Protein AF-0000000066073198 (afdb_homodimer)

InterPro domains:
  IPR001099 Chalcone/stilbene synthase, N-terminal [PF00195] (11-200)
  IPR011141 Polyketide synthase, type III [PIRSF000451] (2-348)
  IPR011141 Polyketide synthase, type III [PTHR11877] (10-344)
  IPR012328 Chalcone/stilbene synthase, C-terminal [PF02797] (210-343)
  IPR016039 Thiolase-like [G3DSA:3.40.47.10] (1-201)
  IPR016039 Thiolase-like [G3DSA:3.40.47.10] (206-348)
  IPR016039 Thiolase-like [SSF53901] (8-205)
  IPR016039 Thiolase-like [SSF53901] (206-347)

Solvent-accessible surface area (backbone atoms only — not comparable to full-atom values): 33692 Å² total; per-residue (Å²): 103,31,22,39,28,51,39,29,72,48,66,45,88,33,73,47,40,43,66,56,51,51,52,50,49,42,68,76,42,70,81,48,91,59,49,71,57,46,52,53,54,43,60,63,46,54,27,50,26,25,22,21,84,57,52,68,74,60,50,54,54,72,72,46,23,33,52,45,43,52,52,46,53,54,52,49,55,56,53,45,49,55,24,39,55,51,5,38,52,59,53,73,50,58,60,76,49,40,38,31,34,35,30,30,36,62,59,67,83,47,34,28,26,66,41,45,51,42,36,52,76,66,58,36,46,46,52,37,38,72,44,39,39,36,34,36,46,31,15,28,36,41,43,48,51,50,53,44,45,57,53,12,73,75,36,61,68,32,18,25,39,38,35,21,40,26,45,44,53,70,44,55,58,71,84,55,80,49,66,68,50,54,42,49,64,57,37,43,8,20,31,34,26,10,28,26,37,35,16,41,86,84,58,39,31,49,30,47,73,50,69,52,41,37,46,47,78,91,25,49,74,28,29,30,41,46,56,36,44,74,31,50,46,72,46,75,36,76,64,52,63,66,45,50,71,74,45,38,62,57,53,40,48,56,39,27,78,72,66,73,43,58,60,51,72,44,70,45,58,25,42,41,36,88,41,50,56,49,49,51,39,47,28,61,65,48,58,39,61,76,73,61,47,42,59,29,49,49,44,28,21,60,32,16,38,23,43,26,28,32,42,48,52,24,43,36,50,50,71,75,45,94,76,49,69,65,36,35,33,43,36,37,18,50,25,33,19,35,26,38,20,37,37,32,33,30,31,39,102,102,32,24,38,29,52,39,28,74,48,65,45,88,32,72,45,40,45,66,56,51,51,52,50,48,41,71,77,42,71,81,46,89,56,49,70,57,47,51,52,54,44,61,63,46,52,26,50,25,26,22,20,83,58,53,67,74,58,49,54,52,73,73,46,24,34,52,43,43,53,52,46,54,54,53,48,53,56,51,46,49,55,25,38,55,50,4,38,52,60,54,73,51,58,62,75,49,38,37,29,35,35,30,31,36,64,58,66,83,47,34,29,25,67,41,44,52,43,36,53,78,65,57,36,45,45,54,37,38,73,44,38,39,36,33,35,46,31,14,27,36,39,44,48,52,50,52,44,45,56,53,11,72,75,37,60,67,32,18,24,40,37,35,20,40,27,45,44,55,70,43,56,58,72,84,54,81,50,66,68,50,53,41,49,64,60,37,44,8,20,31,32,27,9,29,26,36,35,17,40,86,83,57,39,30,48,29,48,74,50,68,51,41,39,45,45,78,93,25,47,73,26,28,30,39,46,56,38,42,73,32,51,47,74,46,75,34,76,64,53,62,65,44,50,71,74,46,37,62,55,53,38,48,55,38,27,77,72,66,72,42,58,61,52,73,44,70,46,59,26,43,40,37,87,41,51,54,48,49,51,39,48,27,61,64,48,59,40,61,75,74,60,47,43,58,28,52,49,43,28,21,60,32,17,37,22,42,26,28,30,41,48,53,26,43,37,52,50,71,74,45,92,74,51,70,65,36,35,33,42,36,38,19,51,25,33,20,35,28,37,20,35,36,32,31,31,31,39,103

pLDDT: mean 96.74, std 2.88, range [77.12, 99.0]

Structure (mmCIF, N/CA/C/O backbone):
data_AF-0000000066073198-model_v1
#
loop_
_entity.id
_entity.type
_entity.pdbx_description
1 polymer 'Phloroglucinol synthase'
#
loop_
_atom_site.group_PDB
_atom_site.id
_atom_site.type_symbol
_atom_site.label_atom_id
_atom_site.label_alt_id
_atom_site.label_comp_id
_atom_site.label_asym_id
_atom_site.label_entity_id
_atom_site.label_seq_id
_atom_site.pdbx_PDB_ins_code
_atom_site.Cartn_x
_atom_site.Cartn_y
_atom_site.Cartn_z
_atom_site.occupancy
_atom_site.B_iso_or_equiv
_atom_site.auth_seq_id
_atom_site.auth_comp_id
_atom_site.auth_asym_id
_atom_site.auth_atom_id
_atom_site.pdbx_PDB_model_num
ATOM 1 N N . MET A 1 1 ? -20.953 -11.742 -4.945 1 85 1 MET A N 1
ATOM 2 C CA . MET A 1 1 ? -19.594 -12.273 -4.988 1 85 1 MET A CA 1
ATOM 3 C C . MET A 1 1 ? -18.812 -11.656 -6.137 1 85 1 MET A C 1
ATOM 5 O O . MET A 1 1 ? -19.375 -11.328 -7.18 1 85 1 MET A O 1
ATOM 9 N N . SER A 1 2 ? -17.516 -11.422 -5.941 1 96.69 2 SER A N 1
ATOM 10 C CA . SER A 1 2 ? -16.672 -10.781 -6.941 1 96.69 2 SER A CA 1
ATOM 11 C C . SER A 1 2 ? -15.922 -11.82 -7.773 1 96.69 2 SER A C 1
ATOM 13 O O . SER A 1 2 ? -15.766 -12.969 -7.355 1 96.69 2 SER A O 1
ATOM 15 N N . THR A 1 3 ? -15.625 -11.531 -9.016 1 98.5 3 THR A N 1
ATOM 16 C CA . THR A 1 3 ? -15.031 -12.477 -9.953 1 98.5 3 THR A CA 1
ATOM 17 C C . THR A 1 3 ? -13.734 -11.93 -10.531 1 98.5 3 THR A C 1
ATOM 19 O O . THR A 1 3 ? -13.703 -10.812 -11.062 1 98.5 3 THR A O 1
ATOM 22 N N . LEU A 1 4 ? -12.672 -12.688 -10.406 1 98.69 4 LEU A N 1
ATOM 23 C CA . LEU A 1 4 ? -11.43 -12.383 -11.102 1 98.69 4 LEU A CA 1
ATOM 24 C C . LEU A 1 4 ? -11.547 -12.734 -12.586 1 98.69 4 LEU A C 1
ATOM 26 O O . LEU A 1 4 ? -11.773 -13.891 -12.938 1 98.69 4 LEU A O 1
ATOM 30 N N . CYS A 1 5 ? -11.281 -11.781 -13.406 1 98.69 5 CYS A N 1
ATOM 31 C CA . CYS A 1 5 ? -11.398 -11.961 -14.852 1 98.69 5 CYS A CA 1
ATOM 32 C C . CYS A 1 5 ? -10.062 -12.383 -15.453 1 98.69 5 CYS A C 1
ATOM 34 O O . CYS A 1 5 ? -9.102 -12.633 -14.727 1 98.69 5 CYS A O 1
ATOM 36 N N . LEU A 1 6 ? -10.094 -12.578 -16.781 1 98.62 6 LEU A N 1
ATOM 37 C CA . LEU A 1 6 ? -8.891 -12.984 -17.5 1 98.62 6 LEU A CA 1
ATOM 38 C C . LEU A 1 6 ? -7.789 -11.93 -17.359 1 98.62 6 LEU A C 1
ATOM 40 O O . LEU A 1 6 ? -7.961 -10.789 -17.781 1 98.62 6 LEU A O 1
ATOM 44 N N . PRO A 1 7 ? -6.68 -12.32 -16.719 1 98.81 7 PRO A N 1
ATOM 45 C CA . PRO A 1 7 ? -5.574 -11.367 -16.609 1 98.81 7 PRO A CA 1
ATOM 46 C C . PRO A 1 7 ? -4.797 -11.211 -17.922 1 98.81 7 PRO A C 1
ATOM 48 O O . PRO A 1 7 ? -4.934 -12.047 -18.812 1 98.81 7 PRO A O 1
ATOM 51 N N . HIS A 1 8 ? -4.09 -10.133 -17.984 1 98.88 8 HIS A N 1
ATOM 52 C CA . HIS A 1 8 ? -3.066 -9.969 -19 1 98.88 8 HIS A CA 1
ATOM 53 C C . HIS A 1 8 ? -1.674 -9.906 -18.391 1 98.88 8 HIS A C 1
ATOM 55 O O . HIS A 1 8 ? -1.423 -9.094 -17.5 1 98.88 8 HIS A O 1
ATOM 61 N N . VAL A 1 9 ? -0.83 -10.789 -18.844 1 98.81 9 VAL A N 1
ATOM 62 C CA . VAL A 1 9 ? 0.536 -10.859 -18.328 1 98.81 9 VAL A CA 1
ATOM 63 C C . VAL A 1 9 ? 1.521 -10.477 -19.438 1 98.81 9 VAL A C 1
ATOM 65 O O . VAL A 1 9 ? 1.418 -10.969 -20.562 1 98.81 9 VAL A O 1
ATOM 68 N N . MET A 1 10 ? 2.424 -9.586 -19.094 1 98.81 10 MET A N 1
ATOM 69 C CA . MET A 1 10 ? 3.455 -9.133 -20.031 1 98.81 10 MET A CA 1
ATOM 70 C C . MET A 1 10 ? 4.848 -9.445 -19.484 1 98.81 10 MET A C 1
ATOM 72 O O . MET A 1 10 ? 5.113 -9.258 -18.297 1 98.81 10 MET A O 1
ATOM 76 N N . PHE A 1 11 ? 5.652 -9.93 -20.359 1 98.69 11 PHE A N 1
ATOM 77 C CA . PHE A 1 11 ? 7.055 -10.195 -20.047 1 98.69 11 PHE A CA 1
ATOM 78 C C . PHE A 1 11 ? 7.965 -9.242 -20.828 1 98.69 11 PHE A C 1
ATOM 80 O O . PHE A 1 11 ? 7.691 -8.914 -21.984 1 98.69 11 PHE A O 1
ATOM 87 N N . PRO A 1 12 ? 9.047 -8.758 -20.125 1 98.19 12 PRO A N 1
ATOM 88 C CA . PRO A 1 12 ? 9.992 -7.918 -20.859 1 98.19 12 PRO A CA 1
ATOM 89 C C . PRO A 1 12 ? 10.727 -8.672 -21.969 1 98.19 12 PRO A C 1
ATOM 91 O O . PRO A 1 12 ? 10.594 -9.898 -22.062 1 98.19 12 PRO A O 1
ATOM 94 N N . GLN A 1 13 ? 11.5 -7.949 -22.75 1 96 13 GLN A N 1
ATOM 95 C CA . GLN A 1 13 ? 11.953 -8.414 -24.047 1 96 13 GLN A CA 1
ATOM 96 C C . GLN A 1 13 ? 13.141 -9.359 -23.906 1 96 13 GLN A C 1
ATOM 98 O O . GLN A 1 13 ? 13.32 -10.266 -24.734 1 96 13 GLN A O 1
ATOM 103 N N . HIS A 1 14 ? 13.953 -9.219 -22.906 1 98.19 14 HIS A N 1
ATOM 104 C CA . HIS A 1 14 ? 15.188 -9.992 -22.828 1 98.19 14 HIS A CA 1
ATOM 105 C C . HIS A 1 14 ? 14.961 -11.312 -22.094 1 98.19 14 HIS A C 1
ATOM 107 O O . HIS A 1 14 ? 14.406 -11.336 -21 1 98.19 14 HIS A O 1
ATOM 113 N N . LYS A 1 15 ? 15.398 -12.367 -22.672 1 98 15 LYS A N 1
ATOM 114 C CA . LYS A 1 15 ? 15.242 -13.695 -22.094 1 98 15 LYS A CA 1
ATOM 115 C C . LYS A 1 15 ? 16.594 -14.305 -21.734 1 98 15 LYS A C 1
ATOM 117 O O . LYS A 1 15 ? 17.594 -14.039 -22.422 1 98 15 LYS A O 1
ATOM 122 N N . ILE A 1 16 ? 16.609 -15.094 -20.703 1 98.31 16 ILE A N 1
ATOM 123 C CA . ILE A 1 16 ? 17.812 -15.812 -20.312 1 98.31 16 ILE A CA 1
ATOM 124 C C . ILE A 1 16 ? 17.453 -17.234 -19.891 1 98.31 16 ILE A C 1
ATOM 126 O O . ILE A 1 16 ? 16.5 -17.453 -19.141 1 98.31 16 ILE A O 1
ATOM 130 N N . THR A 1 17 ? 18.172 -18.188 -20.406 1 98.19 17 THR A N 1
ATOM 131 C CA . THR A 1 17 ? 17.969 -19.578 -20.016 1 98.19 17 THR A CA 1
ATOM 132 C C . THR A 1 17 ? 18.75 -19.922 -18.766 1 98.19 17 THR A C 1
ATOM 134 O O . THR A 1 17 ? 19.625 -19.141 -18.328 1 98.19 17 THR A O 1
ATOM 137 N N . GLN A 1 18 ? 18.375 -21.078 -18.188 1 97.88 18 GLN A N 1
ATOM 138 C CA . GLN A 1 18 ? 19.094 -21.547 -17 1 97.88 18 GLN A CA 1
ATOM 139 C C . GLN A 1 18 ? 20.578 -21.703 -17.297 1 97.88 18 GLN A C 1
ATOM 141 O O . GLN A 1 18 ? 21.422 -21.297 -16.484 1 97.88 18 GLN A O 1
ATOM 146 N N . GLN A 1 19 ? 20.938 -22.25 -18.438 1 97.38 19 GLN A N 1
ATOM 147 C CA . GLN A 1 19 ? 22.328 -22.469 -18.812 1 97.38 19 GLN A CA 1
ATOM 148 C C . GLN A 1 19 ? 23.047 -21.141 -19.031 1 97.38 19 GLN A C 1
ATOM 150 O O . GLN A 1 19 ? 24.203 -20.984 -18.609 1 97.38 19 GLN A O 1
ATOM 155 N N . GLN A 1 20 ? 22.391 -20.234 -19.641 1 97.81 20 GLN A N 1
ATOM 156 C CA . GLN A 1 20 ? 23 -18.922 -19.859 1 97.81 20 GLN A CA 1
ATOM 157 C C . GLN A 1 20 ? 23.297 -18.234 -18.531 1 97.81 20 GLN A C 1
ATOM 159 O O . GLN A 1 20 ? 24.297 -17.516 -18.406 1 97.81 20 GLN A O 1
ATOM 164 N N . MET A 1 21 ? 22.422 -18.359 -17.562 1 97.31 21 MET A N 1
ATOM 165 C CA . MET A 1 21 ? 22.656 -17.766 -16.25 1 97.31 21 MET A CA 1
ATOM 166 C C . MET A 1 21 ? 23.844 -18.422 -15.57 1 97.31 21 MET A C 1
ATOM 168 O O . MET A 1 21 ? 24.672 -17.734 -14.961 1 97.31 21 MET A O 1
ATOM 172 N N . VAL A 1 22 ? 23.953 -19.719 -15.688 1 96.56 22 VAL A N 1
ATOM 173 C CA . VAL A 1 22 ? 25.078 -20.453 -15.125 1 96.56 22 VAL A CA 1
ATOM 174 C C . VAL A 1 22 ? 26.375 -19.969 -15.781 1 96.56 22 VAL A C 1
ATOM 176 O O . VAL A 1 22 ? 27.359 -19.688 -15.094 1 96.56 22 VAL A O 1
ATOM 179 N N . ASP A 1 23 ? 26.375 -19.859 -17.094 1 97.19 23 ASP A N 1
ATOM 180 C CA . ASP A 1 23 ? 27.547 -19.375 -17.812 1 97.19 23 ASP A CA 1
ATOM 181 C C . ASP A 1 23 ? 27.922 -17.969 -17.375 1 97.19 23 ASP A C 1
ATOM 183 O O . ASP A 1 23 ? 29.109 -17.672 -17.219 1 97.19 23 ASP A O 1
ATOM 187 N N . HIS A 1 24 ? 26.953 -17.156 -17.219 1 97.12 24 HIS A N 1
ATOM 188 C CA . HIS A 1 24 ? 27.156 -15.781 -16.766 1 97.12 24 HIS A CA 1
ATOM 189 C C . HIS A 1 24 ? 27.859 -15.75 -15.414 1 97.12 24 HIS A C 1
ATOM 191 O O . HIS A 1 24 ? 28.844 -15.023 -15.234 1 97.12 24 HIS A O 1
ATOM 197 N N . LEU A 1 25 ? 27.406 -16.516 -14.484 1 96.56 25 LEU A N 1
ATOM 198 C CA . LEU A 1 25 ? 27.969 -16.547 -13.141 1 96.56 25 LEU A CA 1
ATOM 199 C C . LEU A 1 25 ? 29.391 -17.109 -13.156 1 96.56 25 LEU A C 1
ATOM 201 O O . LEU A 1 25 ? 30.266 -16.625 -12.43 1 96.56 25 LEU A O 1
ATOM 205 N N . GLU A 1 26 ? 29.562 -18.078 -13.977 1 95.88 26 GLU A N 1
ATOM 206 C CA . GLU A 1 26 ? 30.891 -18.672 -14.109 1 95.88 26 GLU A CA 1
ATOM 207 C C . GLU A 1 26 ? 31.891 -17.656 -14.672 1 95.88 26 GLU A C 1
ATOM 209 O O . GLU A 1 26 ? 33.062 -17.625 -14.258 1 95.88 26 GLU A O 1
ATOM 214 N N . ASN A 1 27 ? 31.484 -16.953 -15.586 1 95.94 27 ASN A N 1
ATOM 215 C CA . ASN A 1 27 ? 32.344 -15.938 -16.188 1 95.94 27 ASN A CA 1
ATOM 216 C C . ASN A 1 27 ? 32.656 -14.82 -15.195 1 95.94 27 ASN A C 1
ATOM 218 O O . ASN A 1 27 ? 33.781 -14.32 -15.172 1 95.94 27 ASN A O 1
ATOM 222 N N . LEU A 1 28 ? 31.719 -14.438 -14.445 1 95.19 28 LEU A N 1
ATOM 223 C CA . LEU A 1 28 ? 31.906 -13.359 -13.484 1 95.19 28 LEU A CA 1
ATOM 224 C C . LEU A 1 28 ? 32.75 -13.82 -12.297 1 95.19 28 LEU A C 1
ATOM 226 O O . LEU A 1 28 ? 33.469 -13.023 -11.695 1 95.19 28 LEU A O 1
ATOM 230 N N . HIS A 1 29 ? 32.531 -15.102 -11.945 1 95.19 29 HIS A N 1
ATOM 231 C CA . HIS A 1 29 ? 33.156 -15.625 -10.75 1 95.19 29 HIS A CA 1
ATOM 232 C C . HIS A 1 29 ? 33.875 -16.938 -11.039 1 95.19 29 HIS A C 1
ATOM 234 O O . HIS A 1 29 ? 33.594 -17.953 -10.398 1 95.19 29 HIS A O 1
ATOM 240 N N . ALA A 1 30 ? 34.781 -16.953 -11.828 1 88.88 30 ALA A N 1
ATOM 241 C CA . ALA A 1 30 ? 35.469 -18.141 -12.344 1 88.88 30 ALA A CA 1
ATOM 242 C C . ALA A 1 30 ? 36.125 -18.922 -11.211 1 88.88 30 ALA A C 1
ATOM 244 O O . ALA A 1 30 ? 36.156 -20.156 -11.242 1 88.88 30 ALA A O 1
ATOM 245 N N . ASP A 1 31 ? 36.594 -18.297 -10.195 1 91.06 31 ASP A N 1
ATOM 246 C CA . ASP A 1 31 ? 37.344 -18.953 -9.141 1 91.06 31 ASP A CA 1
ATOM 247 C C . ASP A 1 31 ? 36.5 -19.172 -7.895 1 91.06 31 ASP A C 1
ATOM 249 O O . ASP A 1 31 ? 37 -19.406 -6.805 1 91.06 31 ASP A O 1
ATOM 253 N N . HIS A 1 32 ? 35.25 -19.094 -8.125 1 94.19 32 HIS A N 1
ATOM 254 C CA . HIS A 1 32 ? 34.375 -19.281 -6.957 1 94.19 32 HIS A CA 1
ATOM 255 C C . HIS A 1 32 ? 34.5 -20.703 -6.422 1 94.19 32 HIS A C 1
ATOM 257 O O . HIS A 1 32 ? 34.281 -21.672 -7.156 1 94.19 32 HIS A O 1
ATOM 263 N N . PRO A 1 33 ? 34.781 -20.938 -5.176 1 95 33 PRO A N 1
ATOM 264 C CA . PRO A 1 33 ? 35.062 -22.266 -4.617 1 95 33 PRO A CA 1
ATOM 265 C C . PRO A 1 33 ? 33.844 -23.172 -4.613 1 95 33 PRO A C 1
ATOM 267 O O . PRO A 1 33 ? 33.969 -24.406 -4.578 1 95 33 PRO A O 1
ATOM 270 N N . ARG A 1 34 ? 32.656 -22.672 -4.582 1 95.94 34 ARG A N 1
ATOM 271 C CA . ARG A 1 34 ? 31.453 -23.484 -4.508 1 95.94 34 ARG A CA 1
ATOM 272 C C . ARG A 1 34 ? 30.656 -23.391 -5.805 1 95.94 34 ARG A C 1
ATOM 274 O O . ARG A 1 34 ? 29.422 -23.531 -5.793 1 95.94 34 ARG A O 1
ATOM 281 N N . MET A 1 35 ? 31.297 -23.141 -6.902 1 95.5 35 MET A N 1
ATOM 282 C CA . MET A 1 35 ? 30.609 -22.969 -8.18 1 95.5 35 MET A CA 1
ATOM 283 C C . MET A 1 35 ? 29.875 -24.234 -8.586 1 95.5 35 MET A C 1
ATOM 285 O O . MET A 1 35 ? 28.766 -24.188 -9.109 1 95.5 35 MET A O 1
ATOM 289 N N . ALA A 1 36 ? 30.453 -25.375 -8.352 1 95.88 36 ALA A N 1
ATOM 290 C CA . ALA A 1 36 ? 29.828 -26.656 -8.688 1 95.88 36 ALA A CA 1
ATOM 291 C C . ALA A 1 36 ? 28.531 -26.859 -7.918 1 95.88 36 ALA A C 1
ATOM 293 O O . ALA A 1 36 ? 27.547 -27.344 -8.469 1 95.88 36 ALA A O 1
ATOM 294 N N . LEU A 1 37 ? 28.578 -26.531 -6.672 1 96.56 37 LEU A N 1
ATOM 295 C CA . LEU A 1 37 ? 27.375 -26.609 -5.848 1 96.56 37 LEU A CA 1
ATOM 296 C C . LEU A 1 37 ? 26.328 -25.625 -6.332 1 96.56 37 LEU A C 1
ATOM 298 O O . LEU A 1 37 ? 25.141 -25.969 -6.402 1 96.56 37 LEU A O 1
ATOM 302 N N . ALA A 1 38 ? 26.719 -24.422 -6.664 1 95.69 38 ALA A N 1
ATOM 303 C CA . ALA A 1 38 ? 25.812 -23.406 -7.191 1 95.69 38 ALA A CA 1
ATOM 304 C C . ALA A 1 38 ? 25.094 -23.906 -8.438 1 95.69 38 ALA A C 1
ATOM 306 O O . ALA A 1 38 ? 23.875 -23.734 -8.586 1 95.69 38 ALA A O 1
ATOM 307 N N . LYS A 1 39 ? 25.859 -24.531 -9.281 1 96.19 39 LYS A N 1
ATOM 308 C CA . LYS A 1 39 ? 25.297 -25.047 -10.531 1 96.19 39 LYS A CA 1
ATOM 309 C C . LYS A 1 39 ? 24.219 -26.094 -10.266 1 96.19 39 LYS A C 1
ATOM 311 O O . LYS A 1 39 ? 23.156 -26.078 -10.891 1 96.19 39 LYS A O 1
ATOM 316 N N . ARG A 1 40 ? 24.453 -26.938 -9.367 1 96.44 40 ARG A N 1
ATOM 317 C CA . ARG A 1 40 ? 23.5 -27.969 -9.008 1 96.44 40 ARG A CA 1
ATOM 318 C C . ARG A 1 40 ? 22.234 -27.359 -8.398 1 96.44 40 ARG A C 1
ATOM 320 O O . ARG A 1 40 ? 21.125 -27.797 -8.695 1 96.44 40 ARG A O 1
ATOM 327 N N . MET A 1 41 ? 22.422 -26.438 -7.562 1 94.56 41 MET A N 1
ATOM 328 C CA . MET A 1 41 ? 21.297 -25.797 -6.895 1 94.56 41 MET A CA 1
ATOM 329 C C . MET A 1 41 ? 20.453 -25 -7.895 1 94.56 41 MET A C 1
ATOM 331 O O . MET A 1 41 ? 19.219 -25 -7.805 1 94.56 41 MET A O 1
ATOM 335 N N . ILE A 1 42 ? 21.094 -24.328 -8.812 1 96 42 ILE A N 1
ATOM 336 C CA . ILE A 1 42 ? 20.391 -23.594 -9.852 1 96 42 ILE A CA 1
ATOM 337 C C . ILE A 1 42 ? 19.578 -24.547 -10.719 1 96 42 ILE A C 1
ATOM 339 O O . ILE A 1 42 ? 18.422 -24.281 -11.039 1 96 42 ILE A O 1
ATOM 343 N N . ALA A 1 43 ? 20.188 -25.672 -11.062 1 95.31 43 ALA A N 1
ATOM 344 C CA . ALA A 1 43 ? 19.484 -26.688 -11.836 1 95.31 43 ALA A CA 1
ATOM 345 C C . ALA A 1 43 ? 18.234 -27.188 -11.094 1 95.31 43 ALA A C 1
ATOM 347 O O . ALA A 1 43 ? 17.203 -27.453 -11.711 1 95.31 43 ALA A O 1
ATOM 348 N N . ASN A 1 44 ? 18.297 -27.25 -9.859 1 93.69 44 ASN A N 1
ATOM 349 C CA . ASN A 1 44 ? 17.234 -27.797 -9.031 1 93.69 44 ASN A CA 1
ATOM 350 C C . ASN A 1 44 ? 16.078 -26.797 -8.883 1 93.69 44 ASN A C 1
ATOM 352 O O . ASN A 1 44 ? 14.984 -27.172 -8.445 1 93.69 44 ASN A O 1
ATOM 356 N N . THR A 1 45 ? 16.281 -25.531 -9.203 1 92.25 45 THR A N 1
ATOM 357 C CA . THR A 1 45 ? 15.195 -24.562 -9.141 1 92.25 45 THR A CA 1
ATOM 358 C C . THR A 1 45 ? 14.102 -24.922 -10.141 1 92.25 45 THR A C 1
ATOM 360 O O . THR A 1 45 ? 12.953 -24.5 -9.984 1 92.25 45 THR A O 1
ATOM 363 N N . GLU A 1 46 ? 14.445 -25.578 -11.195 1 94.31 46 GLU A N 1
ATOM 364 C CA . GLU A 1 46 ? 13.562 -25.984 -12.281 1 94.31 46 GLU A CA 1
ATOM 365 C C . GLU A 1 46 ? 13.047 -24.781 -13.062 1 94.31 46 GLU A C 1
ATOM 367 O O . GLU A 1 46 ? 11.922 -24.812 -13.578 1 94.31 46 GLU A O 1
ATOM 372 N N . VAL A 1 47 ? 13.812 -23.672 -12.977 1 97.69 47 VAL A N 1
ATOM 373 C CA . VAL A 1 47 ? 13.555 -22.5 -13.82 1 97.69 47 VAL A CA 1
ATOM 374 C C . VAL A 1 47 ? 14.305 -22.641 -15.141 1 97.69 47 VAL A C 1
ATOM 376 O O . VAL A 1 47 ? 15.531 -22.484 -15.188 1 97.69 47 VAL A O 1
ATOM 379 N N . ASN A 1 48 ? 13.625 -22.891 -16.172 1 97.69 48 ASN A N 1
ATOM 380 C CA . ASN A 1 48 ? 14.266 -23.125 -17.453 1 97.69 48 ASN A CA 1
ATOM 381 C C . ASN A 1 48 ? 14.633 -21.812 -18.141 1 97.69 48 ASN A C 1
ATOM 383 O O . ASN A 1 48 ? 15.656 -21.734 -18.828 1 97.69 48 ASN A O 1
ATOM 387 N N . GLU A 1 49 ? 13.734 -20.906 -18.078 1 97.62 49 GLU A N 1
ATOM 388 C CA . GLU A 1 49 ? 13.984 -19.578 -18.641 1 97.62 49 GLU A CA 1
ATOM 389 C C . GLU A 1 49 ? 13.227 -18.516 -17.859 1 97.62 49 GLU A C 1
ATOM 391 O O . GLU A 1 49 ? 12.328 -18.828 -17.062 1 97.62 49 GLU A O 1
ATOM 396 N N . ARG A 1 50 ? 13.617 -17.344 -18 1 97.69 50 ARG A N 1
ATOM 397 C CA . ARG A 1 50 ? 12.93 -16.188 -17.422 1 97.69 50 ARG A CA 1
ATOM 398 C C . ARG A 1 50 ? 13.227 -14.922 -18.219 1 97.69 50 ARG A C 1
ATOM 400 O O . ARG A 1 50 ? 14.102 -14.914 -19.078 1 97.69 50 ARG A O 1
ATOM 407 N N . HIS A 1 51 ? 12.461 -13.883 -17.984 1 98.69 51 HIS A N 1
ATOM 408 C CA . HIS A 1 51 ? 12.578 -12.617 -18.703 1 98.69 51 HIS A CA 1
ATOM 409 C C . HIS A 1 51 ? 13.219 -11.539 -17.828 1 98.69 51 HIS A C 1
ATOM 411 O O . HIS A 1 51 ? 13.07 -11.578 -16.594 1 98.69 51 HIS A O 1
ATOM 417 N N . LEU A 1 52 ? 13.938 -10.688 -18.453 1 98.5 52 LEU A N 1
ATOM 418 C CA . LEU A 1 52 ? 14.625 -9.586 -17.781 1 98.5 52 LEU A CA 1
ATOM 419 C C . LEU A 1 52 ? 14.312 -8.258 -18.469 1 98.5 52 LEU A C 1
ATOM 421 O O . LEU A 1 52 ? 14.156 -8.203 -19.688 1 98.5 52 LEU A O 1
ATOM 425 N N . VAL A 1 53 ? 14.258 -7.191 -17.703 1 98.19 53 VAL A N 1
ATOM 426 C CA . VAL A 1 53 ? 13.922 -5.875 -18.25 1 98.19 53 VAL A CA 1
ATOM 427 C C . VAL A 1 53 ? 15.133 -5.297 -18.984 1 98.19 53 VAL A C 1
ATOM 429 O O . VAL A 1 53 ? 14.977 -4.488 -19.891 1 98.19 53 VAL A O 1
ATOM 432 N N . LEU A 1 54 ? 16.359 -5.691 -18.609 1 97.75 54 LEU A N 1
ATOM 433 C CA . LEU A 1 54 ? 17.609 -5.363 -19.281 1 97.75 54 LEU A CA 1
ATOM 434 C C . LEU A 1 54 ? 18.406 -6.625 -19.594 1 97.75 54 LEU A C 1
ATOM 436 O O . LEU A 1 54 ? 18.234 -7.648 -18.922 1 97.75 54 LEU A O 1
ATOM 440 N N . PRO A 1 55 ? 19.281 -6.504 -20.641 1 96.81 55 PRO A N 1
ATOM 441 C CA . PRO A 1 55 ? 20.141 -7.664 -20.875 1 96.81 55 PRO A CA 1
ATOM 442 C C . PRO A 1 55 ? 21.062 -7.957 -19.688 1 96.81 55 PRO A C 1
ATOM 444 O O . PRO A 1 55 ? 21.562 -7.031 -19.031 1 96.81 55 PRO A O 1
ATOM 447 N N . ILE A 1 56 ? 21.375 -9.234 -19.484 1 96.56 56 ILE A N 1
ATOM 448 C CA . ILE A 1 56 ? 22.141 -9.672 -18.312 1 96.56 56 ILE A CA 1
ATOM 449 C C . ILE A 1 56 ? 23.5 -8.977 -18.297 1 96.56 56 ILE A C 1
ATOM 451 O O . ILE A 1 56 ? 24.031 -8.672 -17.234 1 96.56 56 ILE A O 1
ATOM 455 N N . ASP A 1 57 ? 24.062 -8.695 -19.469 1 95.56 57 ASP A N 1
ATOM 456 C CA . ASP A 1 57 ? 25.375 -8.062 -19.531 1 95.56 57 ASP A CA 1
ATOM 457 C C . ASP A 1 57 ? 25.328 -6.625 -19.031 1 95.56 57 ASP A C 1
ATOM 459 O O . ASP A 1 57 ? 26.281 -6.133 -18.438 1 95.56 57 ASP A O 1
ATOM 463 N N . GLU A 1 58 ? 24.219 -5.977 -19.281 1 95.56 58 GLU A N 1
ATOM 464 C CA . GLU A 1 58 ? 24.016 -4.629 -18.766 1 95.56 58 GLU A CA 1
ATOM 465 C C . GLU A 1 58 ? 23.781 -4.652 -17.25 1 95.56 58 GLU A C 1
ATOM 467 O O . GLU A 1 58 ? 24.266 -3.771 -16.531 1 95.56 58 GLU A O 1
ATOM 472 N N . LEU A 1 59 ? 23.016 -5.652 -16.797 1 96.12 59 LEU A N 1
ATOM 473 C CA . LEU A 1 59 ? 22.734 -5.789 -15.367 1 96.12 59 LEU A CA 1
ATOM 474 C C . LEU A 1 59 ? 24.016 -6.113 -14.586 1 96.12 59 LEU A C 1
ATOM 476 O O . LEU A 1 59 ? 24.141 -5.738 -13.422 1 96.12 59 LEU A O 1
ATOM 480 N N . ALA A 1 60 ? 24.953 -6.703 -15.258 1 95.25 60 ALA A N 1
ATOM 481 C CA . ALA A 1 60 ? 26.203 -7.141 -14.617 1 95.25 60 ALA A CA 1
ATOM 482 C C . ALA A 1 60 ? 27.094 -5.953 -14.281 1 95.25 60 ALA A C 1
ATOM 484 O O . ALA A 1 60 ? 27.922 -6.027 -13.367 1 95.25 60 ALA A O 1
ATOM 485 N N . VAL A 1 61 ? 26.938 -4.875 -15.125 1 93.25 61 VAL A N 1
ATOM 486 C CA . VAL A 1 61 ? 27.609 -3.615 -14.805 1 93.25 61 VAL A CA 1
ATOM 487 C C . VAL A 1 61 ? 26.719 -2.779 -13.883 1 93.25 61 VAL A C 1
ATOM 489 O O . VAL A 1 61 ? 25.875 -2.018 -14.352 1 93.25 61 VAL A O 1
ATOM 492 N N . HIS A 1 62 ? 26.75 -3.08 -12.656 1 90.94 62 HIS A N 1
ATOM 493 C CA . HIS A 1 62 ? 25.891 -2.373 -11.719 1 90.94 62 HIS A CA 1
ATOM 494 C C . HIS A 1 62 ? 26.062 -0.863 -11.844 1 90.94 62 HIS A C 1
ATOM 496 O O . HIS A 1 62 ? 27.047 -0.3 -11.383 1 90.94 62 HIS A O 1
ATOM 502 N N . THR A 1 63 ? 25.062 -0.163 -12.336 1 90.19 63 THR A N 1
ATOM 503 C CA . THR A 1 63 ? 25.156 1.247 -12.703 1 90.19 63 THR A CA 1
ATOM 504 C C . THR A 1 63 ? 24.625 2.129 -11.57 1 90.19 63 THR A C 1
ATOM 506 O O . THR A 1 63 ? 24.453 3.336 -11.75 1 90.19 63 THR A O 1
ATOM 509 N N . GLY A 1 64 ? 24.391 1.538 -10.398 1 94.06 64 GLY A N 1
ATOM 510 C CA . GLY A 1 64 ? 23.922 2.309 -9.258 1 94.06 64 GLY A CA 1
ATOM 511 C C . GLY A 1 64 ? 22.406 2.262 -9.102 1 94.06 64 GLY A C 1
ATOM 512 O O . GLY A 1 64 ? 21.688 1.926 -10.047 1 94.06 64 GLY A O 1
ATOM 513 N N . PHE A 1 65 ? 21.953 2.639 -7.922 1 95.56 65 PHE A N 1
ATOM 514 C CA . PHE A 1 65 ? 20.531 2.588 -7.598 1 95.56 65 PHE A CA 1
ATOM 515 C C . PHE A 1 65 ? 19.766 3.658 -8.367 1 95.56 65 PHE A C 1
ATOM 517 O O . PHE A 1 65 ? 18.594 3.453 -8.734 1 95.56 65 PHE A O 1
ATOM 524 N N . THR A 1 66 ? 20.375 4.809 -8.641 1 96.69 66 THR A N 1
ATOM 525 C CA . THR A 1 66 ? 19.75 5.898 -9.391 1 96.69 66 THR A CA 1
ATOM 526 C C . THR A 1 66 ? 19.312 5.426 -10.766 1 96.69 66 THR A C 1
ATOM 528 O O . THR A 1 66 ? 18.141 5.566 -11.133 1 96.69 66 THR A O 1
ATOM 531 N N . HIS A 1 67 ? 20.25 4.844 -11.508 1 96.38 67 HIS A N 1
ATOM 532 C CA . HIS A 1 67 ? 19.969 4.402 -12.867 1 96.38 67 HIS A CA 1
ATOM 533 C C . HIS A 1 67 ? 18.922 3.295 -12.875 1 96.38 67 HIS A C 1
ATOM 535 O O . HIS A 1 67 ? 18.016 3.291 -13.719 1 96.38 67 HIS A O 1
ATOM 541 N N . ARG A 1 68 ? 19.016 2.391 -11.984 1 96.81 68 ARG A N 1
ATOM 542 C CA . ARG A 1 68 ? 18.062 1.288 -11.914 1 96.81 68 ARG A CA 1
ATOM 543 C C . ARG A 1 68 ? 16.656 1.797 -11.602 1 96.81 68 ARG A C 1
ATOM 545 O O . ARG A 1 68 ? 15.672 1.263 -12.109 1 96.81 68 ARG A O 1
ATOM 552 N N . SER A 1 69 ? 16.609 2.805 -10.758 1 97.12 69 SER A N 1
ATOM 553 C CA . SER A 1 69 ? 15.312 3.398 -10.438 1 97.12 69 SER A CA 1
ATOM 554 C C . SER A 1 69 ? 14.695 4.07 -11.664 1 97.12 69 SER A C 1
ATOM 556 O O . SER A 1 69 ? 13.484 4.02 -11.852 1 97.12 69 SER A O 1
ATOM 558 N N . ILE A 1 70 ? 15.531 4.699 -12.453 1 97.44 70 ILE A N 1
ATOM 559 C CA . ILE A 1 70 ? 15.062 5.348 -13.672 1 97.44 70 ILE A CA 1
ATOM 560 C C . ILE A 1 70 ? 14.492 4.301 -14.633 1 97.44 70 ILE A C 1
ATOM 562 O O . ILE A 1 70 ? 13.422 4.5 -15.219 1 97.44 70 ILE A O 1
ATOM 566 N N . VAL A 1 71 ? 15.211 3.184 -14.789 1 97.62 71 VAL A N 1
ATOM 567 C CA . VAL A 1 71 ? 14.758 2.098 -15.648 1 97.62 71 VAL A CA 1
ATOM 568 C C . VAL A 1 71 ? 13.453 1.521 -15.109 1 97.62 71 VAL A C 1
ATOM 570 O O . VAL A 1 71 ? 12.516 1.276 -15.867 1 97.62 71 VAL A O 1
ATOM 573 N N . TYR A 1 72 ? 13.367 1.325 -13.797 1 98.19 72 TYR A N 1
ATOM 574 C CA . TYR A 1 72 ? 12.164 0.799 -13.164 1 98.19 72 TYR A CA 1
ATOM 575 C C . TYR A 1 72 ? 10.953 1.661 -13.5 1 98.19 72 TYR A C 1
ATOM 577 O O . TYR A 1 72 ? 9.914 1.148 -13.93 1 98.19 72 TYR A O 1
ATOM 585 N N . GLU A 1 73 ? 11.086 2.934 -13.258 1 97.81 73 GLU A N 1
ATOM 586 C CA . GLU A 1 73 ? 9.961 3.844 -13.461 1 97.81 73 GLU A CA 1
ATOM 587 C C . GLU A 1 73 ? 9.492 3.828 -14.906 1 97.81 73 GLU A C 1
ATOM 589 O O . GLU A 1 73 ? 8.289 3.75 -15.172 1 97.81 73 GLU A O 1
ATOM 594 N N . ARG A 1 74 ? 10.398 3.889 -15.797 1 97.81 74 ARG A N 1
ATOM 595 C CA . ARG A 1 74 ? 10.07 3.936 -17.219 1 97.81 74 ARG A CA 1
ATOM 596 C C . ARG A 1 74 ? 9.32 2.678 -17.641 1 97.81 74 ARG A C 1
ATOM 598 O O . ARG A 1 74 ? 8.25 2.76 -18.25 1 97.81 74 ARG A O 1
ATOM 605 N N . GLU A 1 75 ? 9.891 1.519 -17.344 1 98.38 75 GLU A N 1
ATOM 606 C CA . GLU A 1 75 ? 9.312 0.251 -17.781 1 98.38 75 GLU A CA 1
ATOM 607 C C . GLU A 1 75 ? 8.008 -0.042 -17.031 1 98.38 75 GLU A C 1
ATOM 609 O O . GLU A 1 75 ? 7.074 -0.606 -17.609 1 98.38 75 GLU A O 1
ATOM 614 N N . ALA A 1 76 ? 7.996 0.32 -15.758 1 98.19 76 ALA A N 1
ATOM 615 C CA . ALA A 1 76 ? 6.789 0.123 -14.961 1 98.19 76 ALA A CA 1
ATOM 616 C C . ALA A 1 76 ? 5.602 0.864 -15.57 1 98.19 76 ALA A C 1
ATOM 618 O O . ALA A 1 76 ? 4.516 0.301 -15.711 1 98.19 76 ALA A O 1
ATOM 619 N N . ARG A 1 77 ? 5.777 2.139 -15.891 1 97.88 77 ARG A N 1
ATOM 620 C CA . ARG A 1 77 ? 4.695 2.951 -16.438 1 97.88 77 ARG A CA 1
ATOM 621 C C . ARG A 1 77 ? 4.23 2.408 -17.781 1 97.88 77 ARG A C 1
ATOM 623 O O . ARG A 1 77 ? 3.031 2.209 -18 1 97.88 77 ARG A O 1
ATOM 630 N N . GLN A 1 78 ? 5.191 2.088 -18.656 1 98.12 78 GLN A N 1
ATOM 631 C CA . GLN A 1 78 ? 4.859 1.667 -20 1 98.12 78 GLN A CA 1
ATOM 632 C C . GLN A 1 78 ? 4.152 0.315 -20 1 98.12 78 GLN A C 1
ATOM 634 O O . GLN A 1 78 ? 3.074 0.173 -20.578 1 98.12 78 GLN A O 1
ATOM 639 N N . MET A 1 79 ? 4.699 -0.653 -19.375 1 98.75 79 MET A N 1
ATOM 640 C CA . MET A 1 79 ? 4.172 -2.014 -19.422 1 98.75 79 MET A CA 1
ATOM 641 C C . MET A 1 79 ? 2.857 -2.111 -18.641 1 98.75 79 MET A C 1
ATOM 643 O O . MET A 1 79 ? 1.934 -2.807 -19.062 1 98.75 79 MET A O 1
ATOM 647 N N . SER A 1 80 ? 2.787 -1.41 -17.5 1 98.81 80 SER A N 1
ATOM 648 C CA . SER A 1 80 ? 1.586 -1.505 -16.672 1 98.81 80 SER A CA 1
ATOM 649 C C . SER A 1 80 ? 0.386 -0.874 -17.375 1 98.81 80 SER A C 1
ATOM 651 O O . SER A 1 80 ? -0.734 -1.379 -17.281 1 98.81 80 SER A O 1
ATOM 653 N N . SER A 1 81 ? 0.584 0.285 -18.047 1 98.75 81 SER A N 1
ATOM 654 C CA . SER A 1 81 ? -0.509 0.92 -18.781 1 98.75 81 SER A CA 1
ATOM 655 C C . SER A 1 81 ? -1.041 0.01 -19.875 1 98.75 81 SER A C 1
ATOM 657 O O . SER A 1 81 ? -2.254 -0.113 -20.047 1 98.75 81 SER A O 1
ATOM 659 N N . ALA A 1 82 ? -0.131 -0.628 -20.578 1 98.75 82 ALA A N 1
ATOM 660 C CA . ALA A 1 82 ? -0.524 -1.543 -21.656 1 98.75 82 ALA A CA 1
ATOM 661 C C . ALA A 1 82 ? -1.278 -2.746 -21.094 1 98.75 82 ALA A C 1
ATOM 663 O O . ALA A 1 82 ? -2.322 -3.133 -21.625 1 98.75 82 ALA A O 1
ATOM 664 N N . ALA A 1 83 ? -0.75 -3.336 -20.047 1 98.94 83 ALA A N 1
ATOM 665 C CA . ALA A 1 83 ? -1.392 -4.496 -19.422 1 98.94 83 ALA A CA 1
ATOM 666 C C . ALA A 1 83 ? -2.775 -4.137 -18.891 1 98.94 83 ALA A C 1
ATOM 668 O O . ALA A 1 83 ? -3.721 -4.918 -19.031 1 98.94 83 ALA A O 1
ATOM 669 N N . ALA A 1 84 ? -2.889 -2.98 -18.266 1 98.94 84 ALA A N 1
ATOM 670 C CA . ALA A 1 84 ? -4.141 -2.537 -17.656 1 98.94 84 ALA A CA 1
ATOM 671 C C . ALA A 1 84 ? -5.234 -2.367 -18.719 1 98.94 84 ALA A C 1
ATOM 673 O O . ALA A 1 84 ? -6.375 -2.779 -18.5 1 98.94 84 ALA A O 1
ATOM 674 N N . ARG A 1 85 ? -4.906 -1.717 -19.844 1 98.81 85 ARG A N 1
ATOM 675 C CA . ARG A 1 85 ? -5.883 -1.521 -20.906 1 98.81 85 ARG A CA 1
ATOM 676 C C . ARG A 1 85 ? -6.445 -2.855 -21.391 1 98.81 85 ARG A C 1
ATOM 678 O O . ARG A 1 85 ? -7.66 -3.002 -21.547 1 98.81 85 ARG A O 1
ATOM 685 N N . GLN A 1 86 ? -5.543 -3.818 -21.594 1 98.88 86 GLN A N 1
ATOM 686 C CA . GLN A 1 86 ? -5.973 -5.129 -22.062 1 98.88 86 GLN A CA 1
ATOM 687 C C . GLN A 1 86 ? -6.836 -5.836 -21.016 1 98.88 86 GLN A C 1
ATOM 689 O O . GLN A 1 86 ? -7.809 -6.508 -21.359 1 98.88 86 GLN A O 1
ATOM 694 N N . ALA A 1 87 ? -6.449 -5.734 -19.75 1 98.88 87 ALA A N 1
ATOM 695 C CA . ALA A 1 87 ? -7.207 -6.379 -18.688 1 98.88 87 ALA A CA 1
ATOM 696 C C . ALA A 1 87 ? -8.625 -5.832 -18.609 1 98.88 87 ALA A C 1
ATOM 698 O O . ALA A 1 87 ? -9.578 -6.578 -18.359 1 98.88 87 ALA A O 1
ATOM 699 N N . ILE A 1 88 ? -8.773 -4.488 -18.734 1 98.88 88 ILE A N 1
ATOM 700 C CA . ILE A 1 88 ? -10.094 -3.867 -18.703 1 98.88 88 ILE A CA 1
ATOM 701 C C . ILE A 1 88 ? -10.938 -4.367 -19.875 1 98.88 88 ILE A C 1
ATOM 703 O O . ILE A 1 88 ? -12.117 -4.691 -19.703 1 98.88 88 ILE A O 1
ATOM 707 N N . GLU A 1 89 ? -10.297 -4.488 -21.047 1 98.69 89 GLU A N 1
ATOM 708 C CA . GLU A 1 89 ? -10.977 -5.047 -22.203 1 98.69 89 GLU A CA 1
ATOM 709 C C . GLU A 1 89 ? -11.383 -6.496 -21.969 1 98.69 89 GLU A C 1
ATOM 711 O O . GLU A 1 89 ? -12.508 -6.895 -22.297 1 98.69 89 GLU A O 1
ATOM 716 N N . ASN A 1 90 ? -10.492 -7.297 -21.422 1 98.5 90 ASN A N 1
ATOM 717 C CA . ASN A 1 90 ? -10.781 -8.695 -21.125 1 98.5 90 ASN A CA 1
ATOM 718 C C . ASN A 1 90 ? -11.992 -8.844 -20.219 1 98.5 90 ASN A C 1
ATOM 720 O O . ASN A 1 90 ? -12.727 -9.828 -20.297 1 98.5 90 ASN A O 1
ATOM 724 N N . ALA A 1 91 ? -12.18 -7.875 -19.344 1 98.38 91 ALA A N 1
ATOM 725 C CA . ALA A 1 91 ? -13.258 -7.93 -18.359 1 98.38 91 ALA A CA 1
ATOM 726 C C . ALA A 1 91 ? -14.57 -7.445 -18.969 1 98.38 91 ALA A C 1
ATOM 728 O O . ALA A 1 91 ? -15.617 -7.492 -18.312 1 98.38 91 ALA A O 1
ATOM 729 N N . GLY A 1 92 ? -14.547 -6.902 -20.172 1 98.38 92 GLY A N 1
ATOM 730 C CA . GLY A 1 92 ? -15.734 -6.375 -20.844 1 98.38 92 GLY A CA 1
ATOM 731 C C . GLY A 1 92 ? -16.219 -5.07 -20.234 1 98.38 92 GLY A C 1
ATOM 732 O O . GLY A 1 92 ? -17.422 -4.812 -20.203 1 98.38 92 GLY A O 1
ATOM 733 N N . LEU A 1 93 ? -15.328 -4.312 -19.688 1 98.62 93 LEU A N 1
ATOM 734 C CA . LEU A 1 93 ? -15.695 -3.059 -19.031 1 98.62 93 LEU A CA 1
ATOM 735 C C . LEU A 1 93 ? -15.141 -1.865 -19.797 1 98.62 93 LEU A C 1
ATOM 737 O O . LEU A 1 93 ? -14.258 -2.021 -20.641 1 98.62 93 LEU A O 1
ATOM 741 N N . GLN A 1 94 ? -15.688 -0.731 -19.5 1 98.62 94 GLN A N 1
ATOM 742 C CA . GLN A 1 94 ? -15.117 0.545 -19.922 1 98.62 94 GLN A CA 1
ATOM 743 C C . GLN A 1 94 ? -14.172 1.104 -18.875 1 98.62 94 GLN A C 1
ATOM 745 O O . GLN A 1 94 ? -14.289 0.769 -17.688 1 98.62 94 GLN A O 1
ATOM 750 N N . ILE A 1 95 ? -13.32 1.943 -19.328 1 98.62 95 ILE A N 1
ATOM 751 C CA . ILE A 1 95 ? -12.367 2.604 -18.438 1 98.62 95 ILE A CA 1
ATOM 752 C C . ILE A 1 95 ? -13.125 3.303 -17.312 1 98.62 95 ILE A C 1
ATOM 754 O O . ILE A 1 95 ? -12.695 3.271 -16.156 1 98.62 95 ILE A O 1
ATOM 758 N N . SER A 1 96 ? -14.25 3.887 -17.547 1 98.56 96 SER A N 1
ATOM 759 C CA . SER A 1 96 ? -15.039 4.676 -16.609 1 98.56 96 SER A CA 1
ATOM 760 C C . SER A 1 96 ? -15.664 3.795 -15.531 1 98.56 96 SER A C 1
ATOM 762 O O . SER A 1 96 ? -16.156 4.293 -14.516 1 98.56 96 SER A O 1
ATOM 764 N N . ASP A 1 97 ? -15.625 2.465 -15.719 1 98.69 97 ASP A N 1
ATOM 765 C CA . ASP A 1 97 ? -16.25 1.543 -14.773 1 98.69 97 ASP A CA 1
ATOM 766 C C . ASP A 1 97 ? -15.336 1.259 -13.586 1 98.69 97 ASP A C 1
ATOM 768 O O . ASP A 1 97 ? -15.781 0.744 -12.562 1 98.69 97 ASP A O 1
ATOM 772 N N . ILE A 1 98 ? -14.055 1.543 -13.734 1 98.88 98 ILE A N 1
ATOM 773 C CA . ILE A 1 98 ? -13.078 1.21 -12.703 1 98.88 98 ILE A CA 1
ATOM 774 C C . ILE A 1 98 ? -13.195 2.193 -11.547 1 98.88 98 ILE A C 1
ATOM 776 O O . ILE A 1 98 ? -13.156 3.41 -11.75 1 98.88 98 ILE A O 1
ATOM 780 N N . ARG A 1 99 ? -13.25 1.631 -10.328 1 98.81 99 ARG A N 1
ATOM 781 C CA . ARG A 1 99 ? -13.477 2.484 -9.164 1 98.81 99 ARG A CA 1
ATOM 782 C C . ARG A 1 99 ? -12.273 2.461 -8.227 1 98.81 99 ARG A C 1
ATOM 784 O O . ARG A 1 99 ? -12.133 3.326 -7.359 1 98.81 99 ARG A O 1
ATOM 791 N N . MET A 1 100 ? -11.422 1.538 -8.391 1 98.94 100 MET A N 1
ATOM 792 C CA . MET A 1 100 ? -10.188 1.434 -7.621 1 98.94 100 MET A CA 1
ATOM 793 C C . MET A 1 100 ? -9.062 0.843 -8.469 1 98.94 100 MET A C 1
ATOM 795 O O . MET A 1 100 ? -9.297 -0.043 -9.289 1 98.94 100 MET A O 1
ATOM 799 N N . VAL A 1 101 ? -7.875 1.326 -8.312 1 98.94 101 VAL A N 1
ATOM 800 C CA . VAL A 1 101 ? -6.668 0.741 -8.883 1 98.94 101 VAL A CA 1
ATOM 801 C C . VAL A 1 101 ? -5.707 0.341 -7.762 1 98.94 101 VAL A C 1
ATOM 803 O O . VAL A 1 101 ? -5.352 1.167 -6.918 1 98.94 101 VAL A O 1
ATOM 806 N N . ILE A 1 102 ? -5.352 -0.93 -7.684 1 98.94 102 ILE A N 1
ATOM 807 C CA . ILE A 1 102 ? -4.367 -1.473 -6.758 1 98.94 102 ILE A CA 1
ATOM 808 C C . ILE A 1 102 ? -3.08 -1.805 -7.508 1 98.94 102 ILE A C 1
ATOM 810 O O . ILE A 1 102 ? -3.115 -2.453 -8.555 1 98.94 102 ILE A O 1
ATOM 814 N N . VAL A 1 103 ? -1.957 -1.363 -7.02 1 98.88 103 VAL A N 1
ATOM 815 C CA . VAL A 1 103 ? -0.665 -1.729 -7.594 1 98.88 103 VAL A CA 1
ATOM 816 C C . VAL A 1 103 ? 0.198 -2.404 -6.527 1 98.88 103 VAL A C 1
ATOM 818 O O . VAL A 1 103 ? 0.264 -1.941 -5.387 1 98.88 103 VAL A O 1
ATOM 821 N N . THR A 1 104 ? 0.791 -3.541 -6.859 1 98.62 104 THR A N 1
ATOM 822 C CA . THR A 1 104 ? 1.742 -4.211 -5.98 1 98.62 104 THR A CA 1
ATOM 823 C C . THR A 1 104 ? 3.115 -4.301 -6.637 1 98.62 104 THR A C 1
ATOM 825 O O . THR A 1 104 ? 3.223 -4.605 -7.828 1 98.62 104 THR A O 1
ATOM 828 N N . SER A 1 105 ? 4.137 -3.963 -5.895 1 98.06 105 SER A N 1
ATOM 829 C CA . SER A 1 105 ? 5.531 -4.16 -6.273 1 98.06 105 SER A CA 1
ATOM 830 C C . SER A 1 105 ? 6.453 -4.031 -5.066 1 98.06 105 SER A C 1
ATOM 832 O O . SER A 1 105 ? 6.16 -3.283 -4.133 1 98.06 105 SER A O 1
ATOM 834 N N . CYS A 1 106 ? 7.523 -4.773 -5.07 1 96.88 106 CYS A N 1
ATOM 835 C CA . CYS A 1 106 ? 8.523 -4.613 -4.02 1 96.88 106 CYS A CA 1
ATOM 836 C C . CYS A 1 106 ? 9.914 -4.438 -4.613 1 96.88 106 CYS A C 1
ATOM 838 O O . CYS A 1 106 ? 10.914 -4.492 -3.891 1 96.88 106 CYS A O 1
ATOM 840 N N . THR A 1 107 ? 10.039 -4.238 -5.949 1 97.38 107 THR A N 1
ATOM 841 C CA . THR A 1 107 ? 11.344 -4.184 -6.613 1 97.38 107 THR A CA 1
ATOM 842 C C . THR A 1 107 ? 11.688 -2.752 -7.008 1 97.38 107 THR A C 1
ATOM 844 O O . THR A 1 107 ? 12.703 -2.512 -7.664 1 97.38 107 THR A O 1
ATOM 847 N N . GLY A 1 108 ? 10.852 -1.819 -6.645 1 96.06 108 GLY A N 1
ATOM 848 C CA . GLY A 1 108 ? 11.047 -0.396 -6.867 1 96.06 108 GLY A CA 1
ATOM 849 C C . GLY A 1 108 ? 9.938 0.458 -6.285 1 96.06 108 GLY A C 1
ATOM 850 O O . GLY A 1 108 ? 8.852 -0.045 -5.977 1 96.06 108 GLY A O 1
ATOM 851 N N . PHE A 1 109 ? 10.25 1.704 -6.117 1 95.38 109 PHE A N 1
ATOM 852 C CA . PHE A 1 109 ? 9.297 2.648 -5.547 1 95.38 109 PHE A CA 1
ATOM 853 C C . PHE A 1 109 ? 9.297 3.959 -6.324 1 95.38 109 PHE A C 1
ATOM 855 O O . PHE A 1 109 ? 10.32 4.344 -6.898 1 95.38 109 PHE A O 1
ATOM 862 N N . MET A 1 110 ? 8.125 4.512 -6.305 1 94.44 110 MET A N 1
ATOM 863 C CA . MET A 1 110 ? 7.918 5.75 -7.047 1 94.44 110 MET A CA 1
ATOM 864 C C . MET A 1 110 ? 7.043 6.719 -6.258 1 94.44 110 MET A C 1
ATOM 866 O O . MET A 1 110 ? 6.203 6.297 -5.461 1 94.44 110 MET A O 1
ATOM 870 N N . MET A 1 111 ? 7.238 7.961 -6.52 1 95.69 111 MET A N 1
ATOM 871 C CA . MET A 1 111 ? 6.32 9 -6.066 1 95.69 111 MET A CA 1
ATOM 872 C C . MET A 1 111 ? 6.188 10.102 -7.113 1 95.69 111 MET A C 1
ATOM 874 O O . MET A 1 111 ? 7.176 10.75 -7.469 1 95.69 111 MET A O 1
ATOM 878 N N . PRO A 1 112 ? 5.027 10.453 -7.676 1 96.94 112 PRO A N 1
ATOM 879 C CA . PRO A 1 112 ? 3.791 9.773 -7.277 1 96.94 112 PRO A CA 1
ATOM 880 C C . PRO A 1 112 ? 3.822 8.281 -7.578 1 96.94 112 PRO A C 1
ATOM 882 O O . PRO A 1 112 ? 4.656 7.816 -8.359 1 96.94 112 PRO A O 1
ATOM 885 N N . SER A 1 113 ? 2.926 7.555 -6.875 1 97.19 113 SER A N 1
ATOM 886 C CA . SER A 1 113 ? 2.799 6.109 -7.039 1 97.19 113 SER A CA 1
ATOM 887 C C . SER A 1 113 ? 2.422 5.742 -8.469 1 97.19 113 SER A C 1
ATOM 889 O O . SER A 1 113 ? 1.893 6.574 -9.211 1 97.19 113 SER A O 1
ATOM 891 N N . LEU A 1 114 ? 2.729 4.488 -8.859 1 98.25 114 LEU A N 1
ATOM 892 C CA . LEU A 1 114 ? 2.291 3.994 -10.156 1 98.25 114 LEU A CA 1
ATOM 893 C C . LEU A 1 114 ? 0.773 4.066 -10.281 1 98.25 114 LEU A C 1
ATOM 895 O O . LEU A 1 114 ? 0.245 4.273 -11.383 1 98.25 114 LEU A O 1
ATOM 899 N N . THR A 1 115 ? -0.018 3.926 -9.195 1 98.5 115 THR A N 1
ATOM 900 C CA . THR A 1 115 ? -1.468 4.078 -9.25 1 98.5 115 THR A CA 1
ATOM 901 C C . THR A 1 115 ? -1.847 5.441 -9.82 1 98.5 115 THR A C 1
ATOM 903 O O . THR A 1 115 ? -2.742 5.539 -10.664 1 98.5 115 THR A O 1
ATOM 906 N N . ALA A 1 116 ? -1.159 6.496 -9.359 1 98.19 116 ALA A N 1
ATOM 907 C CA . ALA A 1 116 ? -1.43 7.84 -9.859 1 98.19 116 ALA A CA 1
ATOM 908 C C . ALA A 1 116 ? -1.131 7.941 -11.352 1 98.19 116 ALA A C 1
ATOM 910 O O . ALA A 1 116 ? -1.907 8.531 -12.109 1 98.19 116 ALA A O 1
ATOM 911 N N . HIS A 1 117 ? -0.009 7.352 -11.781 1 98.06 117 HIS A N 1
ATOM 912 C CA . HIS A 1 117 ? 0.356 7.375 -13.188 1 98.06 117 HIS A CA 1
ATOM 913 C C . HIS A 1 117 ? -0.673 6.637 -14.039 1 98.06 117 HIS A C 1
ATOM 915 O O . HIS A 1 117 ? -0.999 7.074 -15.148 1 98.06 117 HIS A O 1
ATOM 921 N N . LEU A 1 118 ? -1.153 5.512 -13.508 1 98.62 118 LEU A N 1
ATOM 922 C CA . LEU A 1 118 ? -2.139 4.727 -14.242 1 98.62 118 LEU A CA 1
ATOM 923 C C . LEU A 1 118 ? -3.447 5.496 -14.383 1 98.62 118 LEU A C 1
ATOM 925 O O . LEU A 1 118 ? -4.102 5.426 -15.43 1 98.62 118 LEU A O 1
ATOM 929 N N . ILE A 1 119 ? -3.902 6.203 -13.289 1 98.62 119 ILE A N 1
ATOM 930 C CA . ILE A 1 119 ? -5.121 7.004 -13.383 1 98.62 119 ILE A CA 1
ATOM 931 C C . ILE A 1 119 ? -4.992 8.008 -14.523 1 98.62 119 ILE A C 1
ATOM 933 O O . ILE A 1 119 ? -5.922 8.18 -15.312 1 98.62 119 ILE A O 1
ATOM 937 N N . ASN A 1 120 ? -3.846 8.609 -14.633 1 97.75 120 ASN A N 1
ATOM 938 C CA . ASN A 1 120 ? -3.615 9.594 -15.688 1 97.75 120 ASN A CA 1
ATOM 939 C C . ASN A 1 120 ? -3.508 8.93 -17.062 1 97.75 120 ASN A C 1
ATOM 941 O O . ASN A 1 120 ? -4.176 9.344 -18 1 97.75 120 ASN A O 1
ATOM 945 N N . ASP A 1 121 ? -2.686 7.906 -17.188 1 97.69 121 ASP A N 1
ATOM 946 C CA . ASP A 1 121 ? -2.371 7.277 -18.469 1 97.69 121 ASP A CA 1
ATOM 947 C C . ASP A 1 121 ? -3.617 6.648 -19.094 1 97.69 121 ASP A C 1
ATOM 949 O O . ASP A 1 121 ? -3.77 6.645 -20.312 1 97.69 121 ASP A O 1
ATOM 953 N N . LEU A 1 122 ? -4.488 6.109 -18.234 1 98.5 122 LEU A N 1
ATOM 954 C CA . LEU A 1 122 ? -5.672 5.402 -18.719 1 98.5 122 LEU A CA 1
ATOM 955 C C . LEU A 1 122 ? -6.883 6.328 -18.75 1 98.5 122 LEU A C 1
ATOM 957 O O . LEU A 1 122 ? -7.914 5.984 -19.328 1 98.5 122 LEU A O 1
ATOM 961 N N . ALA A 1 123 ? -6.73 7.52 -18.125 1 98.19 123 ALA A N 1
ATOM 962 C CA . ALA A 1 123 ? -7.848 8.445 -17.953 1 98.19 123 ALA A CA 1
ATOM 963 C C . ALA A 1 123 ? -8.961 7.828 -17.125 1 98.19 123 ALA A C 1
ATOM 965 O O . ALA A 1 123 ? -10.133 7.891 -17.5 1 98.19 123 ALA A O 1
ATOM 966 N N . LEU A 1 124 ? -8.578 7.164 -16.078 1 98.69 124 LEU A N 1
ATOM 967 C CA . LEU A 1 124 ? -9.57 6.676 -15.125 1 98.69 124 LEU A CA 1
ATOM 968 C C . LEU A 1 124 ? -10.328 7.836 -14.484 1 98.69 124 LEU A C 1
ATOM 970 O O . LEU A 1 124 ? -9.844 8.969 -14.484 1 98.69 124 LEU A O 1
ATOM 974 N N . PRO A 1 125 ? -11.508 7.547 -13.945 1 98.5 125 PRO A N 1
ATOM 975 C CA . PRO A 1 125 ? -12.242 8.617 -13.266 1 98.5 125 PRO A CA 1
ATOM 976 C C . PRO A 1 125 ? -11.422 9.305 -12.18 1 98.5 125 PRO A C 1
ATOM 978 O O . PRO A 1 125 ? -10.664 8.641 -11.469 1 98.5 125 PRO A O 1
ATOM 981 N N . THR A 1 126 ? -11.594 10.562 -11.961 1 97.94 126 THR A N 1
ATOM 982 C CA . THR A 1 126 ? -10.836 11.336 -10.984 1 97.94 126 THR A CA 1
ATOM 983 C C . THR A 1 126 ? -11.18 10.898 -9.562 1 97.94 126 THR A C 1
ATOM 985 O O . THR A 1 126 ? -10.453 11.211 -8.625 1 97.94 126 THR A O 1
ATOM 988 N N . SER A 1 127 ? -12.234 10.172 -9.398 1 98.38 127 SER A N 1
ATOM 989 C CA . SER A 1 127 ? -12.648 9.68 -8.086 1 98.38 127 SER A CA 1
ATOM 990 C C . SER A 1 127 ? -12.062 8.297 -7.805 1 98.38 127 SER A C 1
ATOM 992 O O . SER A 1 127 ? -12.344 7.695 -6.77 1 98.38 127 SER A O 1
ATOM 994 N N . THR A 1 128 ? -11.234 7.785 -8.719 1 98.75 128 THR A N 1
ATOM 995 C CA . THR A 1 128 ? -10.695 6.438 -8.57 1 98.75 128 THR A CA 1
ATOM 996 C C . THR A 1 128 ? -9.875 6.328 -7.285 1 98.75 128 THR A C 1
ATOM 998 O O . THR A 1 128 ? -8.984 7.141 -7.039 1 98.75 128 THR A O 1
ATOM 1001 N N . VAL A 1 129 ? -10.188 5.344 -6.488 1 98.69 129 VAL A N 1
ATOM 1002 C CA . VAL A 1 129 ? -9.438 5.055 -5.266 1 98.69 129 VAL A CA 1
ATOM 1003 C C . VAL A 1 129 ? -8.086 4.445 -5.617 1 98.69 129 VAL A C 1
ATOM 1005 O O . VAL A 1 129 ? -7.988 3.604 -6.512 1 98.69 129 VAL A O 1
ATOM 1008 N N . GLN A 1 130 ? -7.035 4.949 -4.992 1 98.69 130 GLN A N 1
ATOM 1009 C CA . GLN A 1 130 ? -5.684 4.43 -5.176 1 98.69 130 GLN A CA 1
ATOM 1010 C C . GLN A 1 130 ? -5.266 3.553 -3.998 1 98.69 130 GLN A C 1
ATOM 1012 O O . GLN A 1 130 ? -5.484 3.912 -2.84 1 98.69 130 GLN A O 1
ATOM 1017 N N . LEU A 1 131 ? -4.656 2.398 -4.301 1 98.81 131 LEU A N 1
ATOM 1018 C CA . LEU A 1 131 ? -4.125 1.552 -3.24 1 98.81 131 LEU A CA 1
ATOM 1019 C C . LEU A 1 131 ? -2.781 0.956 -3.641 1 98.81 131 LEU A C 1
ATOM 1021 O O . LEU A 1 131 ? -2.707 -0.209 -4.039 1 98.81 131 LEU A O 1
ATOM 1025 N N . PRO A 1 132 ? -1.7 1.71 -3.496 1 98.38 132 PRO A N 1
ATOM 1026 C CA . PRO A 1 132 ? -0.365 1.152 -3.719 1 98.38 132 PRO A CA 1
ATOM 1027 C C . PRO A 1 132 ? 0.131 0.319 -2.539 1 98.38 132 PRO A C 1
ATOM 1029 O O . PRO A 1 132 ? 0.494 0.872 -1.498 1 98.38 132 PRO A O 1
ATOM 1032 N N . ILE A 1 133 ? 0.118 -1.034 -2.699 1 97.81 133 ILE A N 1
ATOM 1033 C CA . ILE A 1 133 ? 0.585 -1.986 -1.698 1 97.81 133 ILE A CA 1
ATOM 1034 C C . ILE A 1 133 ? 2.047 -2.342 -1.966 1 97.81 133 ILE A C 1
ATOM 1036 O O . ILE A 1 133 ? 2.371 -2.91 -3.012 1 97.81 133 ILE A O 1
ATOM 1040 N N . ALA A 1 134 ? 2.826 -1.909 -1.015 1 92.81 134 ALA A N 1
ATOM 1041 C CA . ALA A 1 134 ? 4.246 -2.205 -1.182 1 92.81 134 ALA A CA 1
ATOM 1042 C C . ALA A 1 134 ? 4.758 -3.092 -0.05 1 92.81 134 ALA A C 1
ATOM 1044 O O . ALA A 1 134 ? 4.059 -3.312 0.94 1 92.81 134 ALA A O 1
ATOM 1045 N N . GLN A 1 135 ? 5.785 -3.812 -0.184 1 93.44 135 GLN A N 1
ATOM 1046 C CA . GLN A 1 135 ? 6.59 -4.434 0.863 1 93.44 135 GLN A CA 1
ATOM 1047 C C . GLN A 1 135 ? 6.004 -5.781 1.279 1 93.44 135 GLN A C 1
ATOM 1049 O O . GLN A 1 135 ? 6.223 -6.238 2.402 1 93.44 135 GLN A O 1
ATOM 1054 N N . LEU A 1 136 ? 5.074 -6.359 0.451 1 97.62 136 LEU A N 1
ATOM 1055 C CA . LEU A 1 136 ? 4.535 -7.68 0.765 1 97.62 136 LEU A CA 1
ATOM 1056 C C . LEU A 1 136 ? 5.215 -8.758 -0.074 1 97.62 136 LEU A C 1
ATOM 1058 O O . LEU A 1 136 ? 4.941 -9.945 0.098 1 97.62 136 LEU A O 1
ATOM 1062 N N . GLY A 1 137 ? 6.062 -8.383 -0.987 1 96.81 137 GLY A N 1
ATOM 1063 C CA . GLY A 1 137 ? 6.773 -9.352 -1.804 1 96.81 137 GLY A CA 1
ATOM 1064 C C . GLY A 1 137 ? 5.852 -10.258 -2.598 1 96.81 137 GLY A C 1
ATOM 1065 O O . GLY A 1 137 ? 4.902 -9.781 -3.227 1 96.81 137 GLY A O 1
ATOM 1066 N N . CYS A 1 138 ? 6.133 -11.516 -2.615 1 97.25 138 CYS A N 1
ATOM 1067 C CA . CYS A 1 138 ? 5.48 -12.484 -3.486 1 97.25 138 CYS A CA 1
ATOM 1068 C C . CYS A 1 138 ? 4.016 -12.664 -3.104 1 97.25 138 CYS A C 1
ATOM 1070 O O . CYS A 1 138 ? 3.199 -13.07 -3.932 1 97.25 138 CYS A O 1
ATOM 1072 N N . VAL A 1 139 ? 3.658 -12.398 -1.873 1 98.44 139 VAL A N 1
ATOM 1073 C CA . VAL A 1 139 ? 2.295 -12.648 -1.415 1 98.44 139 VAL A CA 1
ATOM 1074 C C . VAL A 1 139 ? 1.386 -11.5 -1.854 1 98.44 139 VAL A C 1
ATOM 1076 O O . VAL A 1 139 ? 0.16 -11.633 -1.829 1 98.44 139 VAL A O 1
ATOM 1079 N N . ALA A 1 140 ? 1.949 -10.461 -2.391 1 98.75 140 ALA A N 1
ATOM 1080 C CA . ALA A 1 140 ? 1.242 -9.203 -2.615 1 98.75 140 ALA A CA 1
ATOM 1081 C C . ALA A 1 140 ? 0.129 -9.375 -3.645 1 98.75 140 ALA A C 1
ATOM 1083 O O . ALA A 1 140 ? -0.917 -8.734 -3.551 1 98.75 140 ALA A O 1
ATOM 1084 N N . GLY A 1 141 ? 0.334 -10.164 -4.648 1 98.88 141 GLY A N 1
ATOM 1085 C CA . GLY A 1 141 ? -0.72 -10.391 -5.625 1 98.88 141 GLY A CA 1
ATOM 1086 C C . GLY A 1 141 ? -2 -10.922 -5.008 1 98.88 141 GLY A C 1
ATOM 1087 O O . GLY A 1 141 ? -3.086 -10.398 -5.273 1 98.88 141 GLY A O 1
ATOM 1088 N N . ALA A 1 142 ? -1.852 -11.953 -4.195 1 98.94 142 ALA A N 1
ATOM 1089 C CA . ALA A 1 142 ? -3.012 -12.539 -3.527 1 98.94 142 ALA A CA 1
ATOM 1090 C C . ALA A 1 142 ? -3.615 -11.562 -2.521 1 98.94 142 ALA A C 1
ATOM 1092 O O . ALA A 1 142 ? -4.836 -11.5 -2.365 1 98.94 142 ALA A O 1
ATOM 1093 N N . ALA A 1 143 ? -2.744 -10.844 -1.82 1 98.88 143 ALA A N 1
ATOM 1094 C CA . ALA A 1 143 ? -3.229 -9.82 -0.893 1 98.88 143 ALA A CA 1
ATOM 1095 C C . ALA A 1 143 ? -4.066 -8.773 -1.619 1 98.88 143 ALA A C 1
ATOM 1097 O O . ALA A 1 143 ? -5.098 -8.328 -1.108 1 98.88 143 ALA A O 1
ATOM 1098 N N . ALA A 1 144 ? -3.592 -8.367 -2.775 1 98.94 144 ALA A N 1
ATOM 1099 C CA . ALA A 1 144 ? -4.316 -7.391 -3.582 1 98.94 144 ALA A CA 1
ATOM 1100 C C . ALA A 1 144 ? -5.68 -7.93 -4 1 98.94 144 ALA A C 1
ATOM 1102 O O . ALA A 1 144 ? -6.672 -7.195 -4 1 98.94 144 ALA A O 1
ATOM 1103 N N . ILE A 1 145 ? -5.75 -9.156 -4.395 1 98.94 145 ILE A N 1
ATOM 1104 C CA . ILE A 1 145 ? -7.008 -9.789 -4.773 1 98.94 145 ILE A CA 1
ATOM 1105 C C . ILE A 1 145 ? -7.977 -9.758 -3.596 1 98.94 145 ILE A C 1
ATOM 1107 O O . ILE A 1 145 ? -9.148 -9.414 -3.76 1 98.94 145 ILE A O 1
ATOM 1111 N N . ASN A 1 146 ? -7.461 -10.133 -2.398 1 98.88 146 ASN A N 1
ATOM 1112 C CA . ASN A 1 146 ? -8.312 -10.141 -1.214 1 98.88 146 ASN A CA 1
ATOM 1113 C C . ASN A 1 146 ? -8.828 -8.742 -0.878 1 98.88 146 ASN A C 1
ATOM 1115 O O . ASN A 1 146 ? -9.992 -8.586 -0.5 1 98.88 146 ASN A O 1
ATOM 1119 N N . ARG A 1 147 ? -7.984 -7.695 -0.989 1 98.88 147 ARG A N 1
ATOM 1120 C CA . ARG A 1 147 ? -8.406 -6.324 -0.736 1 98.88 147 ARG A CA 1
ATOM 1121 C C . ARG A 1 147 ? -9.414 -5.859 -1.786 1 98.88 147 ARG A C 1
ATOM 1123 O O . ARG A 1 147 ? -10.383 -5.168 -1.463 1 98.88 147 ARG A O 1
ATOM 1130 N N . ALA A 1 148 ? -9.133 -6.238 -3.062 1 98.94 148 ALA A N 1
ATOM 1131 C CA . ALA A 1 148 ? -10.086 -5.926 -4.121 1 98.94 148 ALA A CA 1
ATOM 1132 C C . ALA A 1 148 ? -11.453 -6.543 -3.824 1 98.94 148 ALA A C 1
ATOM 1134 O O . ALA A 1 148 ? -12.484 -5.902 -4.023 1 98.94 148 ALA A O 1
ATOM 1135 N N . ASN A 1 149 ? -11.445 -7.77 -3.357 1 98.81 149 ASN A N 1
ATOM 1136 C CA . ASN A 1 149 ? -12.68 -8.453 -2.992 1 98.81 149 ASN A CA 1
ATOM 1137 C C . ASN A 1 149 ? -13.422 -7.711 -1.883 1 98.81 149 ASN A C 1
ATOM 1139 O O . ASN A 1 149 ? -14.648 -7.57 -1.935 1 98.81 149 ASN A O 1
ATOM 1143 N N . ASP A 1 150 ? -12.688 -7.242 -0.826 1 98.62 150 ASP A N 1
ATOM 1144 C CA . ASP A 1 150 ? -13.289 -6.473 0.256 1 98.62 150 ASP A CA 1
ATOM 1145 C C . ASP A 1 150 ? -14.023 -5.246 -0.285 1 98.62 150 ASP A C 1
ATOM 1147 O O . ASP A 1 150 ? -15.156 -4.973 0.112 1 98.62 150 ASP A O 1
ATOM 1151 N N . PHE A 1 151 ? -13.383 -4.508 -1.215 1 98.75 151 PHE A N 1
ATOM 1152 C CA . PHE A 1 151 ? -13.93 -3.281 -1.784 1 98.75 151 PHE A CA 1
ATOM 1153 C C . PHE A 1 151 ? -15.133 -3.586 -2.674 1 98.75 151 PHE A C 1
ATOM 1155 O O . PHE A 1 151 ? -16.141 -2.889 -2.619 1 98.75 151 PHE A O 1
ATOM 1162 N N . ALA A 1 152 ? -15.031 -4.625 -3.443 1 98.56 152 ALA A N 1
ATOM 1163 C CA . ALA A 1 152 ? -16.078 -5.012 -4.383 1 98.56 152 ALA A CA 1
ATOM 1164 C C . ALA A 1 152 ? -17.359 -5.41 -3.65 1 98.56 152 ALA A C 1
ATOM 1166 O O . ALA A 1 152 ? -18.453 -5.207 -4.16 1 98.56 152 ALA A O 1
ATOM 1167 N N . ARG A 1 153 ? -17.234 -5.934 -2.461 1 97.69 153 ARG A N 1
ATOM 1168 C CA . ARG A 1 153 ? -18.375 -6.422 -1.694 1 97.69 153 ARG A CA 1
ATOM 1169 C C . ARG A 1 153 ? -19.219 -5.266 -1.175 1 97.69 153 ARG A C 1
ATOM 1171 O O . ARG A 1 153 ? -20.359 -5.465 -0.741 1 97.69 153 ARG A O 1
ATOM 1178 N N . LEU A 1 154 ? -18.688 -4.086 -1.167 1 97.62 154 LEU A N 1
ATOM 1179 C CA . LEU A 1 154 ? -19.391 -2.928 -0.626 1 97.62 154 LEU A CA 1
ATOM 1180 C C . LEU A 1 154 ? -20.438 -2.416 -1.612 1 97.62 154 LEU A C 1
ATOM 1182 O O . LEU A 1 154 ? -21.406 -1.766 -1.215 1 97.62 154 LEU A O 1
ATOM 1186 N N . ASP A 1 155 ? -20.203 -2.561 -2.912 1 97.62 155 ASP A N 1
ATOM 1187 C CA . ASP A 1 155 ? -21.078 -2.07 -3.969 1 97.62 155 ASP A CA 1
ATOM 1188 C C . ASP A 1 155 ? -20.828 -2.809 -5.281 1 97.62 155 ASP A C 1
ATOM 1190 O O . ASP A 1 155 ? -19.672 -3.057 -5.648 1 97.62 155 ASP A O 1
ATOM 1194 N N . ALA A 1 156 ? -21.875 -3.154 -6.035 1 97.31 156 ALA A N 1
ATOM 1195 C CA . ALA A 1 156 ? -21.781 -3.93 -7.27 1 97.31 156 ALA A CA 1
ATOM 1196 C C . ALA A 1 156 ? -21.078 -3.131 -8.367 1 97.31 156 ALA A C 1
ATOM 1198 O O . ALA A 1 156 ? -20.672 -3.691 -9.391 1 97.31 156 ALA A O 1
ATOM 1199 N N . ARG A 1 157 ? -20.922 -1.789 -8.18 1 97.62 157 ARG A N 1
ATOM 1200 C CA . ARG A 1 157 ? -20.25 -0.936 -9.164 1 97.62 157 ARG A CA 1
ATOM 1201 C C . ARG A 1 157 ? -18.766 -0.815 -8.852 1 97.62 157 ARG A C 1
ATOM 1203 O O . ARG A 1 157 ? -18.016 -0.224 -9.633 1 97.62 157 ARG A O 1
ATOM 1210 N N . ASN A 1 158 ? -18.234 -1.43 -7.762 1 98.69 158 ASN A N 1
ATOM 1211 C CA . ASN A 1 158 ? -16.875 -1.264 -7.285 1 98.69 158 ASN A CA 1
ATOM 1212 C C . ASN A 1 158 ? -15.906 -2.209 -8 1 98.69 158 ASN A C 1
ATOM 1214 O O . ASN A 1 158 ? -15.227 -3.012 -7.359 1 98.69 158 ASN A O 1
ATOM 1218 N N . HIS A 1 159 ? -15.828 -2.08 -9.375 1 98.94 159 HIS A N 1
ATOM 1219 C CA . HIS A 1 159 ? -14.836 -2.844 -10.133 1 98.94 159 HIS A CA 1
ATOM 1220 C C . HIS A 1 159 ? -13.422 -2.355 -9.836 1 98.94 159 HIS A C 1
ATOM 1222 O O . HIS A 1 159 ? -13.188 -1.149 -9.734 1 98.94 159 HIS A O 1
ATOM 1228 N N . VAL A 1 160 ? -12.516 -3.338 -9.688 1 98.94 160 VAL A N 1
ATOM 1229 C CA . VAL A 1 160 ? -11.164 -2.992 -9.258 1 98.94 160 VAL A CA 1
ATOM 1230 C C . VAL A 1 160 ? -10.156 -3.445 -10.305 1 98.94 160 VAL A C 1
ATOM 1232 O O . VAL A 1 160 ? -10.18 -4.598 -10.742 1 98.94 160 VAL A O 1
ATOM 1235 N N . LEU A 1 161 ? -9.281 -2.553 -10.742 1 99 161 LEU A N 1
ATOM 1236 C CA . LEU A 1 161 ? -8.109 -2.881 -11.555 1 99 161 LEU A CA 1
ATOM 1237 C C . LEU A 1 161 ? -6.91 -3.193 -10.672 1 99 161 LEU A C 1
ATOM 1239 O O . LEU A 1 161 ? -6.5 -2.365 -9.859 1 99 161 LEU A O 1
ATOM 1243 N N . ILE A 1 162 ? -6.379 -4.395 -10.766 1 99 162 ILE A N 1
ATOM 1244 C CA . ILE A 1 162 ? -5.188 -4.809 -10.031 1 99 162 ILE A CA 1
ATOM 1245 C C . ILE A 1 162 ? -4 -4.902 -10.984 1 99 162 ILE A C 1
ATOM 1247 O O . ILE A 1 162 ? -4.055 -5.617 -11.984 1 99 162 ILE A O 1
ATOM 1251 N N . VAL A 1 163 ? -2.955 -4.191 -10.703 1 98.94 163 VAL A N 1
ATOM 1252 C CA . VAL A 1 163 ? -1.707 -4.281 -11.453 1 98.94 163 VAL A CA 1
ATOM 1253 C C . VAL A 1 163 ? -0.584 -4.754 -10.531 1 98.94 163 VAL A C 1
ATOM 1255 O O . VAL A 1 163 ? -0.323 -4.145 -9.492 1 98.94 163 VAL A O 1
ATOM 1258 N N . SER A 1 164 ? 0.04 -5.871 -10.844 1 98.88 164 SER A N 1
ATOM 1259 C CA . SER A 1 164 ? 1.22 -6.395 -10.156 1 98.88 164 SER A CA 1
ATOM 1260 C C . SER A 1 164 ? 2.445 -6.352 -11.062 1 98.88 164 SER A C 1
ATOM 1262 O O . SER A 1 164 ? 2.395 -6.812 -12.211 1 98.88 164 SER A O 1
ATOM 1264 N N . LEU A 1 165 ? 3.512 -5.762 -10.586 1 98.5 165 LEU A N 1
ATOM 1265 C CA . LEU A 1 165 ? 4.727 -5.723 -11.391 1 98.5 165 LEU A CA 1
ATOM 1266 C C . LEU A 1 165 ? 5.957 -5.984 -10.531 1 98.5 165 LEU A C 1
ATOM 1268 O O . LEU A 1 165 ? 6.023 -5.539 -9.383 1 98.5 165 LEU A O 1
ATOM 1272 N N . GLU A 1 166 ? 6.895 -6.723 -11.086 1 98.5 166 GLU A N 1
ATOM 1273 C CA . GLU A 1 166 ? 8.164 -7.047 -10.438 1 98.5 166 GLU A CA 1
ATOM 1274 C C . GLU A 1 166 ? 9.305 -7.078 -11.445 1 98.5 166 GLU A C 1
ATOM 1276 O O . GLU A 1 166 ? 9.258 -7.828 -12.422 1 98.5 166 GLU A O 1
ATOM 1281 N N . PHE A 1 167 ? 10.234 -6.199 -11.242 1 98.5 167 PHE A N 1
ATOM 1282 C CA . PHE A 1 167 ? 11.492 -6.238 -11.984 1 98.5 167 PHE A CA 1
ATOM 1283 C C . PHE A 1 167 ? 12.641 -6.664 -11.078 1 98.5 167 PHE A C 1
ATOM 1285 O O . PHE A 1 167 ? 13.539 -5.863 -10.789 1 98.5 167 PHE A O 1
ATOM 1292 N N . SER A 1 168 ? 12.633 -7.938 -10.758 1 97.69 168 SER A N 1
ATOM 1293 C CA . SER A 1 168 ? 13.594 -8.5 -9.812 1 97.69 168 SER A CA 1
ATOM 1294 C C . SER A 1 168 ? 15.016 -8.398 -10.352 1 97.69 168 SER A C 1
ATOM 1296 O O . SER A 1 168 ? 15.969 -8.289 -9.578 1 97.69 168 SER A O 1
ATOM 1298 N N . SER A 1 169 ? 15.172 -8.383 -11.633 1 97.56 169 SER A N 1
ATOM 1299 C CA . SER A 1 169 ? 16.484 -8.297 -12.258 1 97.56 169 SER A CA 1
ATOM 1300 C C . SER A 1 169 ? 17.188 -6.988 -11.891 1 97.56 169 SER A C 1
ATOM 1302 O O . SER A 1 169 ? 18.422 -6.926 -11.852 1 97.56 169 SER A O 1
ATOM 1304 N N . LEU A 1 170 ? 16.406 -5.965 -11.617 1 97.44 170 LEU A N 1
ATOM 1305 C CA . LEU A 1 170 ? 16.969 -4.672 -11.258 1 97.44 170 LEU A CA 1
ATOM 1306 C C . LEU A 1 170 ? 17.531 -4.703 -9.844 1 97.44 170 LEU A C 1
ATOM 1308 O O . LEU A 1 170 ? 18.266 -3.797 -9.438 1 97.44 170 LEU A O 1
ATOM 1312 N N . CYS A 1 171 ? 17.25 -5.75 -9.094 1 96.56 171 CYS A N 1
ATOM 1313 C CA . CYS A 1 171 ? 17.781 -5.926 -7.746 1 96.56 171 CYS A CA 1
ATOM 1314 C C . CYS A 1 171 ? 19.031 -6.816 -7.766 1 96.56 171 CYS A C 1
ATOM 1316 O O . CYS A 1 171 ? 19.609 -7.09 -6.715 1 96.56 171 CYS A O 1
ATOM 1318 N N . TYR A 1 172 ? 19.5 -7.25 -8.914 1 96.69 172 TYR A N 1
ATOM 1319 C CA . TYR A 1 172 ? 20.672 -8.109 -9.086 1 96.69 172 TYR A CA 1
ATOM 1320 C C . TYR A 1 172 ? 21.938 -7.406 -8.617 1 96.69 172 TYR A C 1
ATOM 1322 O O . TYR A 1 172 ? 22.203 -6.258 -8.984 1 96.69 172 TYR A O 1
ATOM 1330 N N . GLN A 1 173 ? 22.719 -8.07 -7.73 1 96.19 173 GLN A N 1
ATOM 1331 C CA . GLN A 1 173 ? 24.016 -7.609 -7.227 1 96.19 173 GLN A CA 1
ATOM 1332 C C . GLN A 1 173 ? 25.156 -8.492 -7.746 1 96.19 173 GLN A C 1
ATOM 1334 O O . GLN A 1 173 ? 25.547 -9.461 -7.09 1 96.19 173 GLN A O 1
ATOM 1339 N N . PRO A 1 174 ? 25.797 -8.047 -8.773 1 95.44 174 PRO A N 1
ATOM 1340 C CA . PRO A 1 174 ? 26.781 -8.914 -9.422 1 95.44 174 PRO A CA 1
ATOM 1341 C C . PRO A 1 174 ? 27.984 -9.211 -8.523 1 95.44 174 PRO A C 1
ATOM 1343 O O . PRO A 1 174 ? 28.656 -10.234 -8.695 1 95.44 174 PRO A O 1
ATOM 1346 N N . ASP A 1 175 ? 28.234 -8.398 -7.551 1 93.81 175 ASP A N 1
ATOM 1347 C CA . ASP A 1 175 ? 29.422 -8.562 -6.715 1 93.81 175 ASP A CA 1
ATOM 1348 C C . ASP A 1 175 ? 29.125 -9.438 -5.504 1 93.81 175 ASP A C 1
ATOM 1350 O O . ASP A 1 175 ? 30.031 -9.789 -4.746 1 93.81 175 ASP A O 1
ATOM 1354 N N . ASP A 1 176 ? 27.906 -9.742 -5.32 1 94 176 ASP A N 1
ATOM 1355 C CA . ASP A 1 176 ? 27.547 -10.648 -4.234 1 94 176 ASP A CA 1
ATOM 1356 C C . ASP A 1 176 ? 27.875 -12.094 -4.598 1 94 176 ASP A C 1
ATOM 1358 O O . ASP A 1 176 ? 27.266 -12.672 -5.492 1 94 176 ASP A O 1
ATOM 1362 N N . THR A 1 177 ? 28.812 -12.703 -3.842 1 94 177 THR A N 1
ATOM 1363 C CA . THR A 1 177 ? 29.297 -14.016 -4.246 1 94 177 THR A CA 1
ATOM 1364 C C . THR A 1 177 ? 28.734 -15.102 -3.342 1 94 177 THR A C 1
ATOM 1366 O O . THR A 1 177 ? 29.156 -16.266 -3.418 1 94 177 THR A O 1
ATOM 1369 N N . LYS A 1 178 ? 27.844 -14.758 -2.5 1 92.69 178 LYS A N 1
ATOM 1370 C CA . LYS A 1 178 ? 27.203 -15.766 -1.66 1 92.69 178 LYS A CA 1
ATOM 1371 C C . LYS A 1 178 ? 26.344 -16.703 -2.492 1 92.69 178 LYS A C 1
ATOM 1373 O O . LYS A 1 178 ? 25.703 -16.281 -3.463 1 92.69 178 LYS A O 1
ATOM 1378 N N . LEU A 1 179 ? 26.234 -17.922 -2.029 1 91.94 179 LEU A N 1
ATOM 1379 C CA . LEU A 1 179 ? 25.484 -18.938 -2.748 1 91.94 179 LEU A CA 1
ATOM 1380 C C . LEU A 1 179 ? 24.031 -18.547 -2.896 1 91.94 179 LEU A C 1
ATOM 1382 O O . LEU A 1 179 ? 23.438 -18.734 -3.961 1 91.94 179 LEU A O 1
ATOM 1386 N N . HIS A 1 180 ? 23.391 -18.031 -1.851 1 90.12 180 HIS A N 1
ATOM 1387 C CA . HIS A 1 180 ? 21.984 -17.656 -1.906 1 90.12 180 HIS A CA 1
ATOM 1388 C C . HIS A 1 180 ? 21.75 -16.578 -2.957 1 90.12 180 HIS A C 1
ATOM 1390 O O . HIS A 1 180 ? 20.688 -16.547 -3.594 1 90.12 180 HIS A O 1
ATOM 1396 N N . ALA A 1 181 ? 22.719 -15.672 -3.127 1 92.56 181 ALA A N 1
ATOM 1397 C CA . ALA A 1 181 ? 22.594 -14.617 -4.137 1 92.56 181 ALA A CA 1
ATOM 1398 C C . ALA A 1 181 ? 22.578 -15.211 -5.543 1 92.56 181 ALA A C 1
ATOM 1400 O O . ALA A 1 181 ? 21.859 -14.734 -6.414 1 92.56 181 ALA A O 1
ATOM 1401 N N . PHE A 1 182 ? 23.375 -16.297 -5.762 1 94.12 182 PHE A N 1
ATOM 1402 C CA . PHE A 1 182 ? 23.406 -16.984 -7.051 1 94.12 182 PHE A CA 1
ATOM 1403 C C . PHE A 1 182 ? 22.047 -17.625 -7.336 1 94.12 182 PHE A C 1
ATOM 1405 O O . PHE A 1 182 ? 21.516 -17.5 -8.438 1 94.12 182 PHE A O 1
ATOM 1412 N N . ILE A 1 183 ? 21.531 -18.234 -6.34 1 92 183 ILE A N 1
ATOM 1413 C CA . ILE A 1 183 ? 20.266 -18.953 -6.496 1 92 183 ILE A CA 1
ATOM 1414 C C . ILE A 1 183 ? 19.141 -17.953 -6.758 1 92 183 ILE A C 1
ATOM 1416 O O . ILE A 1 183 ? 18.312 -18.156 -7.645 1 92 183 ILE A O 1
ATOM 1420 N N . SER A 1 184 ? 19.094 -16.844 -5.973 1 92.38 184 SER A N 1
ATOM 1421 C CA . SER A 1 184 ? 18.094 -15.812 -6.176 1 92.38 184 SER A CA 1
ATOM 1422 C C . SER A 1 184 ? 18.156 -15.242 -7.586 1 92.38 184 SER A C 1
ATOM 1424 O O . SER A 1 184 ? 17.125 -15.023 -8.227 1 92.38 184 SER A O 1
ATOM 1426 N N . ALA A 1 185 ? 19.375 -15.016 -8.016 1 92.81 185 ALA A N 1
ATOM 1427 C CA . ALA A 1 185 ? 19.562 -14.453 -9.344 1 92.81 185 ALA A CA 1
ATOM 1428 C C . ALA A 1 185 ? 19.062 -15.398 -10.422 1 92.81 185 ALA A C 1
ATOM 1430 O O . ALA A 1 185 ? 18.594 -14.961 -11.477 1 92.81 185 ALA A O 1
ATOM 1431 N N . ALA A 1 186 ? 19.094 -16.672 -10.133 1 94.75 186 ALA A N 1
ATOM 1432 C CA . ALA A 1 186 ? 18.688 -17.672 -11.117 1 94.75 186 ALA A CA 1
ATOM 1433 C C . ALA A 1 186 ? 17.203 -18 -10.977 1 94.75 186 ALA A C 1
ATOM 1435 O O . ALA A 1 186 ? 16.594 -18.594 -11.867 1 94.75 186 ALA A O 1
ATOM 1436 N N . LEU A 1 187 ? 16.578 -17.578 -9.938 1 95.75 187 LEU A N 1
ATOM 1437 C CA . LEU A 1 187 ? 15.219 -17.953 -9.586 1 95.75 187 LEU A CA 1
ATOM 1438 C C . LEU A 1 187 ? 14.227 -16.891 -10.047 1 95.75 187 LEU A C 1
ATOM 1440 O O . LEU A 1 187 ? 13.188 -17.203 -10.617 1 95.75 187 LEU A O 1
ATOM 1444 N N . PHE A 1 188 ? 14.539 -15.617 -9.805 1 97.25 188 PHE A N 1
ATOM 1445 C CA . PHE A 1 188 ? 13.578 -14.539 -9.953 1 97.25 188 PHE A CA 1
ATOM 1446 C C . PHE A 1 188 ? 13.594 -13.977 -11.367 1 97.25 188 PHE A C 1
ATOM 1448 O O . PHE A 1 188 ? 14.656 -13.859 -11.984 1 97.25 188 PHE A O 1
ATOM 1455 N N . GLY A 1 189 ? 12.438 -13.703 -11.891 1 98.12 189 GLY A N 1
ATOM 1456 C CA . GLY A 1 189 ? 12.258 -13.078 -13.195 1 98.12 189 GLY A CA 1
ATOM 1457 C C . GLY A 1 189 ? 11.445 -11.789 -13.133 1 98.12 189 GLY A C 1
ATOM 1458 O O . GLY A 1 189 ? 11.031 -11.367 -12.055 1 98.12 189 GLY A O 1
ATOM 1459 N N . ASP A 1 190 ? 11.312 -11.156 -14.32 1 98.81 190 ASP A N 1
ATOM 1460 C CA . ASP A 1 190 ? 10.586 -9.898 -14.438 1 98.81 190 ASP A CA 1
ATOM 1461 C C . ASP A 1 190 ? 9.266 -10.094 -15.172 1 98.81 190 ASP A C 1
ATOM 1463 O O . ASP A 1 190 ? 9.188 -10.852 -16.141 1 98.81 190 ASP A O 1
ATOM 1467 N N . ALA A 1 191 ? 8.219 -9.453 -14.664 1 98.94 191 ALA A N 1
ATOM 1468 C CA . ALA A 1 191 ? 6.93 -9.492 -15.359 1 98.94 191 ALA A CA 1
ATOM 1469 C C . ALA A 1 191 ? 5.988 -8.422 -14.82 1 98.94 191 ALA A C 1
ATOM 1471 O O . ALA A 1 191 ? 6.207 -7.887 -13.727 1 98.94 191 ALA A O 1
ATOM 1472 N N . VAL A 1 192 ? 4.996 -8.07 -15.602 1 98.88 192 VAL A N 1
ATOM 1473 C CA . VAL A 1 192 ? 3.885 -7.195 -15.234 1 98.88 192 VAL A CA 1
ATOM 1474 C C . VAL A 1 192 ? 2.559 -7.895 -15.523 1 98.88 192 VAL A C 1
ATOM 1476 O O . VAL A 1 192 ? 2.42 -8.578 -16.547 1 98.88 192 VAL A O 1
ATOM 1479 N N . SER A 1 193 ? 1.654 -7.816 -14.648 1 98.94 193 SER A N 1
ATOM 1480 C CA . SER A 1 193 ? 0.307 -8.312 -14.906 1 98.94 193 SER A CA 1
ATOM 1481 C C . SER A 1 193 ? -0.746 -7.273 -14.539 1 98.94 193 SER A C 1
ATOM 1483 O O . SER A 1 193 ? -0.501 -6.406 -13.703 1 98.94 193 SER A O 1
ATOM 1485 N N . ALA A 1 194 ? -1.849 -7.316 -15.188 1 98.94 194 ALA A N 1
ATOM 1486 C CA . ALA A 1 194 ? -3.066 -6.609 -14.797 1 98.94 194 ALA A CA 1
ATOM 1487 C C . ALA A 1 194 ? -4.273 -7.543 -14.812 1 98.94 194 ALA A C 1
ATOM 1489 O O . ALA A 1 194 ? -4.34 -8.461 -15.633 1 98.94 194 ALA A O 1
ATOM 1490 N N . CYS A 1 195 ? -5.148 -7.309 -13.984 1 98.94 195 CYS A N 1
ATOM 1491 C CA . CYS A 1 195 ? -6.363 -8.109 -13.836 1 98.94 195 CYS A CA 1
ATOM 1492 C C . CYS A 1 195 ? -7.492 -7.281 -13.234 1 98.94 195 CYS A C 1
ATOM 1494 O O . CYS A 1 195 ? -7.254 -6.445 -12.359 1 98.94 195 CYS A O 1
ATOM 1496 N N . VAL A 1 196 ? -8.711 -7.457 -13.75 1 98.94 196 VAL A N 1
ATOM 1497 C CA . VAL A 1 196 ? -9.867 -6.789 -13.172 1 98.94 196 VAL A CA 1
ATOM 1498 C C . VAL A 1 196 ? -10.641 -7.766 -12.289 1 98.94 196 VAL A C 1
ATOM 1500 O O . VAL A 1 196 ? -10.898 -8.906 -12.695 1 98.94 196 VAL A O 1
ATOM 1503 N N . LEU A 1 197 ? -10.875 -7.398 -11.078 1 98.94 197 LEU A N 1
ATOM 1504 C CA . LEU A 1 197 ? -11.891 -8.055 -10.258 1 98.94 197 LEU A CA 1
ATOM 1505 C C . LEU A 1 197 ? -13.234 -7.344 -10.391 1 98.94 197 LEU A C 1
ATOM 1507 O O . LEU A 1 197 ? -13.391 -6.207 -9.938 1 98.94 197 LEU A O 1
ATOM 1511 N N . ARG A 1 198 ? -14.18 -7.977 -10.969 1 98.62 198 ARG A N 1
ATOM 1512 C CA . ARG A 1 198 ? -15.5 -7.379 -11.156 1 98.62 198 ARG A CA 1
ATOM 1513 C C . ARG A 1 198 ? -16.375 -7.578 -9.922 1 98.62 198 ARG A C 1
ATOM 1515 O O . ARG A 1 198 ? -16.359 -8.648 -9.305 1 98.62 198 ARG A O 1
ATOM 1522 N N . ALA A 1 199 ? -17.062 -6.582 -9.609 1 98.25 199 ALA A N 1
ATOM 1523 C CA . ALA A 1 199 ? -17.906 -6.605 -8.414 1 98.25 199 ALA A CA 1
ATOM 1524 C C . ALA A 1 199 ? -19.297 -7.133 -8.727 1 98.25 199 ALA A C 1
ATOM 1526 O O . ALA A 1 199 ? -20.047 -7.496 -7.82 1 98.25 199 ALA A O 1
ATOM 1527 N N . ASP A 1 200 ? -19.688 -7.289 -10.016 1 95.56 200 ASP A N 1
ATOM 1528 C CA . ASP A 1 200 ? -21 -7.789 -10.398 1 95.56 200 ASP A CA 1
ATOM 1529 C C . ASP A 1 200 ? -20.922 -9.25 -10.82 1 95.56 200 ASP A C 1
ATOM 1531 O O . ASP A 1 200 ? -19.875 -9.891 -10.695 1 95.56 200 ASP A O 1
ATOM 1535 N N . ASP A 1 201 ? -21.953 -9.844 -11.203 1 90.81 201 ASP A N 1
ATOM 1536 C CA . ASP A 1 201 ? -22.031 -11.266 -11.531 1 90.81 201 ASP A CA 1
ATOM 1537 C C . ASP A 1 201 ? -22.031 -11.484 -13.039 1 90.81 201 ASP A C 1
ATOM 1539 O O . ASP A 1 201 ? -22.578 -12.477 -13.531 1 90.81 201 ASP A O 1
ATOM 1543 N N . GLN A 1 202 ? -21.406 -10.617 -13.719 1 91.75 202 GLN A N 1
ATOM 1544 C CA . GLN A 1 202 ? -21.562 -10.672 -15.172 1 91.75 202 GLN A CA 1
ATOM 1545 C C . GLN A 1 202 ? -20.266 -11.133 -15.844 1 91.75 202 GLN A C 1
ATOM 1547 O O . GLN A 1 202 ? -20.125 -11.055 -17.062 1 91.75 202 GLN A O 1
ATOM 1552 N N . ALA A 1 203 ? -19.328 -11.508 -15.102 1 92.06 203 ALA A N 1
ATOM 1553 C CA . ALA A 1 203 ? -18.047 -11.898 -15.695 1 92.06 203 ALA A CA 1
ATOM 1554 C C . ALA A 1 203 ? -17.766 -13.375 -15.461 1 92.06 203 ALA A C 1
ATOM 1556 O O . ALA A 1 203 ? -18.234 -13.961 -14.484 1 92.06 203 ALA A O 1
ATOM 1557 N N . GLY A 1 204 ? -17.047 -13.984 -16.453 1 95.12 204 GLY A N 1
ATOM 1558 C CA . GLY A 1 204 ? -16.484 -15.312 -16.25 1 95.12 204 GLY A CA 1
ATOM 1559 C C . GLY A 1 204 ? -15.109 -15.297 -15.609 1 95.12 204 GLY A C 1
ATOM 1560 O O . GLY A 1 204 ? -14.359 -14.328 -15.766 1 95.12 204 GLY A O 1
ATOM 1561 N N . GLY A 1 205 ? -14.852 -16.375 -14.945 1 98.12 205 GLY A N 1
ATOM 1562 C CA . GLY A 1 205 ? -13.555 -16.516 -14.297 1 98.12 205 GLY A CA 1
ATOM 1563 C C . GLY A 1 205 ? -13.648 -17.109 -12.906 1 98.12 205 GLY A C 1
ATOM 1564 O O . GLY A 1 205 ? -14.453 -18 -12.656 1 98.12 205 GLY A O 1
ATOM 1565 N N . PHE A 1 206 ? -12.758 -16.719 -12 1 98.62 206 PHE A N 1
ATOM 1566 C CA . PHE A 1 206 ? -12.695 -17.25 -10.641 1 98.62 206 PHE A CA 1
ATOM 1567 C C . PHE A 1 206 ? -13.539 -16.406 -9.695 1 98.62 206 PHE A C 1
ATOM 1569 O O . PHE A 1 206 ? -13.141 -15.297 -9.32 1 98.62 206 PHE A O 1
ATOM 1576 N N . LYS A 1 207 ? -14.68 -16.906 -9.336 1 98.5 207 LYS A N 1
ATOM 1577 C CA . LYS A 1 207 ? -15.594 -16.219 -8.422 1 98.5 207 LYS A CA 1
ATOM 1578 C C . LYS A 1 207 ? -15.219 -16.5 -6.969 1 98.5 207 LYS A C 1
ATOM 1580 O O . LYS A 1 207 ? -15.312 -17.641 -6.508 1 98.5 207 LYS A O 1
ATOM 1585 N N . ILE A 1 208 ? -14.883 -15.492 -6.23 1 98.56 208 ILE A N 1
ATOM 1586 C CA . ILE A 1 208 ? -14.352 -15.641 -4.879 1 98.56 208 ILE A CA 1
ATOM 1587 C C . ILE A 1 208 ? -15.5 -15.82 -3.889 1 98.56 208 ILE A C 1
ATOM 1589 O O . ILE A 1 208 ? -16.438 -15.031 -3.875 1 98.56 208 ILE A O 1
ATOM 1593 N N . LYS A 1 209 ? -15.375 -16.828 -3.084 1 98.31 209 LYS A N 1
ATOM 1594 C CA . LYS A 1 209 ? -16.375 -17.109 -2.064 1 98.31 209 LYS A CA 1
ATOM 1595 C C . LYS A 1 209 ? -15.922 -16.625 -0.691 1 98.31 209 LYS A C 1
ATOM 1597 O O . LYS A 1 209 ? -16.703 -16.047 0.064 1 98.31 209 LYS A O 1
ATOM 1602 N N . LYS A 1 210 ? -14.688 -16.891 -0.349 1 98.5 210 LYS A N 1
ATOM 1603 C CA . LYS A 1 210 ? -14.133 -16.547 0.958 1 98.5 210 LYS A CA 1
ATOM 1604 C C . LYS A 1 210 ? -12.625 -16.328 0.876 1 98.5 210 LYS A C 1
ATOM 1606 O O . LYS A 1 210 ? -11.953 -16.938 0.043 1 98.5 210 LYS A O 1
ATOM 1611 N N . THR A 1 211 ? -12.125 -15.414 1.623 1 98.62 211 THR A N 1
ATOM 1612 C CA . THR A 1 211 ? -10.695 -15.148 1.693 1 98.62 211 THR A CA 1
ATOM 1613 C C . THR A 1 211 ? -10.18 -15.328 3.119 1 98.62 211 THR A C 1
ATOM 1615 O O . THR A 1 211 ? -10.961 -15.336 4.07 1 98.62 211 THR A O 1
ATOM 1618 N N . GLU A 1 212 ? -8.875 -15.516 3.248 1 98.44 212 GLU A N 1
ATOM 1619 C CA . GLU A 1 212 ? -8.234 -15.648 4.555 1 98.44 212 GLU A CA 1
ATOM 1620 C C . GLU A 1 212 ? -6.777 -15.203 4.504 1 98.44 212 GLU A C 1
ATOM 1622 O O . GLU A 1 212 ? -6.113 -15.352 3.479 1 98.44 212 GLU A O 1
ATOM 1627 N N . SER A 1 213 ? -6.359 -14.578 5.566 1 98.62 213 SER A N 1
ATOM 1628 C CA . SER A 1 213 ? -4.961 -14.227 5.785 1 98.62 213 SER A CA 1
ATOM 1629 C C . SER A 1 213 ? -4.355 -15.039 6.926 1 98.62 213 SER A C 1
ATOM 1631 O O . SER A 1 213 ? -5.055 -15.398 7.875 1 98.62 213 SER A O 1
ATOM 1633 N N . TYR A 1 214 ? -3.057 -15.32 6.82 1 98.62 214 TYR A N 1
ATOM 1634 C CA . TYR A 1 214 ? -2.346 -16.016 7.887 1 98.62 214 TYR A CA 1
ATOM 1635 C C . TYR A 1 214 ? -0.916 -15.5 8.016 1 98.62 214 TYR A C 1
ATOM 1637 O O . TYR A 1 214 ? -0.222 -15.328 7.012 1 98.62 214 TYR A O 1
ATOM 1645 N N . PHE A 1 215 ? -0.537 -15.227 9.18 1 98.38 215 PHE A N 1
ATOM 1646 C CA . PHE A 1 215 ? 0.815 -14.797 9.516 1 98.38 215 PHE A CA 1
ATOM 1647 C C . PHE A 1 215 ? 1.496 -15.82 10.422 1 98.38 215 PHE A C 1
ATOM 1649 O O . PHE A 1 215 ? 0.952 -16.203 11.461 1 98.38 215 PHE A O 1
ATOM 1656 N N . LEU A 1 216 ? 2.689 -16.297 9.992 1 97.88 216 LEU A N 1
ATOM 1657 C CA . LEU A 1 216 ? 3.482 -17.203 10.82 1 97.88 216 LEU A CA 1
ATOM 1658 C C . LEU A 1 216 ? 4.355 -16.438 11.797 1 97.88 216 LEU A C 1
ATOM 1660 O O . LEU A 1 216 ? 5.312 -15.766 11.398 1 97.88 216 LEU A O 1
ATOM 1664 N N . PRO A 1 217 ? 4.102 -16.531 13.133 1 96.88 217 PRO A N 1
ATOM 1665 C CA . PRO A 1 217 ? 4.875 -15.773 14.117 1 96.88 217 PRO A CA 1
ATOM 1666 C C . PRO A 1 217 ? 6.367 -16.094 14.062 1 96.88 217 PRO A C 1
ATOM 1668 O O . PRO A 1 217 ? 6.75 -17.234 13.789 1 96.88 217 PRO A O 1
ATOM 1671 N N . LYS A 1 218 ? 7.191 -15.086 14.328 1 95.62 218 LYS A N 1
ATOM 1672 C CA . LYS A 1 218 ? 8.641 -15.188 14.477 1 95.62 218 LYS A CA 1
ATOM 1673 C C . LYS A 1 218 ? 9.297 -15.672 13.188 1 95.62 218 LYS A C 1
ATOM 1675 O O . LYS A 1 218 ? 10.25 -16.453 13.219 1 95.62 218 LYS A O 1
ATOM 1680 N N . SER A 1 219 ? 8.727 -15.281 12.055 1 96.5 219 SER A N 1
ATOM 1681 C CA . SER A 1 219 ? 9.227 -15.727 10.758 1 96.5 219 SER A CA 1
ATOM 1682 C C . SER A 1 219 ? 9.75 -14.555 9.938 1 96.5 219 SER A C 1
ATOM 1684 O O . SER A 1 219 ? 9.867 -14.648 8.711 1 96.5 219 SER A O 1
ATOM 1686 N N . GLU A 1 220 ? 10.086 -13.406 10.555 1 95.25 220 GLU A N 1
ATOM 1687 C CA . GLU A 1 220 ? 10.484 -12.188 9.859 1 95.25 220 GLU A CA 1
ATOM 1688 C C . GLU A 1 220 ? 11.781 -12.398 9.086 1 95.25 220 GLU A C 1
ATOM 1690 O O . GLU A 1 220 ? 12 -11.766 8.047 1 95.25 220 GLU A O 1
ATOM 1695 N N . HIS A 1 221 ? 12.578 -13.359 9.547 1 94.31 221 HIS A N 1
ATOM 1696 C CA . HIS A 1 221 ? 13.883 -13.555 8.922 1 94.31 221 HIS A CA 1
ATOM 1697 C C . HIS A 1 221 ? 13.781 -14.5 7.73 1 94.31 221 HIS A C 1
ATOM 1699 O O . HIS A 1 221 ? 14.766 -14.695 7.008 1 94.31 221 HIS A O 1
ATOM 1705 N N . TYR A 1 222 ? 12.594 -15.094 7.477 1 95 222 TYR A N 1
ATOM 1706 C CA . TYR A 1 222 ? 12.453 -16.094 6.426 1 95 222 TYR A CA 1
ATOM 1707 C C . TYR A 1 222 ? 12.703 -15.492 5.051 1 95 222 TYR A C 1
ATOM 1709 O O . TYR A 1 222 ? 13.438 -16.062 4.238 1 95 222 TYR A O 1
ATOM 1717 N N . ILE A 1 223 ? 12.023 -14.43 4.73 1 94.69 223 ILE A N 1
ATOM 1718 C CA . ILE A 1 223 ? 12.117 -13.672 3.484 1 94.69 223 ILE A CA 1
ATOM 1719 C C . ILE A 1 223 ? 12.297 -12.188 3.793 1 94.69 223 ILE A C 1
ATOM 1721 O O . ILE A 1 223 ? 11.453 -11.578 4.445 1 94.69 223 ILE A O 1
ATOM 1725 N N . LYS A 1 224 ? 13.391 -11.625 3.361 1 94.88 224 LYS A N 1
ATOM 1726 C CA . LYS A 1 224 ? 13.625 -10.227 3.682 1 94.88 224 LYS A CA 1
ATOM 1727 C C . LYS A 1 224 ? 14.484 -9.555 2.611 1 94.88 224 LYS A C 1
ATOM 1729 O O . LYS A 1 224 ? 14.992 -10.219 1.708 1 94.88 224 LYS A O 1
ATOM 1734 N N . TYR A 1 225 ? 14.438 -8.234 2.592 1 94.69 225 TYR A N 1
ATOM 1735 C CA . TYR A 1 225 ? 15.492 -7.52 1.885 1 94.69 225 TYR A CA 1
ATOM 1736 C C . TYR A 1 225 ? 16.047 -6.391 2.738 1 94.69 225 TYR A C 1
ATOM 1738 O O . TYR A 1 225 ? 15.383 -5.91 3.658 1 94.69 225 TYR A O 1
ATOM 1746 N N . ASP A 1 226 ? 17.312 -6.035 2.527 1 93.81 226 ASP A N 1
ATOM 1747 C CA . ASP A 1 226 ? 17.953 -4.828 3.053 1 93.81 226 ASP A CA 1
ATOM 1748 C C . ASP A 1 226 ? 18 -3.732 1.99 1 93.81 226 ASP A C 1
ATOM 1750 O O . ASP A 1 226 ? 18.188 -4.016 0.806 1 93.81 226 ASP A O 1
ATOM 1754 N N . VAL A 1 227 ? 17.719 -2.541 2.43 1 94.88 227 VAL A N 1
ATOM 1755 C CA . VAL A 1 227 ? 17.891 -1.39 1.551 1 94.88 227 VAL A CA 1
ATOM 1756 C C . VAL A 1 227 ? 19.281 -0.801 1.736 1 94.88 227 VAL A C 1
ATOM 1758 O O . VAL A 1 227 ? 19.625 -0.322 2.822 1 94.88 227 VAL A O 1
ATOM 1761 N N . LYS A 1 228 ? 20.094 -0.888 0.695 1 95.44 228 LYS A N 1
ATOM 1762 C CA . LYS A 1 228 ? 21.469 -0.397 0.737 1 95.44 228 LYS A CA 1
ATOM 1763 C C . LYS A 1 228 ? 21.719 0.642 -0.354 1 95.44 228 LYS A C 1
ATOM 1765 O O . LYS A 1 228 ? 20.812 0.967 -1.125 1 95.44 228 LYS A O 1
ATOM 1770 N N . ASP A 1 229 ? 22.953 1.19 -0.391 1 95.31 229 ASP A N 1
ATOM 1771 C CA . ASP A 1 229 ? 23.344 2.211 -1.361 1 95.31 229 ASP A CA 1
ATOM 1772 C C . ASP A 1 229 ? 23.188 1.698 -2.791 1 95.31 229 ASP A C 1
ATOM 1774 O O . ASP A 1 229 ? 22.922 2.477 -3.709 1 95.31 229 ASP A O 1
ATOM 1778 N N . THR A 1 230 ? 23.281 0.344 -2.914 1 94.69 230 THR A N 1
ATOM 1779 C CA . THR A 1 230 ? 23.25 -0.243 -4.25 1 94.69 230 THR A CA 1
ATOM 1780 C C . THR A 1 230 ? 21.859 -0.783 -4.566 1 94.69 230 THR A C 1
ATOM 1782 O O . THR A 1 230 ? 21.672 -1.443 -5.59 1 94.69 230 THR A O 1
ATOM 1785 N N . GLY A 1 231 ? 20.922 -0.587 -3.631 1 95.06 231 GLY A N 1
ATOM 1786 C CA . GLY A 1 231 ? 19.547 -1.003 -3.898 1 95.06 231 GLY A CA 1
ATOM 1787 C C . GLY A 1 231 ? 19.031 -2.043 -2.92 1 95.06 231 GLY A C 1
ATOM 1788 O O . GLY A 1 231 ? 19.359 -1.999 -1.731 1 95.06 231 GLY A O 1
ATOM 1789 N N . PHE A 1 232 ? 18.156 -2.855 -3.416 1 95 232 PHE A N 1
ATOM 1790 C CA . PHE A 1 232 ? 17.5 -3.855 -2.584 1 95 232 PHE A CA 1
ATOM 1791 C C . PHE A 1 232 ? 18.281 -5.164 -2.592 1 95 232 PHE A C 1
ATOM 1793 O O . PHE A 1 232 ? 18.594 -5.691 -3.658 1 95 232 PHE A O 1
ATOM 1800 N N . HIS A 1 233 ? 18.578 -5.688 -1.394 1 94.81 233 HIS A N 1
ATOM 1801 C CA . HIS A 1 233 ? 19.312 -6.938 -1.221 1 94.81 233 HIS A CA 1
ATOM 1802 C C . HIS A 1 233 ? 18.422 -8.016 -0.613 1 94.81 233 HIS A C 1
ATOM 1804 O O . HIS A 1 233 ? 18.281 -8.094 0.609 1 94.81 233 HIS A O 1
ATOM 1810 N N . PHE A 1 234 ? 18 -8.906 -1.469 1 91.94 234 PHE A N 1
ATOM 1811 C CA . PHE A 1 234 ? 17.062 -9.945 -1.071 1 91.94 234 PHE A CA 1
ATOM 1812 C C . PHE A 1 234 ? 17.797 -11.102 -0.405 1 91.94 234 PHE A C 1
ATOM 1814 O O . PHE A 1 234 ? 18.891 -11.484 -0.831 1 91.94 234 PHE A O 1
ATOM 1821 N N . THR A 1 235 ? 17.156 -11.648 0.623 1 90.44 235 THR A N 1
ATOM 1822 C CA . THR A 1 235 ? 17.656 -12.836 1.298 1 90.44 235 THR A CA 1
ATOM 1823 C C . THR A 1 235 ? 16.531 -13.82 1.584 1 90.44 235 THR A C 1
ATOM 1825 O O . THR A 1 235 ? 15.469 -13.43 2.066 1 90.44 235 THR A O 1
ATOM 1828 N N . LEU A 1 236 ? 16.812 -15.016 1.289 1 90.19 236 LEU A N 1
ATOM 1829 C CA . LEU A 1 236 ? 15.906 -16.125 1.568 1 90.19 236 LEU A CA 1
ATOM 1830 C C . LEU A 1 236 ? 16.531 -17.094 2.57 1 90.19 236 LEU A C 1
ATOM 1832 O O . LEU A 1 236 ? 17.625 -17.609 2.348 1 90.19 236 LEU A O 1
ATOM 1836 N N . ASP A 1 237 ? 15.789 -17.266 3.633 1 91.94 237 ASP A N 1
ATOM 1837 C CA . ASP A 1 237 ? 16.219 -18.25 4.629 1 91.94 237 ASP A CA 1
ATOM 1838 C C . ASP A 1 237 ? 15.727 -19.656 4.262 1 91.94 237 ASP A C 1
ATOM 1840 O O . ASP A 1 237 ? 14.641 -19.812 3.701 1 91.94 237 ASP A O 1
ATOM 1844 N N . LYS A 1 238 ? 16.469 -20.688 4.602 1 87.25 238 LYS A N 1
ATOM 1845 C CA . LYS A 1 238 ? 16.125 -22.062 4.289 1 87.25 238 LYS A CA 1
ATOM 1846 C C . LYS A 1 238 ? 14.836 -22.484 4.996 1 87.25 238 LYS A C 1
ATOM 1848 O O . LYS A 1 238 ? 14.141 -23.391 4.543 1 87.25 238 LYS A O 1
ATOM 1853 N N . ALA A 1 239 ? 14.547 -21.766 6.027 1 90.44 239 ALA A N 1
ATOM 1854 C CA . ALA A 1 239 ? 13.367 -22.094 6.824 1 90.44 239 ALA A CA 1
ATOM 1855 C C . ALA A 1 239 ? 12.086 -21.906 6.012 1 90.44 239 ALA A C 1
ATOM 1857 O O . ALA A 1 239 ? 11.062 -22.516 6.316 1 90.44 239 ALA A O 1
ATOM 1858 N N . VAL A 1 240 ? 12.188 -21.125 4.98 1 89.12 240 VAL A N 1
ATOM 1859 C CA . VAL A 1 240 ? 11.039 -20.891 4.117 1 89.12 240 VAL A CA 1
ATOM 1860 C C . VAL A 1 240 ? 10.547 -22.219 3.549 1 89.12 240 VAL A C 1
ATOM 1862 O O . VAL A 1 240 ? 9.344 -22.422 3.383 1 89.12 240 VAL A O 1
ATOM 1865 N N . MET A 1 241 ? 11.414 -23.141 3.34 1 84.88 241 MET A N 1
ATOM 1866 C CA . MET A 1 241 ? 11.133 -24.375 2.619 1 84.88 241 MET A CA 1
ATOM 1867 C C . MET A 1 241 ? 10.258 -25.312 3.459 1 84.88 241 MET A C 1
ATOM 1869 O O . MET A 1 241 ? 9.641 -26.234 2.93 1 84.88 241 MET A O 1
ATOM 1873 N N . ASN A 1 242 ? 10.141 -25.031 4.707 1 88.19 242 ASN A N 1
ATOM 1874 C CA . ASN A 1 242 ? 9.367 -25.906 5.578 1 88.19 242 ASN A CA 1
ATOM 1875 C C . ASN A 1 242 ? 8.203 -25.156 6.227 1 88.19 242 ASN A C 1
ATOM 1877 O O . ASN A 1 242 ? 7.723 -25.562 7.289 1 88.19 242 ASN A O 1
ATOM 1881 N N . SER A 1 243 ? 7.816 -24.094 5.586 1 93.62 243 SER A N 1
ATOM 1882 C CA . SER A 1 243 ? 6.82 -23.25 6.223 1 93.62 243 SER A CA 1
ATOM 1883 C C . SER A 1 243 ? 5.406 -23.641 5.809 1 93.62 243 SER A C 1
ATOM 1885 O O . SER A 1 243 ? 4.434 -23.281 6.473 1 93.62 243 SER A O 1
ATOM 1887 N N . ILE A 1 244 ? 5.258 -24.453 4.77 1 95.88 244 ILE A N 1
ATOM 1888 C CA . ILE A 1 244 ? 3.945 -24.797 4.234 1 95.88 244 ILE A CA 1
ATOM 1889 C C . ILE A 1 244 ? 3.205 -25.688 5.23 1 95.88 244 ILE A C 1
ATOM 1891 O O . ILE A 1 244 ? 1.976 -25.641 5.324 1 95.88 244 ILE A O 1
ATOM 1895 N N . LYS A 1 245 ? 3.934 -26.469 6.012 1 96.81 245 LYS A N 1
ATOM 1896 C CA . LYS A 1 245 ? 3.336 -27.344 7.016 1 96.81 245 LYS A CA 1
ATOM 1897 C C . LYS A 1 245 ? 2.473 -26.547 7.992 1 96.81 245 LYS A C 1
ATOM 1899 O O . LYS A 1 245 ? 1.484 -27.062 8.516 1 96.81 245 LYS A O 1
ATOM 1904 N N . ASP A 1 246 ? 2.861 -25.297 8.242 1 96.44 246 ASP A N 1
ATOM 1905 C CA . ASP A 1 246 ? 2.148 -24.453 9.188 1 96.44 246 ASP A CA 1
ATOM 1906 C C . ASP A 1 246 ? 0.949 -23.766 8.531 1 96.44 246 ASP A C 1
ATOM 1908 O O . ASP A 1 246 ? -0 -23.375 9.211 1 96.44 246 ASP A O 1
ATOM 1912 N N . VAL A 1 247 ? 0.906 -23.641 7.191 1 97.25 247 VAL A N 1
ATOM 1913 C CA . VAL A 1 247 ? -0.134 -22.938 6.449 1 97.25 247 VAL A CA 1
ATOM 1914 C C . VAL A 1 247 ? -1.198 -23.922 5.984 1 97.25 247 VAL A C 1
ATOM 1916 O O . VAL A 1 247 ? -2.379 -23.578 5.898 1 97.25 247 VAL A O 1
ATOM 1919 N N . ALA A 1 248 ? -0.812 -25.141 5.734 1 98 248 ALA A N 1
ATOM 1920 C CA . ALA A 1 248 ? -1.666 -26.156 5.121 1 98 248 ALA A CA 1
ATOM 1921 C C . ALA A 1 248 ? -2.936 -26.375 5.941 1 98 248 ALA A C 1
ATOM 1923 O O . ALA A 1 248 ? -4.035 -26.453 5.383 1 98 248 ALA A O 1
ATOM 1924 N N . PRO A 1 249 ? -2.824 -26.453 7.289 1 98.25 249 PRO A N 1
ATOM 1925 C CA . PRO A 1 249 ? -4.051 -26.625 8.07 1 98.25 249 PRO A CA 1
ATOM 1926 C C . PRO A 1 249 ? -5.031 -25.469 7.902 1 98.25 249 PRO A C 1
ATOM 1928 O O . PRO A 1 249 ? -6.246 -25.672 7.945 1 98.25 249 PRO A O 1
ATOM 1931 N N . VAL A 1 250 ? -4.531 -24.266 7.738 1 98.5 250 VAL A N 1
ATOM 1932 C CA . VAL A 1 250 ? -5.371 -23.078 7.543 1 98.5 250 VAL A CA 1
ATOM 1933 C C . VAL A 1 250 ? -6.07 -23.172 6.188 1 98.5 250 VAL A C 1
ATOM 1935 O O . VAL A 1 250 ? -7.258 -22.859 6.078 1 98.5 250 VAL A O 1
ATOM 1938 N N . MET A 1 251 ? -5.359 -23.625 5.156 1 98.62 251 MET A N 1
ATOM 1939 C CA . MET A 1 251 ? -5.926 -23.812 3.824 1 98.62 251 MET A CA 1
ATOM 1940 C C . MET A 1 251 ? -7.039 -24.859 3.85 1 98.62 251 MET A C 1
ATOM 1942 O O . MET A 1 251 ? -8.109 -24.641 3.271 1 98.62 251 MET A O 1
ATOM 1946 N N . GLU A 1 252 ? -6.754 -25.938 4.543 1 98.75 252 GLU A N 1
ATOM 1947 C CA . GLU A 1 252 ? -7.734 -27.016 4.66 1 98.75 252 GLU A CA 1
ATOM 1948 C C . GLU A 1 252 ? -9 -26.531 5.363 1 98.75 252 GLU A C 1
ATOM 1950 O O . GLU A 1 252 ? -10.117 -26.844 4.934 1 98.75 252 GLU A O 1
ATOM 1955 N N . ARG A 1 253 ? -8.812 -25.797 6.402 1 98.69 253 ARG A N 1
ATOM 1956 C CA . ARG A 1 253 ? -9.953 -25.281 7.152 1 98.69 253 ARG A CA 1
ATOM 1957 C C . ARG A 1 253 ? -10.781 -24.328 6.297 1 98.69 253 ARG A C 1
ATOM 1959 O O . ARG A 1 253 ? -12.008 -24.438 6.25 1 98.69 253 ARG A O 1
ATOM 1966 N N . LEU A 1 254 ? -10.109 -23.391 5.645 1 98.69 254 LEU A N 1
ATOM 1967 C CA . LEU A 1 254 ? -10.789 -22.438 4.781 1 98.69 254 LEU A CA 1
ATOM 1968 C C . LEU A 1 254 ? -11.609 -23.172 3.713 1 98.69 254 LEU A C 1
ATOM 1970 O O . LEU A 1 254 ? -12.773 -22.828 3.479 1 98.69 254 LEU A O 1
ATOM 1974 N N . ASN A 1 255 ? -10.977 -24.141 3.061 1 98.75 255 ASN A N 1
ATOM 1975 C CA . ASN A 1 255 ? -11.625 -24.906 2.004 1 98.75 255 ASN A CA 1
ATOM 1976 C C . ASN A 1 255 ? -12.828 -25.688 2.537 1 98.75 255 ASN A C 1
ATOM 1978 O O . ASN A 1 255 ? -13.898 -25.672 1.938 1 98.75 255 ASN A O 1
ATOM 1982 N N . TYR A 1 256 ? -12.664 -26.328 3.668 1 98.62 256 TYR A N 1
ATOM 1983 C CA . TYR A 1 256 ? -13.711 -27.172 4.246 1 98.62 256 TYR A CA 1
ATOM 1984 C C . TYR A 1 256 ? -14.891 -26.328 4.715 1 98.62 256 TYR A C 1
ATOM 1986 O O . TYR A 1 256 ? -16.047 -26.688 4.508 1 98.62 256 TYR A O 1
ATOM 1994 N N . GLU A 1 257 ? -14.625 -25.234 5.363 1 98.44 257 GLU A N 1
ATOM 1995 C CA . GLU A 1 257 ? -15.68 -24.359 5.832 1 98.44 257 GLU A CA 1
ATOM 1996 C C . GLU A 1 257 ? -16.516 -23.828 4.672 1 98.44 257 GLU A C 1
ATOM 1998 O O . GLU A 1 257 ? -17.703 -23.516 4.84 1 98.44 257 GLU A O 1
ATOM 2003 N N . SER A 1 258 ? -15.93 -23.781 3.482 1 98.31 258 SER A N 1
ATOM 2004 C CA . SER A 1 258 ? -16.594 -23.172 2.346 1 98.31 258 SER A CA 1
ATOM 2005 C C . SER A 1 258 ? -17.312 -24.203 1.488 1 98.31 258 SER A C 1
ATOM 2007 O O . SER A 1 258 ? -18.375 -23.922 0.917 1 98.31 258 SER A O 1
ATOM 2009 N N . PHE A 1 259 ? -16.734 -25.422 1.407 1 98.44 259 PHE A N 1
ATOM 2010 C CA . PHE A 1 259 ? -17.266 -26.359 0.414 1 98.44 259 PHE A CA 1
ATOM 2011 C C . PHE A 1 259 ? -17.469 -27.734 1.022 1 98.44 259 PHE A C 1
ATOM 2013 O O . PHE A 1 259 ? -17.938 -28.656 0.344 1 98.44 259 PHE A O 1
ATOM 2020 N N . GLU A 1 260 ? -17.109 -27.969 2.244 1 98.38 260 GLU A N 1
ATOM 2021 C CA . GLU A 1 260 ? -17.281 -29.219 2.965 1 98.38 260 GLU A CA 1
ATOM 2022 C C . GLU A 1 260 ? -16.578 -30.375 2.246 1 98.38 260 GLU A C 1
ATOM 2024 O O . GLU A 1 260 ? -17.156 -31.438 2.033 1 98.38 260 GLU A O 1
ATOM 2029 N N . GLN A 1 261 ? -15.438 -30.094 1.803 1 98.19 261 GLN A N 1
ATOM 2030 C CA . GLN A 1 261 ? -14.539 -31.078 1.22 1 98.19 261 GLN A CA 1
ATOM 2031 C C . GLN A 1 261 ? -13.078 -30.719 1.462 1 98.19 261 GLN A C 1
ATOM 2033 O O . GLN A 1 261 ? -12.773 -29.562 1.785 1 98.19 261 GLN A O 1
ATOM 2038 N N . ASN A 1 262 ? -12.242 -31.703 1.314 1 97.94 262 ASN A N 1
ATOM 2039 C CA . ASN A 1 262 ? -10.812 -31.469 1.442 1 97.94 262 ASN A CA 1
ATOM 2040 C C . ASN A 1 262 ? -10.242 -30.797 0.198 1 97.94 262 ASN A C 1
ATOM 2042 O O . ASN A 1 262 ? -10.781 -30.938 -0.897 1 97.94 262 ASN A O 1
ATOM 2046 N N . CYS A 1 263 ? -9.07 -30.094 0.369 1 98.19 263 CYS A N 1
ATOM 2047 C CA . CYS A 1 263 ? -8.391 -29.422 -0.732 1 98.19 263 CYS A CA 1
ATOM 2048 C C . CYS A 1 263 ? -8.062 -30.391 -1.849 1 98.19 263 CYS A C 1
ATOM 2050 O O . CYS A 1 263 ? -8.086 -30.031 -3.027 1 98.19 263 CYS A O 1
ATOM 2052 N N . ALA A 1 264 ? -7.77 -31.609 -1.482 1 98 264 ALA A N 1
ATOM 2053 C CA . ALA A 1 264 ? -7.371 -32.625 -2.451 1 98 264 ALA A CA 1
ATOM 2054 C C . ALA A 1 264 ? -8.477 -32.875 -3.475 1 98 264 ALA A C 1
ATOM 2056 O O . ALA A 1 264 ? -8.219 -33.375 -4.57 1 98 264 ALA A O 1
ATOM 2057 N N . HIS A 1 265 ? -9.711 -32.531 -3.154 1 98 265 HIS A N 1
ATOM 2058 C CA . HIS A 1 265 ? -10.859 -32.781 -4.023 1 98 265 HIS A CA 1
ATOM 2059 C C . HIS A 1 265 ? -11.195 -31.547 -4.863 1 98 265 HIS A C 1
ATOM 2061 O O . HIS A 1 265 ? -12.125 -31.578 -5.672 1 98 265 HIS A O 1
ATOM 2067 N N . ASN A 1 266 ? -10.484 -30.438 -4.645 1 98.44 266 ASN A N 1
ATOM 2068 C CA . ASN A 1 266 ? -10.711 -29.266 -5.48 1 98.44 266 ASN A CA 1
ATOM 2069 C C . ASN A 1 266 ? -10.375 -29.547 -6.941 1 98.44 266 ASN A C 1
ATOM 2071 O O . ASN A 1 266 ? -9.578 -30.438 -7.242 1 98.44 266 ASN A O 1
ATOM 2075 N N . ASP A 1 267 ? -10.938 -28.781 -7.836 1 97.75 267 ASP A N 1
ATOM 2076 C CA . ASP A 1 267 ? -10.805 -28.984 -9.273 1 97.75 267 ASP A CA 1
ATOM 2077 C C . ASP A 1 267 ? -9.586 -28.25 -9.828 1 97.75 267 ASP A C 1
ATOM 2079 O O . ASP A 1 267 ? -9.031 -28.641 -10.859 1 97.75 267 ASP A O 1
ATOM 2083 N N . PHE A 1 268 ? -9.18 -27.172 -9.219 1 98.12 268 PHE A N 1
ATOM 2084 C CA . PHE A 1 268 ? -8.023 -26.438 -9.711 1 98.12 268 PHE A CA 1
ATOM 2085 C C . PHE A 1 268 ? -7.367 -25.641 -8.586 1 98.12 268 PHE A C 1
ATOM 2087 O O . PHE A 1 268 ? -7.977 -25.422 -7.543 1 98.12 268 PHE A O 1
ATOM 2094 N N . PHE A 1 269 ? -6.078 -25.266 -8.797 1 98.62 269 PHE A N 1
ATOM 2095 C CA . PHE A 1 269 ? -5.281 -24.516 -7.84 1 98.62 269 PHE A CA 1
ATOM 2096 C C . PHE A 1 269 ? -4.535 -23.375 -8.531 1 98.62 269 PHE A C 1
ATOM 2098 O O . PHE A 1 269 ? -4.055 -23.531 -9.656 1 98.62 269 PHE A O 1
ATOM 2105 N N . ILE A 1 270 ? -4.562 -22.219 -7.93 1 98.69 270 ILE A N 1
ATOM 2106 C CA . ILE A 1 270 ? -3.752 -21.062 -8.336 1 98.69 270 ILE A CA 1
ATOM 2107 C C . ILE A 1 270 ? -2.727 -20.75 -7.25 1 98.69 270 ILE A C 1
ATOM 2109 O O . ILE A 1 270 ? -2.971 -19.922 -6.379 1 98.69 270 ILE A O 1
ATOM 2113 N N . PHE A 1 271 ? -1.589 -21.453 -7.305 1 98.44 271 PHE A N 1
ATOM 2114 C CA . PHE A 1 271 ? -0.58 -21.328 -6.258 1 98.44 271 PHE A CA 1
ATOM 2115 C C . PHE A 1 271 ? 0.597 -20.484 -6.738 1 98.44 271 PHE A C 1
ATOM 2117 O O . PHE A 1 271 ? 1.105 -20.703 -7.844 1 98.44 271 PHE A O 1
ATOM 2124 N N . HIS A 1 272 ? 0.926 -19.531 -5.891 1 94.88 272 HIS A N 1
ATOM 2125 C CA . HIS A 1 272 ? 2.248 -18.922 -6.035 1 94.88 272 HIS A CA 1
ATOM 2126 C C . HIS A 1 272 ? 3.34 -19.984 -6 1 94.88 272 HIS A C 1
ATOM 2128 O O . HIS A 1 272 ? 3.264 -20.938 -5.215 1 94.88 272 HIS A O 1
ATOM 2134 N N . THR A 1 273 ? 4.348 -19.891 -6.684 1 85.44 273 THR A N 1
ATOM 2135 C CA . THR A 1 273 ? 5.32 -20.953 -6.879 1 85.44 273 THR A CA 1
ATOM 2136 C C . THR A 1 273 ? 6.43 -20.875 -5.832 1 85.44 273 THR A C 1
ATOM 2138 O O . THR A 1 273 ? 6.789 -21.891 -5.223 1 85.44 273 THR A O 1
ATOM 2141 N N . GLY A 1 274 ? 6.883 -19.672 -5.461 1 84.62 274 GLY A N 1
ATOM 2142 C CA . GLY A 1 274 ? 8.031 -19.516 -4.578 1 84.62 274 GLY A CA 1
ATOM 2143 C C . GLY A 1 274 ? 9.289 -20.172 -5.109 1 84.62 274 GLY A C 1
ATOM 2144 O O . GLY A 1 274 ? 10.297 -19.516 -5.332 1 84.62 274 GLY A O 1
ATOM 2145 N N . GLY A 1 275 ? 9.297 -21.453 -5.395 1 90.56 275 GLY A N 1
ATOM 2146 C CA . GLY A 1 275 ? 10.273 -22.406 -5.887 1 90.56 275 GLY A CA 1
ATOM 2147 C C . GLY A 1 275 ? 9.758 -23.828 -5.93 1 90.56 275 GLY A C 1
ATOM 2148 O O . GLY A 1 275 ? 8.633 -24.094 -5.504 1 90.56 275 GLY A O 1
ATOM 2149 N N . ARG A 1 276 ? 10.555 -24.656 -6.488 1 91.56 276 ARG A N 1
ATOM 2150 C CA . ARG A 1 276 ? 10.156 -26.047 -6.656 1 91.56 276 ARG A CA 1
ATOM 2151 C C . ARG A 1 276 ? 9.75 -26.672 -5.32 1 91.56 276 ARG A C 1
ATOM 2153 O O . ARG A 1 276 ? 8.727 -27.359 -5.234 1 91.56 276 ARG A O 1
ATOM 2160 N N . LYS A 1 277 ? 10.422 -26.406 -4.309 1 93.12 277 LYS A N 1
ATOM 2161 C CA . LYS A 1 277 ? 10.203 -27.031 -3.014 1 93.12 277 LYS A CA 1
ATOM 2162 C C . LYS A 1 277 ? 8.883 -26.594 -2.391 1 93.12 277 LYS A C 1
ATOM 2164 O O . LYS A 1 277 ? 8.227 -27.359 -1.698 1 93.12 277 LYS A O 1
ATOM 2169 N N . ILE A 1 278 ? 8.547 -25.297 -2.527 1 93.81 278 ILE A N 1
ATOM 2170 C CA . ILE A 1 278 ? 7.277 -24.812 -2.008 1 93.81 278 ILE A CA 1
ATOM 2171 C C . ILE A 1 278 ? 6.121 -25.594 -2.615 1 93.81 278 ILE A C 1
ATOM 2173 O O . ILE A 1 278 ? 5.188 -25.984 -1.911 1 93.81 278 ILE A O 1
ATOM 2177 N N . LEU A 1 279 ? 6.164 -25.859 -3.896 1 95.94 279 LEU A N 1
ATOM 2178 C CA . LEU A 1 279 ? 5.125 -26.625 -4.59 1 95.94 279 LEU A CA 1
ATOM 2179 C C . LEU A 1 279 ? 5.117 -28.078 -4.141 1 95.94 279 LEU A C 1
ATOM 2181 O O . LEU A 1 279 ? 4.051 -28.672 -3.986 1 95.94 279 LEU A O 1
ATOM 2185 N N . ASP A 1 280 ? 6.32 -28.641 -3.93 1 96.25 280 ASP A N 1
ATOM 2186 C CA . ASP A 1 280 ? 6.406 -29.984 -3.398 1 96.25 280 ASP A CA 1
ATOM 2187 C C . ASP A 1 280 ? 5.727 -30.094 -2.037 1 96.25 280 ASP A C 1
ATOM 2189 O O . ASP A 1 280 ? 5.023 -31.062 -1.759 1 96.25 280 ASP A O 1
ATOM 2193 N N . GLU A 1 281 ? 5.973 -29.109 -1.21 1 96.25 281 GLU A N 1
ATOM 2194 C CA . GLU A 1 281 ? 5.395 -29.094 0.131 1 96.25 281 GLU A CA 1
ATOM 2195 C C . GLU A 1 281 ? 3.877 -28.953 0.076 1 96.25 281 GLU A C 1
ATOM 2197 O O . GLU A 1 281 ? 3.164 -29.547 0.887 1 96.25 281 GLU A O 1
ATOM 2202 N N . LEU A 1 282 ? 3.391 -28.156 -0.858 1 97.12 282 LEU A N 1
ATOM 2203 C CA . LEU A 1 282 ? 1.948 -28.031 -1.024 1 97.12 282 LEU A CA 1
ATOM 2204 C C . LEU A 1 282 ? 1.322 -29.359 -1.407 1 97.12 282 LEU A C 1
ATOM 2206 O O . LEU A 1 282 ? 0.292 -29.75 -0.854 1 97.12 282 LEU A O 1
ATOM 2210 N N . VAL A 1 283 ? 1.961 -30.016 -2.359 1 97.44 283 VAL A N 1
ATOM 2211 C CA . VAL A 1 283 ? 1.481 -31.328 -2.803 1 97.44 283 VAL A CA 1
ATOM 2212 C C . VAL A 1 283 ? 1.456 -32.312 -1.621 1 97.44 283 VAL A C 1
ATOM 2214 O O . VAL A 1 283 ? 0.463 -33 -1.404 1 97.44 283 VAL A O 1
ATOM 2217 N N . MET A 1 284 ? 2.48 -32.281 -0.872 1 97.5 284 MET A N 1
ATOM 2218 C CA . MET A 1 284 ? 2.635 -33.219 0.245 1 97.5 284 MET A CA 1
ATOM 2219 C C . MET A 1 284 ? 1.627 -32.906 1.349 1 97.5 284 MET A C 1
ATOM 2221 O O . MET A 1 284 ? 0.875 -33.781 1.769 1 97.5 284 MET A O 1
ATOM 2225 N N . HIS A 1 285 ? 1.532 -31.688 1.808 1 97.62 285 HIS A N 1
ATOM 2226 C CA . HIS A 1 285 ? 0.803 -31.344 3.023 1 97.62 285 HIS A CA 1
ATOM 2227 C C . HIS A 1 285 ? -0.693 -31.219 2.754 1 97.62 285 HIS A C 1
ATOM 2229 O O . HIS A 1 285 ? -1.506 -31.344 3.674 1 97.62 285 HIS A O 1
ATOM 2235 N N . LEU A 1 286 ? -1.071 -30.969 1.498 1 98 286 LEU A N 1
ATOM 2236 C CA . LEU A 1 286 ? -2.488 -30.906 1.157 1 98 286 LEU A CA 1
ATOM 2237 C C . LEU A 1 286 ? -2.947 -32.219 0.512 1 98 286 LEU A C 1
ATOM 2239 O O . LEU A 1 286 ? -4.09 -32.312 0.068 1 98 286 LEU A O 1
ATOM 2243 N N . ASP A 1 287 ? -2.062 -33.156 0.368 1 97.88 287 ASP A N 1
ATOM 2244 C CA . ASP A 1 287 ? -2.34 -34.469 -0.204 1 97.88 287 ASP A CA 1
ATOM 2245 C C . ASP A 1 287 ? -2.873 -34.344 -1.63 1 97.88 287 ASP A C 1
ATOM 2247 O O . ASP A 1 287 ? -3.922 -34.906 -1.956 1 97.88 287 ASP A O 1
ATOM 2251 N N . LEU A 1 288 ? -2.191 -33.594 -2.398 1 98.06 288 LEU A N 1
ATOM 2252 C CA . LEU A 1 288 ? -2.588 -33.375 -3.787 1 98.06 288 LEU A CA 1
ATOM 2253 C C . LEU A 1 288 ? -1.903 -34.375 -4.707 1 98.06 288 LEU A C 1
ATOM 2255 O O . LEU A 1 288 ? -0.795 -34.844 -4.418 1 98.06 288 LEU A O 1
ATOM 2259 N N . ALA A 1 289 ? -2.617 -34.688 -5.816 1 96.94 289 ALA A N 1
ATOM 2260 C CA . ALA A 1 289 ? -1.891 -35.312 -6.918 1 96.94 289 ALA A CA 1
ATOM 2261 C C . ALA A 1 289 ? -0.873 -34.344 -7.52 1 96.94 289 ALA A C 1
ATOM 2263 O O . ALA A 1 289 ? -1.138 -33.156 -7.633 1 96.94 289 ALA A O 1
ATOM 2264 N N . SER A 1 290 ? 0.24 -34.844 -7.934 1 94.38 290 SER A N 1
ATOM 2265 C CA . SER A 1 290 ? 1.354 -34 -8.391 1 94.38 290 SER A CA 1
ATOM 2266 C C . SER A 1 290 ? 0.947 -33.125 -9.57 1 94.38 290 SER A C 1
ATOM 2268 O O . SER A 1 290 ? 1.453 -32.031 -9.727 1 94.38 290 SER A O 1
ATOM 2270 N N . ASN A 1 291 ? 0.08 -33.625 -10.367 1 95.19 291 ASN A N 1
ATOM 2271 C CA . ASN A 1 291 ? -0.296 -32.906 -11.578 1 95.19 291 ASN A CA 1
ATOM 2272 C C . ASN A 1 291 ? -1.246 -31.766 -11.266 1 95.19 291 ASN A C 1
ATOM 2274 O O . ASN A 1 291 ? -1.523 -30.922 -12.133 1 95.19 291 ASN A O 1
ATOM 2278 N N . ARG A 1 292 ? -1.707 -31.641 -10 1 95.69 292 ARG A N 1
ATOM 2279 C CA . ARG A 1 292 ? -2.65 -30.594 -9.609 1 95.69 292 ARG A CA 1
ATOM 2280 C C . ARG A 1 292 ? -1.955 -29.25 -9.5 1 95.69 292 ARG A C 1
ATOM 2282 O O . ARG A 1 292 ? -2.613 -28.203 -9.477 1 95.69 292 ARG A O 1
ATOM 2289 N N . VAL A 1 293 ? -0.609 -29.281 -9.453 1 97.12 293 VAL A N 1
ATOM 2290 C CA . VAL A 1 293 ? 0.131 -28.031 -9.383 1 97.12 293 VAL A CA 1
ATOM 2291 C C . VAL A 1 293 ? 0.894 -27.812 -10.688 1 97.12 293 VAL A C 1
ATOM 2293 O O . VAL A 1 293 ? 1.872 -27.062 -10.719 1 97.12 293 VAL A O 1
ATOM 2296 N N . SER A 1 294 ? 0.462 -28.438 -11.773 1 96.88 294 SER A N 1
ATOM 2297 C CA . SER A 1 294 ? 1.19 -28.422 -13.039 1 96.88 294 SER A CA 1
ATOM 2298 C C . SER A 1 294 ? 1.246 -27 -13.617 1 96.88 294 SER A C 1
ATOM 2300 O O . SER A 1 294 ? 2.264 -26.594 -14.18 1 96.88 294 SER A O 1
ATOM 2302 N N . GLN A 1 295 ? 0.114 -26.25 -13.5 1 97.69 295 GLN A N 1
ATOM 2303 C CA . GLN A 1 295 ? 0.095 -24.891 -14.031 1 97.69 295 GLN A CA 1
ATOM 2304 C C . GLN A 1 295 ? 1.084 -23.984 -13.297 1 97.69 295 GLN A C 1
ATOM 2306 O O . GLN A 1 295 ? 1.748 -23.156 -13.906 1 97.69 295 GLN A O 1
ATOM 2311 N N . SER A 1 296 ? 1.183 -24.188 -11.969 1 98.25 296 SER A N 1
ATOM 2312 C CA . SER A 1 296 ? 2.156 -23.438 -11.18 1 98.25 296 SER A CA 1
ATOM 2313 C C . SER A 1 296 ? 3.582 -23.844 -11.531 1 98.25 296 SER A C 1
ATOM 2315 O O . SER A 1 296 ? 4.473 -22.984 -11.617 1 98.25 296 SER A O 1
ATOM 2317 N N . ARG A 1 297 ? 3.807 -25.109 -11.75 1 98 297 ARG A N 1
ATOM 2318 C CA . ARG A 1 297 ? 5.129 -25.594 -12.133 1 98 297 ARG A CA 1
ATOM 2319 C C . ARG A 1 297 ? 5.535 -25.062 -13.5 1 98 297 ARG A C 1
ATOM 2321 O O . ARG A 1 297 ? 6.699 -24.719 -13.727 1 98 297 ARG A O 1
ATOM 2328 N N . SER A 1 298 ? 4.602 -25.031 -14.414 1 97.94 298 SER A N 1
ATOM 2329 C CA . SER A 1 298 ? 4.875 -24.469 -15.734 1 97.94 298 SER A CA 1
ATOM 2330 C C . SER A 1 298 ? 5.199 -22.984 -15.656 1 97.94 298 SER A C 1
ATOM 2332 O O . SER A 1 298 ? 6.105 -22.5 -16.344 1 97.94 298 SER A O 1
ATOM 2334 N N . SER A 1 299 ? 4.418 -22.266 -14.859 1 98.31 299 SER A N 1
ATOM 2335 C CA . SER A 1 299 ? 4.707 -20.859 -14.641 1 98.31 299 SER A CA 1
ATOM 2336 C C . SER A 1 299 ? 6.133 -20.656 -14.148 1 98.31 299 SER A C 1
ATOM 2338 O O . SER A 1 299 ? 6.863 -19.797 -14.664 1 98.31 299 SER A O 1
ATOM 2340 N N . LEU A 1 300 ? 6.543 -21.438 -13.164 1 98.25 300 LEU A N 1
ATOM 2341 C CA . LEU A 1 300 ? 7.887 -21.344 -12.594 1 98.25 300 LEU A CA 1
ATOM 2342 C C . LEU A 1 300 ? 8.945 -21.672 -13.648 1 98.25 300 LEU A C 1
ATOM 2344 O O . LEU A 1 300 ? 9.938 -20.953 -13.773 1 98.25 300 LEU A O 1
ATOM 2348 N N . SER A 1 301 ? 8.719 -22.703 -14.383 1 98.19 301 SER A N 1
ATOM 2349 C CA . SER A 1 301 ? 9.688 -23.188 -15.359 1 98.19 301 SER A CA 1
ATOM 2350 C C . SER A 1 301 ? 9.898 -22.172 -16.484 1 98.19 301 SER A C 1
ATOM 2352 O O . SER A 1 301 ? 11.031 -21.969 -16.938 1 98.19 301 SER A O 1
ATOM 2354 N N . GLU A 1 302 ? 8.844 -21.5 -16.828 1 98.06 302 GLU A N 1
ATOM 2355 C CA . GLU A 1 302 ? 8.875 -20.703 -18.047 1 98.06 302 GLU A CA 1
ATOM 2356 C C . GLU A 1 302 ? 9.141 -19.234 -17.75 1 98.06 302 GLU A C 1
ATOM 2358 O O . GLU A 1 302 ? 9.531 -18.469 -18.625 1 98.06 302 GLU A O 1
ATOM 2363 N N . ALA A 1 303 ? 8.906 -18.812 -16.484 1 98.06 303 ALA A N 1
ATOM 2364 C CA . ALA A 1 303 ? 8.984 -17.375 -16.203 1 98.06 303 ALA A CA 1
ATOM 2365 C C . ALA A 1 303 ? 9.828 -17.109 -14.961 1 98.06 303 ALA A C 1
ATOM 2367 O O . ALA A 1 303 ? 10.164 -15.961 -14.664 1 98.06 303 ALA A O 1
ATOM 2368 N N . GLY A 1 304 ? 10.281 -18.234 -14.266 1 98.06 304 GLY A N 1
ATOM 2369 C CA . GLY A 1 304 ? 10.898 -18.031 -12.961 1 98.06 304 GLY A CA 1
ATOM 2370 C C . GLY A 1 304 ? 9.922 -17.516 -11.914 1 98.06 304 GLY A C 1
ATOM 2371 O O . GLY A 1 304 ? 8.711 -17.531 -12.141 1 98.06 304 GLY A O 1
ATOM 2372 N N . ASN A 1 305 ? 10.461 -17.203 -10.75 1 97.38 305 ASN A N 1
ATOM 2373 C CA . ASN A 1 305 ? 9.641 -16.578 -9.727 1 97.38 305 ASN A CA 1
ATOM 2374 C C . ASN A 1 305 ? 9.422 -15.094 -10.016 1 97.38 305 ASN A C 1
ATOM 2376 O O . ASN A 1 305 ? 10.281 -14.266 -9.719 1 97.38 305 ASN A O 1
ATOM 2380 N N . ILE A 1 306 ? 8.273 -14.781 -10.5 1 98.44 306 ILE A N 1
ATOM 2381 C CA . ILE A 1 306 ? 7.941 -13.398 -10.836 1 98.44 306 ILE A CA 1
ATOM 2382 C C . ILE A 1 306 ? 7.137 -12.773 -9.703 1 98.44 306 ILE A C 1
ATOM 2384 O O . ILE A 1 306 ? 6.363 -11.836 -9.922 1 98.44 306 ILE A O 1
ATOM 2388 N N . ALA A 1 307 ? 7.285 -13.289 -8.562 1 97.69 307 ALA A N 1
ATOM 2389 C CA . ALA A 1 307 ? 6.855 -12.742 -7.281 1 97.69 307 ALA A CA 1
ATOM 2390 C C . ALA A 1 307 ? 5.352 -12.492 -7.27 1 97.69 307 ALA A C 1
ATOM 2392 O O . ALA A 1 307 ? 4.559 -13.414 -7.492 1 97.69 307 ALA A O 1
ATOM 2393 N N . SER A 1 308 ? 4.898 -11.25 -7.082 1 98.62 308 SER A N 1
ATOM 2394 C CA . SER A 1 308 ? 3.484 -10.938 -6.895 1 98.62 308 SER A CA 1
ATOM 2395 C C . SER A 1 308 ? 2.684 -11.211 -8.164 1 98.62 308 SER A C 1
ATOM 2397 O O . SER A 1 308 ? 1.454 -11.281 -8.125 1 98.62 308 SER A O 1
ATOM 2399 N N . VAL A 1 309 ? 3.307 -11.367 -9.312 1 98.81 309 VAL A N 1
ATOM 2400 C CA . VAL A 1 309 ? 2.662 -11.555 -10.609 1 98.81 309 VAL A CA 1
ATOM 2401 C C . VAL A 1 309 ? 2.248 -13.016 -10.773 1 98.81 309 VAL A C 1
ATOM 2403 O O . VAL A 1 309 ? 1.354 -13.328 -11.57 1 98.81 309 VAL A O 1
ATOM 2406 N N . VAL A 1 310 ? 2.803 -13.898 -10.023 1 98.75 310 VAL A N 1
ATOM 2407 C CA . VAL A 1 310 ? 2.711 -15.344 -10.25 1 98.75 310 VAL A CA 1
ATOM 2408 C C . VAL A 1 310 ? 1.247 -15.773 -10.227 1 98.75 310 VAL A C 1
ATOM 2410 O O . VAL A 1 310 ? 0.801 -16.516 -11.102 1 98.75 310 VAL A O 1
ATOM 2413 N N . VAL A 1 311 ? 0.458 -15.359 -9.242 1 98.88 311 VAL A N 1
ATOM 2414 C CA . VAL A 1 311 ? -0.909 -15.852 -9.102 1 98.88 311 VAL A CA 1
ATOM 2415 C C . VAL A 1 311 ? -1.729 -15.461 -10.328 1 98.88 311 VAL A C 1
ATOM 2417 O O . VAL A 1 311 ? -2.668 -16.156 -10.703 1 98.88 311 VAL A O 1
ATOM 2420 N N . PHE A 1 312 ? -1.387 -14.352 -10.953 1 98.94 312 PHE A N 1
ATOM 2421 C CA . PHE A 1 312 ? -2.115 -13.914 -12.141 1 98.94 312 PHE A CA 1
ATOM 2422 C C . PHE A 1 312 ? -1.678 -14.703 -13.367 1 98.94 312 PHE A C 1
ATOM 2424 O O . PHE A 1 312 ? -2.484 -14.969 -14.258 1 98.94 312 PHE A O 1
ATOM 2431 N N . ASP A 1 313 ? -0.373 -15 -13.43 1 98.81 313 ASP A N 1
ATOM 2432 C CA . ASP A 1 313 ? 0.097 -15.859 -14.516 1 98.81 313 ASP A CA 1
ATOM 2433 C C . ASP A 1 313 ? -0.553 -17.234 -14.453 1 98.81 313 ASP A C 1
ATOM 2435 O O . ASP A 1 313 ? -0.98 -17.781 -15.477 1 98.81 313 ASP A O 1
ATOM 2439 N N . VAL A 1 314 ? -0.592 -17.828 -13.242 1 98.81 314 VAL A N 1
ATOM 2440 C CA . VAL A 1 314 ? -1.209 -19.125 -13.062 1 98.81 314 VAL A CA 1
ATOM 2441 C C . VAL A 1 314 ? -2.709 -19.031 -13.336 1 98.81 314 VAL A C 1
ATOM 2443 O O . VAL A 1 314 ? -3.297 -19.953 -13.922 1 98.81 314 VAL A O 1
ATOM 2446 N N . LEU A 1 315 ? -3.355 -17.953 -12.891 1 98.81 315 LEU A N 1
ATOM 2447 C CA . LEU A 1 315 ? -4.766 -17.75 -13.203 1 98.81 315 LEU A CA 1
ATOM 2448 C C . LEU A 1 315 ? -4.992 -17.719 -14.711 1 98.81 315 LEU A C 1
ATOM 2450 O O . LEU A 1 315 ? -5.941 -18.328 -15.211 1 98.81 315 LEU A O 1
ATOM 2454 N N . LYS A 1 316 ? -4.168 -16.984 -15.445 1 98.69 316 LYS A N 1
ATOM 2455 C CA . LYS A 1 316 ? -4.281 -16.922 -16.906 1 98.69 316 LYS A CA 1
ATOM 2456 C C . LYS A 1 316 ? -4.223 -18.312 -17.516 1 98.69 316 LYS A C 1
ATOM 2458 O O . LYS A 1 316 ? -5 -18.625 -18.422 1 98.69 316 LYS A O 1
ATOM 2463 N N . ARG A 1 317 ? -3.324 -19.125 -17.016 1 97.94 317 ARG A N 1
ATOM 2464 C CA . ARG A 1 317 ? -3.172 -20.484 -17.516 1 97.94 317 ARG A CA 1
ATOM 2465 C C . ARG A 1 317 ? -4.422 -21.312 -17.234 1 97.94 317 ARG A C 1
ATOM 2467 O O . ARG A 1 317 ? -4.777 -22.188 -18.016 1 97.94 317 ARG A O 1
ATOM 2474 N N . GLN A 1 318 ? -5.082 -21.031 -16.078 1 97.75 318 GLN A N 1
ATOM 2475 C CA . GLN A 1 318 ? -6.332 -21.719 -15.781 1 97.75 318 GLN A CA 1
ATOM 2476 C C . GLN A 1 318 ? -7.418 -21.359 -16.797 1 97.75 318 GLN A C 1
ATOM 2478 O O . GLN A 1 318 ? -8.242 -22.203 -17.156 1 97.75 318 GLN A O 1
ATOM 2483 N N . PHE A 1 319 ? -7.473 -20.078 -17.297 1 97.44 319 PHE A N 1
ATOM 2484 C CA . PHE A 1 319 ? -8.43 -19.672 -18.312 1 97.44 319 PHE A CA 1
ATOM 2485 C C . PHE A 1 319 ? -8.219 -20.438 -19.609 1 97.44 319 PHE A C 1
ATOM 2487 O O . PHE A 1 319 ? -9.172 -20.656 -20.375 1 97.44 319 PHE A O 1
ATOM 2494 N N . ASP A 1 320 ? -7.027 -20.797 -19.828 1 94.44 320 ASP A N 1
ATOM 2495 C CA . ASP A 1 320 ? -6.691 -21.531 -21.047 1 94.44 320 ASP A CA 1
ATOM 2496 C C . ASP A 1 320 ? -6.895 -23.031 -20.859 1 94.44 320 ASP A C 1
ATOM 2498 O O . ASP A 1 320 ? -6.668 -23.828 -21.781 1 94.44 320 ASP A O 1
ATOM 2502 N N . SER A 1 321 ? -7.309 -23.359 -19.688 1 93.38 321 SER A N 1
ATOM 2503 C CA . SER A 1 321 ? -7.516 -24.766 -19.391 1 93.38 321 SER A CA 1
ATOM 2504 C C . SER A 1 321 ? -8.977 -25.172 -19.594 1 93.38 321 SER A C 1
ATOM 2506 O O . SER A 1 321 ? -9.773 -24.375 -20.094 1 93.38 321 SER A O 1
ATOM 2508 N N . ASN A 1 322 ? -9.344 -26.469 -19.344 1 90.25 322 ASN A N 1
ATOM 2509 C CA . ASN A 1 322 ? -10.68 -27 -19.578 1 90.25 322 ASN A CA 1
ATOM 2510 C C . ASN A 1 322 ? -11.5 -27.047 -18.297 1 90.25 322 ASN A C 1
ATOM 2512 O O . ASN A 1 322 ? -12.07 -28.094 -17.953 1 90.25 322 ASN A O 1
ATOM 2516 N N . LEU A 1 323 ? -11.586 -25.844 -17.641 1 96.12 323 LEU A N 1
ATOM 2517 C CA . LEU A 1 323 ? -12.391 -25.797 -16.438 1 96.12 323 LEU A CA 1
ATOM 2518 C C . LEU A 1 323 ? -13.875 -25.641 -16.766 1 96.12 323 LEU A C 1
ATOM 2520 O O . LEU A 1 323 ? -14.227 -24.969 -17.734 1 96.12 323 LEU A O 1
ATOM 2524 N N . ASN A 1 324 ? -14.734 -26.219 -15.977 1 96.31 324 ASN A N 1
ATOM 2525 C CA . ASN A 1 324 ? -16.188 -26.125 -16.109 1 96.31 324 ASN A CA 1
ATOM 2526 C C . ASN A 1 324 ? -16.781 -25.172 -15.086 1 96.31 324 ASN A C 1
ATOM 2528 O O . ASN A 1 324 ? -16.188 -24.938 -14.031 1 96.31 324 ASN A O 1
ATOM 2532 N N . ARG A 1 325 ? -17.984 -24.672 -15.484 1 96.62 325 ARG A N 1
ATOM 2533 C CA . ARG A 1 325 ? -18.734 -23.906 -14.508 1 96.62 325 ARG A CA 1
ATOM 2534 C C . ARG A 1 325 ? -18.953 -24.719 -13.227 1 96.62 325 ARG A C 1
ATOM 2536 O O . ARG A 1 325 ? -19.359 -25.875 -13.281 1 96.62 325 ARG A O 1
ATOM 2543 N N . GLY A 1 326 ? -18.641 -24.078 -12.094 1 97.38 326 GLY A N 1
ATOM 2544 C CA . GLY A 1 326 ? -18.875 -24.734 -10.82 1 97.38 326 GLY A CA 1
ATOM 2545 C C . GLY A 1 326 ? -17.641 -25.422 -10.266 1 97.38 326 GLY A C 1
ATOM 2546 O O . GLY A 1 326 ? -17.609 -25.797 -9.094 1 97.38 326 GLY A O 1
ATOM 2547 N N . ASP A 1 327 ? -16.641 -25.578 -11.07 1 98.25 327 ASP A N 1
ATOM 2548 C CA . ASP A 1 327 ? -15.406 -26.141 -10.555 1 98.25 327 ASP A CA 1
ATOM 2549 C C . ASP A 1 327 ? -14.891 -25.359 -9.359 1 98.25 327 ASP A C 1
ATOM 2551 O O . ASP A 1 327 ? -14.875 -24.125 -9.383 1 98.25 327 ASP A O 1
ATOM 2555 N N . ILE A 1 328 ? -14.453 -26.078 -8.289 1 98.56 328 ILE A N 1
ATOM 2556 C CA . ILE A 1 328 ? -14.016 -25.484 -7.039 1 98.56 328 ILE A CA 1
ATOM 2557 C C . ILE A 1 328 ? -12.5 -25.312 -7.047 1 98.56 328 ILE A C 1
ATOM 2559 O O . ILE A 1 328 ? -11.766 -26.219 -7.441 1 98.56 328 ILE A O 1
ATOM 2563 N N . GLY A 1 329 ? -12.055 -24.125 -6.629 1 98.5 329 GLY A N 1
ATOM 2564 C CA . GLY A 1 329 ? -10.625 -23.875 -6.645 1 98.5 329 GLY A CA 1
ATOM 2565 C C . GLY A 1 329 ? -10.133 -23.125 -5.426 1 98.5 329 GLY A C 1
ATOM 2566 O O . GLY A 1 329 ? -10.938 -22.625 -4.637 1 98.5 329 GLY A O 1
ATOM 2567 N N . LEU A 1 330 ? -8.781 -23.125 -5.238 1 98.81 330 LEU A N 1
ATOM 2568 C CA . LEU A 1 330 ? -8.086 -22.453 -4.156 1 98.81 330 LEU A CA 1
ATOM 2569 C C . LEU A 1 330 ? -6.875 -21.672 -4.688 1 98.81 330 LEU A C 1
ATOM 2571 O O . LEU A 1 330 ? -6.062 -22.234 -5.43 1 98.81 330 LEU A O 1
ATOM 2575 N N . LEU A 1 331 ? -6.875 -20.375 -4.41 1 98.88 331 LEU A N 1
ATOM 2576 C CA . LEU A 1 331 ? -5.746 -19.5 -4.695 1 98.88 331 LEU A CA 1
ATOM 2577 C C . LEU A 1 331 ? -4.945 -19.219 -3.426 1 98.88 331 LEU A C 1
ATOM 2579 O O . LEU A 1 331 ? -5.523 -18.969 -2.365 1 98.88 331 LEU A O 1
ATOM 2583 N N . ALA A 1 332 ? -3.59 -19.344 -3.477 1 98.75 332 ALA A N 1
ATOM 2584 C CA . ALA A 1 332 ? -2.752 -19.047 -2.32 1 98.75 332 ALA A CA 1
ATOM 2585 C C . ALA A 1 332 ? -1.387 -18.516 -2.756 1 98.75 332 ALA A C 1
ATOM 2587 O O . ALA A 1 332 ? -0.827 -18.984 -3.752 1 98.75 332 ALA A O 1
ATOM 2588 N N . ALA A 1 333 ? -0.908 -17.578 -2.064 1 98.62 333 ALA A N 1
ATOM 2589 C CA . ALA A 1 333 ? 0.444 -17.047 -2.225 1 98.62 333 ALA A CA 1
ATOM 2590 C C . ALA A 1 333 ? 1.124 -16.859 -0.873 1 98.62 333 ALA A C 1
ATOM 2592 O O . ALA A 1 333 ? 0.454 -16.766 0.159 1 98.62 333 ALA A O 1
ATOM 2593 N N . PHE A 1 334 ? 2.434 -16.797 -0.903 1 97.5 334 PHE A N 1
ATOM 2594 C CA . PHE A 1 334 ? 3.271 -16.719 0.286 1 97.5 334 PHE A CA 1
ATOM 2595 C C . PHE A 1 334 ? 4.352 -15.656 0.114 1 97.5 334 PHE A C 1
ATOM 2597 O O . PHE A 1 334 ? 4.832 -15.43 -0.999 1 97.5 334 PHE A O 1
ATOM 2604 N N . GLY A 1 335 ? 4.668 -15.023 1.204 1 96.81 335 GLY A N 1
ATOM 2605 C CA . GLY A 1 335 ? 5.684 -13.984 1.123 1 96.81 335 GLY A CA 1
ATOM 2606 C C . GLY A 1 335 ? 6.25 -13.594 2.477 1 96.81 335 GLY A C 1
ATOM 2607 O O . GLY A 1 335 ? 6.078 -14.32 3.459 1 96.81 335 GLY A O 1
ATOM 2608 N N . PRO A 1 336 ? 6.988 -12.453 2.533 1 96.25 336 PRO A N 1
ATOM 2609 C CA . PRO A 1 336 ? 7.668 -12.016 3.756 1 96.25 336 PRO A CA 1
ATOM 2610 C C . PRO A 1 336 ? 6.707 -11.828 4.926 1 96.25 336 PRO A C 1
ATOM 2612 O O . PRO A 1 336 ? 5.586 -11.344 4.738 1 96.25 336 PRO A O 1
ATOM 2615 N N . GLY A 1 337 ? 7.34 -12.18 6.117 1 84.06 337 GLY A N 1
ATOM 2616 C 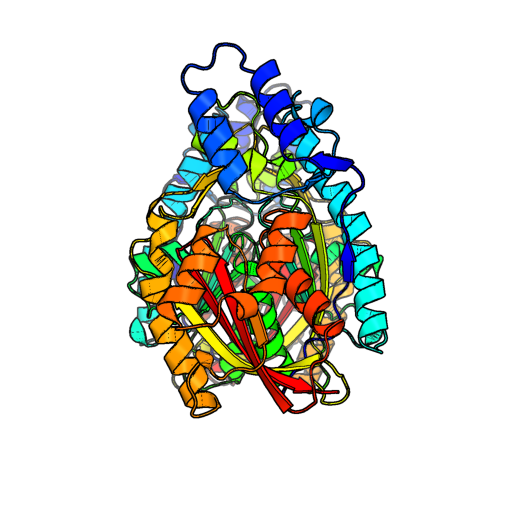CA . GLY A 1 337 ? 6.523 -12.031 7.309 1 84.06 337 GLY A CA 1
ATOM 2617 C C . GLY A 1 337 ? 5.883 -13.328 7.762 1 84.06 337 GLY A C 1
ATOM 2618 O O . GLY A 1 337 ? 4.859 -13.75 7.215 1 84.06 337 GLY A O 1
ATOM 2619 N N . PHE A 1 338 ? 6.848 -14.75 7.598 1 95.56 338 PHE A N 1
ATOM 2620 C CA . PHE A 1 338 ? 6.199 -15.469 6.508 1 95.56 338 PHE A CA 1
ATOM 2621 C C . PHE A 1 338 ? 4.688 -15.297 6.566 1 95.56 338 PHE A C 1
ATOM 2623 O O . PHE A 1 338 ? 4.051 -15.688 7.547 1 95.56 338 PHE A O 1
ATOM 2630 N N . THR A 1 339 ? 4.008 -14.773 5.488 1 97.62 339 THR A N 1
ATOM 2631 C CA . THR A 1 339 ? 2.592 -14.453 5.344 1 97.62 339 THR A CA 1
ATOM 2632 C C . THR A 1 339 ? 1.971 -15.258 4.203 1 97.62 339 THR A C 1
ATOM 2634 O O . THR A 1 339 ? 2.607 -15.477 3.172 1 97.62 339 THR A O 1
ATOM 2637 N N . ALA A 1 340 ? 0.749 -15.711 4.445 1 98.44 340 ALA A N 1
ATOM 2638 C CA . ALA A 1 340 ? -0.035 -16.359 3.4 1 98.44 340 ALA A CA 1
ATOM 2639 C C . ALA A 1 340 ? -1.354 -15.633 3.166 1 98.44 340 ALA A C 1
ATOM 2641 O O . ALA A 1 340 ? -2 -15.18 4.117 1 98.44 340 ALA A O 1
ATOM 2642 N N . GLU A 1 341 ? -1.734 -15.406 1.979 1 98.81 341 GLU A N 1
ATOM 2643 C CA . GLU A 1 341 ? -3.037 -14.914 1.542 1 98.81 341 GLU A CA 1
ATOM 2644 C C . GLU A 1 341 ? -3.746 -15.938 0.659 1 98.81 341 GLU A C 1
ATOM 2646 O O . GLU A 1 341 ? -3.129 -16.531 -0.228 1 98.81 341 GLU A O 1
ATOM 2651 N N . MET A 1 342 ? -5.02 -16.172 0.965 1 98.88 342 MET A N 1
ATOM 2652 C CA . MET A 1 342 ? -5.734 -17.266 0.318 1 98.88 342 MET A CA 1
ATOM 2653 C C . MET A 1 342 ? -7.148 -16.844 -0.068 1 98.88 342 MET A C 1
ATOM 2655 O O . MET A 1 342 ? -7.75 -16 0.595 1 98.88 342 MET A O 1
ATOM 2659 N N . ALA A 1 343 ? -7.66 -17.422 -1.088 1 98.88 343 ALA A N 1
ATOM 2660 C CA . ALA A 1 343 ? -9.047 -17.281 -1.524 1 98.88 343 ALA A CA 1
ATOM 2661 C C . ALA A 1 343 ? -9.578 -18.609 -2.08 1 98.88 343 ALA A C 1
ATOM 2663 O O . ALA A 1 343 ? -8.859 -19.328 -2.773 1 98.88 343 ALA A O 1
ATOM 2664 N N . VAL A 1 344 ? -10.789 -18.953 -1.71 1 98.81 344 VAL A N 1
ATOM 2665 C CA . VAL A 1 344 ? -11.477 -20.094 -2.293 1 98.81 344 VAL A CA 1
ATOM 2666 C C . VAL A 1 344 ? -12.695 -19.625 -3.08 1 98.81 344 VAL A C 1
ATOM 2668 O O . VAL A 1 344 ? -13.25 -18.562 -2.803 1 98.81 344 VAL A O 1
ATOM 2671 N N . GLY A 1 345 ? -12.992 -20.422 -4.062 1 98.56 345 GLY A N 1
ATOM 2672 C CA . GLY A 1 345 ? -14.125 -20.031 -4.891 1 98.56 345 GLY A CA 1
ATOM 2673 C C . GLY A 1 345 ? -14.445 -21.047 -5.977 1 98.56 345 GLY A C 1
ATOM 2674 O O . GLY A 1 345 ? -14.062 -22.219 -5.871 1 98.56 345 GLY A O 1
ATOM 2675 N N . GLU A 1 346 ? -15.25 -20.547 -6.941 1 98.25 346 GLU A N 1
ATOM 2676 C CA . GLU A 1 346 ? -15.711 -21.391 -8.039 1 98.25 346 GLU A CA 1
ATOM 2677 C C . GLU A 1 346 ? -15.438 -20.734 -9.391 1 98.25 346 GLU A C 1
ATOM 2679 O O . GLU A 1 346 ? -15.406 -19.5 -9.492 1 98.25 346 GLU A O 1
ATOM 2684 N N . TRP A 1 347 ? -15.289 -21.625 -10.375 1 98.25 347 TRP A N 1
ATOM 2685 C CA . TRP A 1 347 ? -15.141 -21.125 -11.734 1 98.25 347 TRP A CA 1
ATOM 2686 C C . TRP A 1 347 ? -16.5 -20.797 -12.352 1 98.25 347 TRP A C 1
ATOM 2688 O O . TRP A 1 347 ? -17.453 -21.562 -12.188 1 98.25 347 TRP A O 1
ATOM 2698 N N . THR A 1 348 ? -16.547 -19.562 -12.914 1 94.56 348 THR A N 1
ATOM 2699 C CA . THR A 1 348 ? -17.781 -19.188 -13.602 1 94.56 348 THR A CA 1
ATOM 2700 C C . THR A 1 348 ? -17.531 -18.984 -15.094 1 94.56 348 THR A C 1
ATOM 2702 O O . THR A 1 348 ? -16.422 -18.625 -15.5 1 94.56 348 THR A O 1
ATOM 2705 N N . ALA A 1 349 ? -18.391 -19.344 -15.938 1 77.5 349 ALA A N 1
ATOM 2706 C CA . ALA A 1 349 ? -18.297 -19.375 -17.391 1 77.5 349 ALA A CA 1
ATOM 2707 C C . ALA A 1 349 ? -18.5 -17.969 -17.984 1 77.5 349 ALA A C 1
ATOM 2709 O O . ALA A 1 349 ? -19.219 -17.156 -17.406 1 77.5 349 ALA A O 1
ATOM 2710 N N . MET B 1 1 ? -21.656 2.432 11.07 1 84.62 1 MET B N 1
ATOM 2711 C CA . MET B 1 1 ? -20.656 3.455 10.797 1 84.62 1 MET B CA 1
ATOM 2712 C C . MET B 1 1 ? -19.422 3.25 11.68 1 84.62 1 MET B C 1
ATOM 2714 O O . MET B 1 1 ? -19.531 2.777 12.812 1 84.62 1 MET B O 1
ATOM 2718 N N . SER B 1 2 ? -18.234 3.537 11.141 1 96.75 2 SER B N 1
ATOM 2719 C CA . SER B 1 2 ? -16.984 3.324 11.852 1 96.75 2 SER B CA 1
ATOM 2720 C C . SER B 1 2 ? -16.5 4.609 12.516 1 96.75 2 SER B C 1
ATOM 2722 O O . SER B 1 2 ? -16.922 5.707 12.133 1 96.75 2 SER B O 1
ATOM 2724 N N . THR B 1 3 ? -15.805 4.508 13.641 1 98.56 3 THR B N 1
ATOM 2725 C CA . THR B 1 3 ? -15.406 5.66 14.445 1 98.56 3 THR B CA 1
ATOM 2726 C C . THR B 1 3 ? -13.891 5.688 14.633 1 98.56 3 THR B C 1
ATOM 2728 O O . THR B 1 3 ? -13.305 4.699 15.078 1 98.56 3 THR B O 1
ATOM 2731 N N . LEU B 1 4 ? -13.289 6.793 14.273 1 98.75 4 LEU B N 1
ATOM 2732 C CA . LEU B 1 4 ? -11.891 7.027 14.617 1 98.75 4 LEU B CA 1
ATOM 2733 C C . LEU B 1 4 ? -11.742 7.375 16.094 1 98.75 4 LEU B C 1
ATOM 2735 O O . LEU B 1 4 ? -12.297 8.375 16.562 1 98.75 4 LEU B O 1
ATOM 2739 N N . CYS B 1 5 ? -10.93 6.637 16.766 1 98.69 5 CYS B N 1
ATOM 2740 C CA . CYS B 1 5 ? -10.734 6.828 18.203 1 98.69 5 CYS B CA 1
ATOM 2741 C C . CYS B 1 5 ? -9.555 7.766 18.469 1 98.69 5 CYS B C 1
ATOM 2743 O O . CYS B 1 5 ? -8.984 8.328 17.531 1 98.69 5 CYS B O 1
ATOM 2745 N N . LEU B 1 6 ? -9.32 7.996 19.766 1 98.69 6 LEU B N 1
ATOM 2746 C CA . LEU B 1 6 ? -8.219 8.867 20.172 1 98.69 6 LEU B CA 1
ATOM 2747 C C . LEU B 1 6 ? -6.883 8.312 19.703 1 98.69 6 LEU B C 1
ATOM 2749 O O . LEU B 1 6 ? -6.484 7.215 20.094 1 98.69 6 LEU B O 1
ATOM 2753 N N . PRO B 1 7 ? -6.211 9.062 18.812 1 98.81 7 PRO B N 1
ATOM 2754 C CA . PRO B 1 7 ? -4.887 8.602 18.375 1 98.81 7 PRO B CA 1
ATOM 2755 C C . PRO B 1 7 ? -3.807 8.828 19.438 1 98.81 7 PRO B C 1
ATOM 2757 O O . PRO B 1 7 ? -4.016 9.586 20.391 1 98.81 7 PRO B O 1
ATOM 2760 N N . HIS B 1 8 ? -2.754 8.109 19.266 1 98.88 8 HIS B N 1
ATOM 2761 C CA . HIS B 1 8 ? -1.519 8.398 19.984 1 98.88 8 HIS B CA 1
ATOM 2762 C C . HIS B 1 8 ? -0.415 8.844 19.031 1 98.88 8 HIS B C 1
ATOM 2764 O O . HIS B 1 8 ? -0.11 8.141 18.062 1 98.88 8 HIS B O 1
ATOM 2770 N N . VAL B 1 9 ? 0.123 9.984 19.297 1 98.81 9 VAL B N 1
ATOM 2771 C CA . VAL B 1 9 ? 1.177 10.547 18.453 1 98.81 9 VAL B CA 1
ATOM 2772 C C . VAL B 1 9 ? 2.479 10.633 19.25 1 98.81 9 VAL B C 1
ATOM 2774 O O . VAL B 1 9 ? 2.49 11.102 20.391 1 98.81 9 VAL B O 1
ATOM 2777 N N . MET B 1 10 ? 3.521 10.156 18.641 1 98.81 10 MET B N 1
ATOM 2778 C CA . MET B 1 10 ? 4.848 10.18 19.25 1 98.81 10 MET B CA 1
ATOM 2779 C C . MET B 1 10 ? 5.828 10.969 18.391 1 98.81 10 MET B C 1
ATOM 2781 O O . MET B 1 10 ? 5.832 10.836 17.172 1 98.81 10 MET B O 1
ATOM 2785 N N . PHE B 1 11 ? 6.598 11.75 19.062 1 98.69 11 PHE B N 1
ATOM 2786 C CA . PHE B 1 11 ? 7.66 12.508 18.406 1 98.69 11 PHE B CA 1
ATOM 2787 C C . PHE B 1 11 ? 9.031 12.023 18.875 1 98.69 11 PHE B C 1
ATOM 2789 O O . PHE B 1 11 ? 9.211 11.664 20.031 1 98.69 11 PHE B O 1
ATOM 2796 N N . PRO B 1 12 ? 9.984 11.977 17.891 1 98.19 12 PRO B N 1
ATOM 2797 C CA . PRO B 1 12 ? 11.328 11.594 18.328 1 98.19 12 PRO B CA 1
ATOM 2798 C C . PRO B 1 12 ? 11.977 12.633 19.234 1 98.19 12 PRO B C 1
ATOM 2800 O O . PRO B 1 12 ? 11.422 13.711 19.453 1 98.19 12 PRO B O 1
ATOM 2803 N N . GLN B 1 13 ? 13.148 12.273 19.75 1 96.06 13 GLN B N 1
ATOM 2804 C CA . GLN B 1 13 ? 13.711 12.945 20.922 1 96.06 13 GLN B CA 1
ATOM 2805 C C . GLN B 1 13 ? 14.359 14.273 20.531 1 96.06 13 GLN B C 1
ATOM 2807 O O . GLN B 1 13 ? 14.383 15.219 21.328 1 96.06 13 GLN B O 1
ATOM 2812 N N . HIS B 1 14 ? 14.883 14.414 19.344 1 98.19 14 HIS B N 1
ATOM 2813 C CA . HIS B 1 14 ? 15.656 15.594 19 1 98.19 14 HIS B CA 1
ATOM 2814 C C . HIS B 1 14 ? 14.766 16.688 18.422 1 98.19 14 HIS B C 1
ATOM 2816 O O . HIS B 1 14 ? 13.977 16.438 17.5 1 98.19 14 HIS B O 1
ATOM 2822 N N . LYS B 1 15 ? 14.906 17.844 18.906 1 98 15 LYS B N 1
ATOM 2823 C CA . LYS B 1 15 ? 14.117 18.984 18.469 1 98 15 LYS B CA 1
ATOM 2824 C C . LYS B 1 15 ? 14.992 20.047 17.812 1 98 15 LYS B C 1
ATOM 2826 O O . LYS B 1 15 ? 16.156 20.219 18.188 1 98 15 LYS B O 1
ATOM 2831 N N . ILE B 1 16 ? 14.43 20.734 16.844 1 98.31 16 ILE B N 1
ATOM 2832 C CA . ILE B 1 16 ? 15.125 21.828 16.188 1 98.31 16 ILE B CA 1
ATOM 2833 C C . ILE B 1 16 ? 14.148 22.984 15.961 1 98.31 16 ILE B C 1
ATOM 2835 O O . ILE B 1 16 ? 13.023 22.781 15.5 1 98.31 16 ILE B O 1
ATOM 2839 N N . THR B 1 17 ? 14.547 24.156 16.312 1 98.25 17 THR B N 1
ATOM 2840 C CA . THR B 1 17 ? 13.734 25.344 16.078 1 98.25 17 THR B CA 1
ATOM 2841 C C . THR B 1 17 ? 13.984 25.906 14.672 1 98.25 17 THR B C 1
ATOM 2843 O O . THR B 1 17 ? 14.938 25.5 14 1 98.25 17 THR B O 1
ATOM 2846 N N . GLN B 1 18 ? 13.07 26.781 14.289 1 97.94 18 GLN B N 1
ATOM 2847 C CA . GLN B 1 18 ? 13.227 27.422 13 1 97.94 18 GLN B CA 1
ATOM 2848 C C . GLN B 1 18 ? 14.57 28.141 12.906 1 97.94 18 GLN B C 1
ATOM 2850 O O . GLN B 1 18 ? 15.266 28.047 11.891 1 97.94 18 GLN B O 1
ATOM 2855 N N . GLN B 1 19 ? 14.953 28.859 13.945 1 97.38 19 GLN B N 1
ATOM 2856 C CA . GLN B 1 19 ? 16.203 29.625 13.961 1 97.38 19 GLN B CA 1
ATOM 2857 C C . GLN B 1 19 ? 17.406 28.688 13.914 1 97.38 19 GLN B C 1
ATOM 2859 O O . GLN B 1 19 ? 18.375 28.953 13.211 1 97.38 19 GLN B O 1
ATOM 2864 N N . GLN B 1 20 ? 17.328 27.625 14.633 1 97.81 20 GLN B N 1
ATOM 2865 C CA . GLN B 1 20 ? 18.422 26.656 14.617 1 97.81 20 GLN B CA 1
ATOM 2866 C C . GLN B 1 20 ? 18.609 26.062 13.227 1 97.81 20 GLN B C 1
ATOM 2868 O O . GLN B 1 20 ? 19.734 25.781 12.812 1 97.81 20 GLN B O 1
ATOM 2873 N N . MET B 1 21 ? 17.547 25.781 12.516 1 97.38 21 MET B N 1
ATOM 2874 C CA . MET B 1 21 ? 17.641 25.266 11.156 1 97.38 21 MET B CA 1
ATOM 2875 C C . MET B 1 21 ? 18.297 26.297 10.227 1 97.38 21 MET B C 1
ATOM 2877 O O . MET B 1 21 ? 19.125 25.938 9.391 1 97.38 21 MET B O 1
ATOM 2881 N N . VAL B 1 22 ? 17.891 27.531 10.383 1 96.56 22 VAL B N 1
ATOM 2882 C CA . VAL B 1 22 ? 18.484 28.609 9.594 1 96.56 22 VAL B CA 1
ATOM 2883 C C . VAL B 1 22 ? 19.984 28.703 9.867 1 96.56 22 VAL B C 1
ATOM 2885 O O . VAL B 1 22 ? 20.781 28.781 8.938 1 96.56 22 VAL B O 1
ATOM 2888 N N . ASP B 1 23 ? 20.359 28.656 11.125 1 97.19 23 ASP B N 1
ATOM 2889 C CA . ASP B 1 23 ? 21.766 28.703 11.516 1 97.19 23 ASP B CA 1
ATOM 2890 C C . ASP B 1 23 ? 22.531 27.531 10.914 1 97.19 23 ASP B C 1
ATOM 2892 O O . ASP B 1 23 ? 23.656 27.688 10.438 1 97.19 23 ASP B O 1
ATOM 2896 N N . HIS B 1 24 ? 21.938 26.406 10.961 1 97.12 24 HIS B N 1
ATOM 2897 C CA . HIS B 1 24 ? 22.531 25.203 10.406 1 97.12 24 HIS B CA 1
ATOM 2898 C C . HIS B 1 24 ? 22.828 25.359 8.914 1 97.12 24 HIS B C 1
ATOM 2900 O O . HIS B 1 24 ? 23.922 25.062 8.453 1 97.12 24 HIS B O 1
ATOM 2906 N N . LEU B 1 25 ? 21.891 25.844 8.172 1 96.56 25 LEU B N 1
ATOM 2907 C CA . LEU B 1 25 ? 22.031 26.016 6.734 1 96.56 25 LEU B CA 1
ATOM 2908 C C . LEU B 1 25 ? 23.094 27.062 6.418 1 96.56 25 LEU B C 1
ATOM 2910 O O . LEU B 1 25 ? 23.859 26.922 5.473 1 96.56 25 LEU B O 1
ATOM 2914 N N . GLU B 1 26 ? 23.062 28.094 7.207 1 95.88 26 GLU B N 1
ATOM 2915 C CA . GLU B 1 26 ? 24.062 29.156 7.023 1 95.88 26 GLU B CA 1
ATOM 2916 C C . GLU B 1 26 ? 25.469 28.641 7.266 1 95.88 26 GLU B C 1
ATOM 2918 O O . GLU B 1 26 ? 26.406 29.016 6.566 1 95.88 26 GLU B O 1
ATOM 2923 N N . ASN B 1 27 ? 25.625 27.875 8.227 1 95.94 27 ASN B N 1
ATOM 2924 C CA . ASN B 1 27 ? 26.922 27.297 8.539 1 95.94 27 ASN B CA 1
ATOM 2925 C C . ASN B 1 27 ? 27.391 26.344 7.445 1 95.94 27 ASN B C 1
ATOM 2927 O O . ASN B 1 27 ? 28.578 26.297 7.109 1 95.94 27 ASN B O 1
ATOM 2931 N N . LEU B 1 28 ? 26.5 25.578 6.918 1 95.19 28 LEU B N 1
ATOM 2932 C CA . LEU B 1 28 ? 26.844 24.594 5.891 1 95.19 28 LEU B CA 1
ATOM 2933 C C . LEU B 1 28 ? 27.109 25.281 4.555 1 95.19 28 LEU B C 1
ATOM 2935 O O . LEU B 1 28 ? 27.906 24.797 3.752 1 95.19 28 LEU B O 1
ATOM 2939 N N . HIS B 1 29 ? 26.328 26.344 4.344 1 95.19 29 HIS B N 1
ATOM 2940 C CA . HIS B 1 29 ? 26.391 27.016 3.051 1 95.19 29 HIS B CA 1
ATOM 2941 C C . HIS B 1 29 ? 26.594 28.516 3.217 1 95.19 29 HIS B C 1
ATOM 2943 O O . HIS B 1 29 ? 25.797 29.312 2.719 1 95.19 29 HIS B O 1
ATOM 2949 N N . ALA B 1 30 ? 27.594 28.922 3.748 1 88.88 30 ALA B N 1
ATOM 2950 C CA . ALA B 1 30 ? 27.875 30.312 4.129 1 88.88 30 ALA B CA 1
ATOM 2951 C C . ALA B 1 30 ? 27.875 31.219 2.906 1 88.88 30 ALA B C 1
ATOM 2953 O O . ALA B 1 30 ? 27.438 32.375 2.984 1 88.88 30 ALA B O 1
ATOM 2954 N N . ASP B 1 31 ? 28.266 30.766 1.772 1 90.94 31 ASP B N 1
ATOM 2955 C CA . ASP B 1 31 ? 28.422 31.594 0.583 1 90.94 31 ASP B CA 1
ATOM 2956 C C . ASP B 1 31 ? 27.25 31.391 -0.381 1 90.94 31 ASP B C 1
ATOM 2958 O O . ASP B 1 31 ? 27.344 31.75 -1.558 1 90.94 31 ASP B O 1
ATOM 2962 N N . HIS B 1 32 ? 26.219 30.875 0.158 1 94.25 32 HIS B N 1
ATOM 2963 C CA . HIS B 1 32 ? 25.094 30.656 -0.742 1 94.25 32 HIS B CA 1
ATOM 2964 C C . HIS B 1 32 ? 24.516 31.984 -1.218 1 94.25 32 HIS B C 1
ATOM 2966 O O . HIS B 1 32 ? 24.125 32.844 -0.403 1 94.25 32 HIS B O 1
ATOM 2972 N N . PRO B 1 33 ? 24.344 32.25 -2.467 1 94.88 33 PRO B N 1
ATOM 2973 C CA . PRO B 1 33 ? 23.953 33.531 -3.01 1 94.88 33 PRO B CA 1
ATOM 2974 C C . PRO B 1 33 ? 22.516 33.906 -2.658 1 94.88 33 PRO B C 1
ATOM 2976 O O . PRO B 1 33 ? 22.172 35.094 -2.668 1 94.88 33 PRO B O 1
ATOM 2979 N N . ARG B 1 34 ? 21.656 33 -2.412 1 96 34 ARG B N 1
ATOM 2980 C CA . ARG B 1 34 ? 20.266 33.281 -2.135 1 96 34 ARG B CA 1
ATOM 2981 C C . ARG B 1 34 ? 19.906 32.969 -0.686 1 96 34 ARG B C 1
ATOM 2983 O O . ARG B 1 34 ? 18.766 32.625 -0.379 1 96 34 ARG B O 1
ATOM 2990 N N . MET B 1 35 ? 20.844 33.031 0.202 1 95.5 35 MET B N 1
ATOM 2991 C CA . MET B 1 35 ? 20.625 32.688 1.6 1 95.5 35 MET B CA 1
ATOM 2992 C C . MET B 1 35 ? 19.594 33.594 2.244 1 95.5 35 MET B C 1
ATOM 2994 O O . MET B 1 35 ? 18.766 33.156 3.033 1 95.5 35 MET B O 1
ATOM 2998 N N . ALA B 1 36 ? 19.625 34.875 1.938 1 95.81 36 ALA B N 1
ATOM 2999 C CA . ALA B 1 36 ? 18.672 35.812 2.486 1 95.81 36 ALA B CA 1
ATOM 3000 C C . ALA B 1 36 ? 17.234 35.469 2.086 1 95.81 36 ALA B C 1
ATOM 3002 O O . ALA B 1 36 ? 16.312 35.562 2.896 1 95.81 36 ALA B O 1
ATOM 3003 N N . LEU B 1 37 ? 17.094 35.125 0.85 1 96.56 37 LEU B N 1
ATOM 3004 C CA . LEU B 1 37 ? 15.789 34.688 0.364 1 96.56 37 LEU B CA 1
ATOM 3005 C C . LEU B 1 37 ? 15.352 33.406 1.049 1 96.56 37 LEU B C 1
ATOM 3007 O O . LEU B 1 37 ? 14.195 33.25 1.433 1 96.56 37 LEU B O 1
ATOM 3011 N N . ALA B 1 38 ? 16.25 32.469 1.212 1 95.69 38 ALA B N 1
ATOM 3012 C CA . ALA B 1 38 ? 15.961 31.203 1.9 1 95.69 38 ALA B CA 1
ATOM 3013 C C . ALA B 1 38 ? 15.445 31.469 3.314 1 95.69 38 ALA B C 1
ATOM 3015 O O . ALA B 1 38 ? 14.477 30.844 3.752 1 95.69 38 ALA B O 1
ATOM 3016 N N . LYS B 1 39 ? 16.094 32.375 3.963 1 96.25 39 LYS B N 1
ATOM 3017 C CA . LYS B 1 39 ? 15.719 32.719 5.336 1 96.25 39 LYS B CA 1
ATOM 3018 C C . LYS B 1 39 ? 14.297 33.25 5.402 1 96.25 39 LYS B C 1
ATOM 3020 O O . LYS B 1 39 ? 13.516 32.875 6.273 1 96.25 39 LYS B O 1
ATOM 3025 N N . ARG B 1 40 ? 13.961 34.062 4.516 1 96.38 40 ARG B N 1
ATOM 3026 C CA . ARG B 1 40 ? 12.617 34.625 4.465 1 96.38 40 ARG B CA 1
ATOM 3027 C C . ARG B 1 40 ? 11.578 33.531 4.168 1 96.38 40 ARG B C 1
ATOM 3029 O O . ARG B 1 40 ? 10.5 33.531 4.766 1 96.38 40 ARG B O 1
ATOM 3036 N N . MET B 1 41 ? 11.883 32.719 3.268 1 94.62 41 MET B N 1
ATOM 3037 C CA . MET B 1 41 ? 10.969 31.656 2.881 1 94.62 41 MET B CA 1
ATOM 3038 C C . MET B 1 41 ? 10.773 30.656 4.023 1 94.62 41 MET B C 1
ATOM 3040 O O . MET B 1 41 ? 9.664 30.172 4.246 1 94.62 41 MET B O 1
ATOM 3044 N N . ILE B 1 42 ? 11.844 30.344 4.711 1 96.06 42 ILE B N 1
ATOM 3045 C CA . ILE B 1 42 ? 11.766 29.438 5.855 1 96.06 42 ILE B CA 1
ATOM 3046 C C . ILE B 1 42 ? 10.898 30.062 6.945 1 96.06 42 ILE B C 1
ATOM 3048 O O . ILE B 1 42 ? 10.055 29.391 7.535 1 96.06 42 ILE B O 1
ATOM 3052 N N . ALA B 1 43 ? 11.078 31.344 7.184 1 95.31 43 ALA B N 1
ATOM 3053 C CA . ALA B 1 43 ? 10.258 32.062 8.164 1 95.31 43 ALA B CA 1
ATOM 3054 C C . ALA B 1 43 ? 8.781 32 7.781 1 95.31 43 ALA B C 1
ATOM 3056 O O . ALA B 1 43 ? 7.91 31.891 8.648 1 95.31 43 ALA B O 1
ATOM 3057 N N . ASN B 1 44 ? 8.508 32.031 6.574 1 93.62 44 ASN B N 1
ATOM 3058 C CA . ASN B 1 44 ? 7.137 32.062 6.07 1 93.62 44 ASN B CA 1
ATOM 3059 C C . ASN B 1 44 ? 6.457 30.703 6.172 1 93.62 44 ASN B C 1
ATOM 3061 O O . ASN B 1 44 ? 5.234 30.594 6.055 1 93.62 44 ASN B O 1
ATOM 3065 N N . THR B 1 45 ? 7.203 29.641 6.359 1 92.38 45 THR B N 1
ATOM 3066 C CA . THR B 1 45 ? 6.594 28.328 6.531 1 92.38 45 THR B CA 1
ATOM 3067 C C . THR B 1 45 ? 5.738 28.297 7.797 1 92.38 45 THR B C 1
ATOM 3069 O O . THR B 1 45 ? 4.84 27.453 7.922 1 92.38 45 THR B O 1
ATOM 3072 N N . GLU B 1 46 ? 6.082 29.078 8.758 1 94.31 46 GLU B N 1
ATOM 3073 C CA . GLU B 1 46 ? 5.422 29.172 10.062 1 94.31 46 GLU B CA 1
ATOM 3074 C C . GLU B 1 46 ? 5.621 27.906 10.883 1 94.31 46 GLU B C 1
ATOM 3076 O O . GLU B 1 46 ? 4.758 27.547 11.688 1 94.31 46 GLU B O 1
ATOM 3081 N N . VAL B 1 47 ? 6.691 27.156 10.531 1 97.69 47 VAL B N 1
ATOM 3082 C CA . VAL B 1 47 ? 7.125 26.031 11.359 1 97.69 47 VAL B CA 1
ATOM 3083 C C . VAL B 1 47 ? 8.07 26.531 12.445 1 97.69 47 VAL B C 1
ATOM 3085 O O . VAL B 1 47 ? 9.234 26.844 12.172 1 97.69 47 VAL B O 1
ATOM 3088 N N . ASN B 1 48 ? 7.633 26.547 13.633 1 97.75 48 ASN B N 1
ATOM 3089 C CA . ASN B 1 48 ? 8.438 27.078 14.734 1 97.75 48 ASN B CA 1
ATOM 3090 C C . ASN B 1 48 ? 9.445 26.031 15.234 1 97.75 48 ASN B C 1
ATOM 3092 O O . ASN B 1 48 ? 10.555 26.391 15.625 1 97.75 48 ASN B O 1
ATOM 3096 N N . GLU B 1 49 ? 8.977 24.875 15.344 1 97.62 49 GLU B N 1
ATOM 3097 C CA . GLU B 1 49 ? 9.844 23.766 15.75 1 97.62 49 GLU B CA 1
ATOM 3098 C C . GLU B 1 49 ? 9.383 22.453 15.141 1 97.62 49 GLU B C 1
ATOM 3100 O O . GLU B 1 49 ? 8.266 22.359 14.617 1 97.62 49 GLU B O 1
ATOM 3105 N N . ARG B 1 50 ? 10.219 21.516 15.125 1 97.69 50 ARG B N 1
ATOM 3106 C CA . ARG B 1 50 ? 9.898 20.156 14.68 1 97.69 50 ARG B CA 1
ATOM 3107 C C . ARG B 1 50 ? 10.852 19.141 15.305 1 97.69 50 ARG B C 1
ATOM 3109 O O . ARG B 1 50 ? 11.852 19.516 15.914 1 97.69 50 ARG B O 1
ATOM 3116 N N . HIS B 1 51 ? 10.516 17.891 15.227 1 98.69 51 HIS B N 1
ATOM 3117 C CA . HIS B 1 51 ? 11.289 16.812 15.82 1 98.69 51 HIS B CA 1
ATOM 3118 C C . HIS B 1 51 ? 12.031 16.016 14.75 1 98.69 51 HIS B C 1
ATOM 3120 O O . HIS B 1 51 ? 11.578 15.922 13.609 1 98.69 51 HIS B O 1
ATOM 3126 N N . LEU B 1 52 ? 13.172 15.523 15.133 1 98.5 52 LEU B N 1
ATOM 3127 C CA . LEU B 1 52 ? 14.031 14.734 14.258 1 98.5 52 LEU B CA 1
ATOM 3128 C C . LEU B 1 52 ? 14.43 13.422 14.93 1 98.5 52 LEU B C 1
ATOM 3130 O O . LEU B 1 52 ? 14.633 13.383 16.141 1 98.5 52 LEU B O 1
ATOM 3134 N N . VAL B 1 53 ? 14.602 12.391 14.148 1 98.19 53 VAL B N 1
ATOM 3135 C CA . VAL B 1 53 ? 14.945 11.078 14.68 1 98.19 53 VAL B CA 1
ATOM 3136 C C . VAL B 1 53 ? 16.422 11.047 15.055 1 98.19 53 VAL B C 1
ATOM 3138 O O . VAL B 1 53 ? 16.828 10.281 15.938 1 98.19 53 VAL B O 1
ATOM 3141 N N . LEU B 1 54 ? 17.266 11.844 14.414 1 97.81 54 LEU B N 1
ATOM 3142 C CA . LEU B 1 54 ? 18.672 12.055 14.719 1 97.81 54 LEU B CA 1
ATOM 3143 C C . LEU B 1 54 ? 18.984 13.539 14.875 1 97.81 54 LEU B C 1
ATOM 3145 O O . LEU B 1 54 ? 18.266 14.391 14.336 1 97.81 54 LEU B O 1
ATOM 3149 N N . PRO B 1 55 ? 20.062 13.836 15.672 1 96.81 55 PRO B N 1
ATOM 3150 C CA . PRO B 1 55 ? 20.453 15.25 15.727 1 96.81 55 PRO B CA 1
ATOM 3151 C C . PRO B 1 55 ? 20.844 15.812 14.359 1 96.81 55 PRO B C 1
ATOM 3153 O O . PRO B 1 55 ? 21.469 15.109 13.562 1 96.81 55 PRO B O 1
ATOM 3156 N N . ILE B 1 56 ? 20.594 17.062 14.148 1 96.62 56 ILE B N 1
ATOM 3157 C CA . ILE B 1 56 ? 20.812 17.703 12.859 1 96.62 56 ILE B CA 1
ATOM 3158 C C . ILE B 1 56 ? 22.281 17.594 12.453 1 96.62 56 ILE B C 1
ATOM 3160 O O . ILE B 1 56 ? 22.594 17.453 11.273 1 96.62 56 ILE B O 1
ATOM 3164 N N . ASP B 1 57 ? 23.172 17.609 13.414 1 95.56 57 ASP B N 1
ATOM 3165 C CA . ASP B 1 57 ? 24.609 17.531 13.117 1 95.56 57 ASP B CA 1
ATOM 3166 C C . ASP B 1 57 ? 24.969 16.156 12.562 1 95.56 57 ASP B C 1
ATOM 3168 O O . ASP B 1 57 ? 25.875 16.031 11.727 1 95.56 57 ASP B O 1
ATOM 3172 N N . GLU B 1 58 ? 24.297 15.156 13.078 1 95.62 58 GLU B N 1
ATOM 3173 C CA . GLU B 1 58 ? 24.5 13.812 12.547 1 95.62 58 GLU B CA 1
ATOM 3174 C C . GLU B 1 58 ? 23.906 13.664 11.148 1 95.62 58 GLU B C 1
ATOM 3176 O O . GLU B 1 58 ? 24.484 13.008 10.289 1 95.62 58 GLU B O 1
ATOM 3181 N N . LEU B 1 59 ? 22.75 14.242 10.945 1 96.25 59 LEU B N 1
ATOM 3182 C CA . LEU B 1 59 ? 22.078 14.195 9.648 1 96.25 59 LEU B CA 1
ATOM 3183 C C . LEU B 1 59 ? 22.891 14.938 8.594 1 96.25 59 LEU B C 1
ATOM 3185 O O . LEU B 1 59 ? 22.844 14.578 7.414 1 96.25 59 LEU B O 1
ATOM 3189 N N . ALA B 1 60 ? 23.656 15.906 9.031 1 95.25 60 ALA B N 1
ATOM 3190 C CA . ALA B 1 60 ? 24.422 16.75 8.117 1 95.25 60 ALA B CA 1
ATOM 3191 C C . ALA B 1 60 ? 25.578 15.977 7.508 1 95.25 60 ALA B C 1
ATOM 3193 O O . ALA B 1 60 ? 26.062 16.312 6.422 1 95.25 60 ALA B O 1
ATOM 3194 N N . VAL B 1 61 ? 26.078 14.961 8.305 1 93.38 61 VAL B N 1
ATOM 3195 C CA . VAL B 1 61 ? 27.062 14.031 7.77 1 93.38 61 VAL B CA 1
ATOM 3196 C C . VAL B 1 61 ? 26.359 12.875 7.062 1 93.38 61 VAL B C 1
ATOM 3198 O O . VAL B 1 61 ? 26.031 11.867 7.695 1 93.38 61 VAL B O 1
ATOM 3201 N N . HIS B 1 62 ? 25.969 13.102 5.883 1 91.31 62 HIS B N 1
ATOM 3202 C CA . HIS B 1 62 ? 25.234 12.07 5.164 1 91.31 62 HIS B CA 1
ATOM 3203 C C . HIS B 1 62 ? 25.984 10.742 5.176 1 91.31 62 HIS B C 1
ATOM 3205 O O . HIS B 1 62 ? 26.984 10.586 4.469 1 91.31 62 HIS B O 1
ATOM 3211 N N . THR B 1 63 ? 25.469 9.742 5.844 1 90.56 63 THR B N 1
ATOM 3212 C CA . THR B 1 63 ? 26.172 8.492 6.109 1 90.56 63 THR B CA 1
ATOM 3213 C C . THR B 1 63 ? 25.766 7.418 5.105 1 90.56 63 THR B C 1
ATOM 3215 O O . THR B 1 63 ? 26.094 6.246 5.273 1 90.56 63 THR B O 1
ATOM 3218 N N . GLY B 1 64 ? 25.047 7.824 4.055 1 94.25 64 GLY B N 1
ATOM 3219 C CA . GLY B 1 64 ? 24.625 6.871 3.041 1 94.25 64 GLY B CA 1
ATOM 3220 C C . GLY B 1 64 ? 23.234 6.324 3.275 1 94.25 64 GLY B C 1
ATOM 3221 O O . GLY B 1 64 ? 22.703 6.41 4.387 1 94.25 64 GLY B O 1
ATOM 3222 N N . PHE B 1 65 ? 22.688 5.73 2.219 1 95.69 65 PHE B N 1
ATOM 3223 C CA . PHE B 1 65 ? 21.328 5.215 2.271 1 95.69 65 PHE B CA 1
ATOM 3224 C C . PHE B 1 65 ? 21.25 3.973 3.152 1 95.69 65 PHE B C 1
ATOM 3226 O O . PHE B 1 65 ? 20.234 3.732 3.811 1 95.69 65 PHE B O 1
ATOM 3233 N N . THR B 1 66 ? 22.312 3.172 3.217 1 96.75 66 THR B N 1
ATOM 3234 C CA . THR B 1 66 ? 22.359 1.968 4.039 1 96.75 66 THR B CA 1
ATOM 3235 C C . THR B 1 66 ? 22.141 2.307 5.508 1 96.75 66 THR B C 1
ATOM 3237 O O . THR B 1 66 ? 21.25 1.75 6.152 1 96.75 66 THR B O 1
ATOM 3240 N N . HIS B 1 67 ? 22.953 3.227 6.008 1 96.5 67 HIS B N 1
ATOM 3241 C CA . HIS B 1 67 ? 22.875 3.594 7.414 1 96.5 67 HIS B CA 1
ATOM 3242 C C . HIS B 1 67 ? 21.531 4.219 7.75 1 96.5 67 HIS B C 1
ATOM 3244 O O . HIS B 1 67 ? 20.953 3.926 8.797 1 96.5 67 HIS B O 1
ATOM 3250 N N . ARG B 1 68 ? 21.047 5.055 6.91 1 96.94 68 ARG B N 1
ATOM 3251 C CA . ARG B 1 68 ? 19.75 5.711 7.141 1 96.94 68 ARG B CA 1
ATOM 3252 C C . ARG B 1 68 ? 18.625 4.691 7.172 1 96.94 68 ARG B C 1
ATOM 3254 O O . ARG B 1 68 ? 17.672 4.84 7.941 1 96.94 68 ARG B O 1
ATOM 3261 N N . SER B 1 69 ? 18.75 3.684 6.324 1 97.19 69 SER B N 1
ATOM 3262 C CA . SER B 1 69 ? 17.75 2.625 6.316 1 97.19 69 SER B CA 1
ATOM 3263 C C . SER B 1 69 ? 17.766 1.832 7.617 1 97.19 69 SER B C 1
ATOM 3265 O O . SER B 1 69 ? 16.719 1.423 8.117 1 97.19 69 SER B O 1
ATOM 3267 N N . ILE B 1 70 ? 18.938 1.622 8.141 1 97.5 70 ILE B N 1
ATOM 3268 C CA . ILE B 1 70 ? 19.078 0.906 9.406 1 97.5 70 ILE B CA 1
ATOM 3269 C C . ILE B 1 70 ? 18.422 1.705 10.523 1 97.5 70 ILE B C 1
ATOM 3271 O O . ILE B 1 70 ? 17.688 1.145 11.352 1 97.5 70 ILE B O 1
ATOM 3275 N N . VAL B 1 71 ? 18.672 3.02 10.547 1 97.69 71 VAL B N 1
ATOM 3276 C CA . VAL B 1 71 ? 18.078 3.896 11.555 1 97.69 71 VAL B CA 1
ATOM 3277 C C . VAL B 1 71 ? 16.562 3.902 11.398 1 97.69 71 VAL B C 1
ATOM 3279 O O . VAL B 1 71 ? 15.828 3.811 12.383 1 97.69 71 VAL B O 1
ATOM 3282 N N . TYR B 1 72 ? 16.078 3.971 10.156 1 98.25 72 TYR B N 1
ATOM 3283 C CA . TYR B 1 72 ? 14.648 3.965 9.883 1 98.25 72 TYR B CA 1
ATOM 3284 C C . TYR B 1 72 ? 13.984 2.725 10.469 1 98.25 72 TYR B C 1
ATOM 3286 O O . TYR B 1 72 ? 12.984 2.828 11.18 1 98.25 72 TYR B O 1
ATOM 3294 N N . GLU B 1 73 ? 14.523 1.612 10.148 1 97.81 73 GLU B N 1
ATOM 3295 C CA . GLU B 1 73 ? 13.922 0.355 10.578 1 97.81 73 GLU B CA 1
ATOM 3296 C C . GLU B 1 73 ? 13.867 0.265 12.102 1 97.81 73 GLU B C 1
ATOM 3298 O O . GLU B 1 73 ? 12.836 -0.108 12.672 1 97.81 73 GLU B O 1
ATOM 3303 N N . ARG B 1 74 ? 14.93 0.583 12.719 1 97.81 74 ARG B N 1
ATOM 3304 C CA . ARG B 1 74 ? 15.023 0.488 14.172 1 97.81 74 ARG B CA 1
ATOM 3305 C C . ARG B 1 74 ? 13.992 1.389 14.852 1 97.81 74 ARG B C 1
ATOM 3307 O O . ARG B 1 74 ? 13.219 0.934 15.695 1 97.81 74 ARG B O 1
ATOM 3314 N N . GLU B 1 75 ? 13.977 2.666 14.477 1 98.38 75 GLU B N 1
ATOM 3315 C CA . GLU B 1 75 ? 13.086 3.639 15.109 1 98.38 75 GLU B CA 1
ATOM 3316 C C . GLU B 1 75 ? 11.625 3.377 14.742 1 98.38 75 GLU B C 1
ATOM 3318 O O . GLU B 1 75 ? 10.734 3.572 15.57 1 98.38 75 GLU B O 1
ATOM 3323 N N . ALA B 1 76 ? 11.43 2.959 13.484 1 98.19 76 ALA B N 1
ATOM 3324 C CA . ALA B 1 76 ? 10.078 2.639 13.031 1 98.19 76 ALA B CA 1
ATOM 3325 C C . ALA B 1 76 ? 9.461 1.536 13.891 1 98.19 76 ALA B C 1
ATOM 3327 O O . ALA B 1 76 ? 8.312 1.65 14.328 1 98.19 76 ALA B O 1
ATOM 3328 N N . ARG B 1 77 ? 10.188 0.47 14.086 1 97.88 77 ARG B N 1
ATOM 3329 C CA . ARG B 1 77 ? 9.672 -0.664 14.852 1 97.88 77 ARG B CA 1
ATOM 3330 C C . ARG B 1 77 ? 9.398 -0.27 16.297 1 97.88 77 ARG B C 1
ATOM 3332 O O . ARG B 1 77 ? 8.312 -0.528 16.812 1 97.88 77 ARG B O 1
ATOM 3339 N N . GLN B 1 78 ? 10.352 0.41 16.906 1 98.12 78 GLN B N 1
ATOM 3340 C CA . GLN B 1 78 ? 10.242 0.744 18.328 1 98.12 78 GLN B CA 1
ATOM 3341 C C . GLN B 1 78 ? 9.094 1.722 18.578 1 98.12 78 GLN B C 1
ATOM 3343 O O . GLN B 1 78 ? 8.234 1.473 19.422 1 98.12 78 GLN B O 1
ATOM 3348 N N . MET B 1 79 ? 9.039 2.805 17.859 1 98.75 79 MET B N 1
ATOM 3349 C CA . MET B 1 79 ? 8.062 3.859 18.109 1 98.75 79 MET B CA 1
ATOM 3350 C C . MET B 1 79 ? 6.66 3.408 17.703 1 98.75 79 MET B C 1
ATOM 3352 O O . MET B 1 79 ? 5.684 3.719 18.391 1 98.75 79 MET B O 1
ATOM 3356 N N . SER B 1 80 ? 6.578 2.662 16.594 1 98.81 80 SER B N 1
ATOM 3357 C CA . SER B 1 80 ? 5.266 2.246 16.109 1 98.81 80 SER B CA 1
ATOM 3358 C C . SER B 1 80 ? 4.621 1.241 17.047 1 98.81 80 SER B C 1
ATOM 3360 O O . SER B 1 80 ? 3.406 1.274 17.266 1 98.81 80 SER B O 1
ATOM 3362 N N . SER B 1 81 ? 5.418 0.301 17.594 1 98.75 81 SER B N 1
ATOM 3363 C CA . SER B 1 81 ? 4.875 -0.666 18.547 1 98.75 81 SER B CA 1
ATOM 3364 C C . SER B 1 81 ? 4.34 0.027 19.797 1 98.75 81 SER B C 1
ATOM 3366 O O . SER B 1 81 ? 3.262 -0.315 20.281 1 98.75 81 SER B O 1
ATOM 3368 N N . ALA B 1 82 ? 5.07 0.985 20.266 1 98.75 82 ALA B N 1
ATOM 3369 C CA . ALA B 1 82 ? 4.648 1.735 21.453 1 98.75 82 ALA B CA 1
ATOM 3370 C C . ALA B 1 82 ? 3.377 2.529 21.172 1 98.75 82 ALA B C 1
ATOM 3372 O O . ALA B 1 82 ? 2.439 2.514 21.969 1 98.75 82 ALA B O 1
ATOM 3373 N N . ALA B 1 83 ? 3.357 3.221 20.031 1 98.94 83 ALA B N 1
ATOM 3374 C CA . ALA B 1 83 ? 2.188 4.012 19.672 1 98.94 83 ALA B CA 1
ATOM 3375 C C . ALA B 1 83 ? 0.959 3.125 19.484 1 98.94 83 ALA B C 1
ATOM 3377 O O . ALA B 1 83 ? -0.144 3.492 19.906 1 98.94 83 ALA B O 1
ATOM 3378 N N . ALA B 1 84 ? 1.132 1.986 18.875 1 98.94 84 ALA B N 1
ATOM 3379 C CA . ALA B 1 84 ? 0.036 1.066 18.578 1 98.94 84 ALA B CA 1
ATOM 3380 C C . ALA B 1 84 ? -0.601 0.546 19.859 1 98.94 84 ALA B C 1
ATOM 3382 O O . ALA B 1 84 ? -1.827 0.478 19.969 1 98.94 84 ALA B O 1
ATOM 3383 N N . ARG B 1 85 ? 0.227 0.135 20.828 1 98.81 85 ARG B N 1
ATOM 3384 C CA . ARG B 1 85 ? -0.292 -0.364 22.109 1 98.81 85 ARG B CA 1
ATOM 3385 C C . ARG B 1 85 ? -1.181 0.676 22.781 1 98.81 85 ARG B C 1
ATOM 3387 O O . ARG B 1 85 ? -2.271 0.353 23.25 1 98.81 85 ARG B O 1
ATOM 3394 N N . GLN B 1 86 ? -0.708 1.91 22.781 1 98.88 86 GLN B N 1
ATOM 3395 C CA . GLN B 1 86 ? -1.472 2.98 23.422 1 98.88 86 GLN B CA 1
ATOM 3396 C C . GLN B 1 86 ? -2.771 3.246 22.656 1 98.88 86 GLN B C 1
ATOM 3398 O O . GLN B 1 86 ? -3.807 3.516 23.266 1 98.88 86 GLN B O 1
ATOM 3403 N N . ALA B 1 87 ? -2.699 3.23 21.344 1 98.88 87 ALA B N 1
ATOM 3404 C CA . ALA B 1 87 ? -3.893 3.479 20.531 1 98.88 87 ALA B CA 1
ATOM 3405 C C . ALA B 1 87 ? -4.961 2.422 20.797 1 98.88 87 ALA B C 1
ATOM 3407 O O . ALA B 1 87 ? -6.152 2.734 20.844 1 98.88 87 ALA B O 1
ATOM 3408 N N . ILE B 1 88 ? -4.551 1.157 20.906 1 98.88 88 ILE B N 1
ATOM 3409 C CA . ILE B 1 88 ? -5.496 0.078 21.172 1 98.88 88 ILE B CA 1
ATOM 3410 C C . ILE B 1 88 ? -6.133 0.278 22.547 1 98.88 88 ILE B C 1
ATOM 3412 O O . ILE B 1 88 ? -7.344 0.119 22.703 1 98.88 88 ILE B O 1
ATOM 3416 N N . GLU B 1 89 ? -5.316 0.679 23.516 1 98.69 89 GLU B N 1
ATOM 3417 C CA . GLU B 1 89 ? -5.836 0.996 24.844 1 98.69 89 GLU B CA 1
ATOM 3418 C C . GLU B 1 89 ? -6.816 2.164 24.781 1 98.69 89 GLU B C 1
ATOM 3420 O O . GLU B 1 89 ? -7.875 2.119 25.406 1 98.69 89 GLU B O 1
ATOM 3425 N N . ASN B 1 90 ? -6.461 3.207 24.078 1 98.56 90 ASN B N 1
ATOM 3426 C CA . ASN B 1 90 ? -7.324 4.375 23.938 1 98.56 90 ASN B CA 1
ATOM 3427 C C . ASN B 1 90 ? -8.688 3.996 23.375 1 98.56 90 ASN B C 1
ATOM 3429 O O . ASN B 1 90 ? -9.695 4.629 23.688 1 98.56 90 ASN B O 1
ATOM 3433 N N . ALA B 1 91 ? -8.703 2.994 22.516 1 98.44 91 ALA B N 1
ATOM 3434 C CA . ALA B 1 91 ? -9.93 2.576 21.844 1 98.44 91 ALA B CA 1
ATOM 3435 C C . ALA B 1 91 ? -10.766 1.662 22.75 1 98.44 91 ALA B C 1
ATOM 3437 O O . ALA B 1 91 ? -11.875 1.276 22.391 1 98.44 91 ALA B O 1
ATOM 3438 N N . GLY B 1 92 ? -10.234 1.243 23.891 1 98.38 92 GLY B N 1
ATOM 3439 C CA . GLY B 1 92 ? -10.914 0.339 24.797 1 98.38 92 GLY B CA 1
ATOM 3440 C C . GLY B 1 92 ? -11 -1.083 24.281 1 98.38 92 GLY B C 1
ATOM 3441 O O . GLY B 1 92 ? -11.977 -1.788 24.531 1 98.38 92 GLY B O 1
ATOM 3442 N N . LEU B 1 93 ? -10.062 -1.478 23.469 1 98.62 93 LEU B N 1
ATOM 3443 C CA . LEU B 1 93 ? -10.07 -2.807 22.875 1 98.62 93 LEU B CA 1
ATOM 3444 C C . LEU B 1 93 ? -8.93 -3.656 23.422 1 98.62 93 LEU B C 1
ATOM 3446 O O . LEU B 1 93 ? -7.988 -3.127 24.016 1 98.62 93 LEU B O 1
ATOM 3450 N N . GLN B 1 94 ? -9.039 -4.914 23.219 1 98.62 94 GLN B N 1
ATOM 3451 C CA . GLN B 1 94 ? -7.941 -5.852 23.406 1 98.62 94 GLN B CA 1
ATOM 3452 C C . GLN B 1 94 ? -7.156 -6.059 22.125 1 98.62 94 GLN B C 1
ATOM 3454 O O . GLN B 1 94 ? -7.688 -5.859 21.031 1 98.62 94 GLN B O 1
ATOM 3459 N N . ILE B 1 95 ? -5.953 -6.484 22.312 1 98.62 95 ILE B N 1
ATOM 3460 C CA . ILE B 1 95 ? -5.086 -6.773 21.172 1 98.62 95 ILE B CA 1
ATOM 3461 C C . ILE B 1 95 ? -5.773 -7.77 20.234 1 98.62 95 ILE B C 1
ATOM 3463 O O . ILE B 1 95 ? -5.703 -7.637 19.016 1 98.62 95 ILE B O 1
ATOM 3467 N N . SER B 1 96 ? -6.492 -8.727 20.719 1 98.56 96 SER B N 1
ATOM 3468 C CA . SER B 1 96 ? -7.125 -9.805 19.969 1 98.56 96 SER B CA 1
ATOM 3469 C C . SER B 1 96 ? -8.297 -9.289 19.141 1 98.56 96 SER B C 1
ATOM 3471 O O . SER B 1 96 ? -8.797 -9.992 18.266 1 98.56 96 SER B O 1
ATOM 3473 N N . ASP B 1 97 ? -8.734 -8.047 19.375 1 98.69 97 ASP B N 1
ATOM 3474 C CA . ASP B 1 97 ? -9.883 -7.488 18.672 1 98.69 97 ASP B CA 1
ATOM 3475 C C . ASP B 1 97 ? -9.484 -6.938 17.312 1 98.69 97 ASP B C 1
ATOM 3477 O O . ASP B 1 97 ? -10.336 -6.688 16.453 1 98.69 97 ASP B O 1
ATOM 3481 N N . ILE B 1 98 ? -8.195 -6.695 17.109 1 98.88 98 ILE B N 1
ATOM 3482 C CA . ILE B 1 98 ? -7.719 -6.07 15.883 1 98.88 98 ILE B CA 1
ATOM 3483 C C . ILE B 1 98 ? -7.746 -7.086 14.742 1 98.88 98 ILE B C 1
ATOM 3485 O O . ILE B 1 98 ? -7.195 -8.18 14.867 1 98.88 98 ILE B O 1
ATOM 3489 N N . ARG B 1 99 ? -8.336 -6.652 13.609 1 98.81 99 ARG B N 1
ATOM 3490 C CA . ARG B 1 99 ? -8.5 -7.582 12.492 1 98.81 99 ARG B CA 1
ATOM 3491 C C . ARG B 1 99 ? -7.68 -7.148 11.289 1 98.81 99 ARG B C 1
ATOM 3493 O O . ARG B 1 99 ? -7.449 -7.941 10.367 1 98.81 99 ARG B O 1
ATOM 3500 N N . MET B 1 100 ? -7.23 -5.965 11.281 1 98.94 100 MET B N 1
ATOM 3501 C CA . MET B 1 100 ? -6.367 -5.438 10.227 1 98.94 100 MET B CA 1
ATOM 3502 C C . MET B 1 100 ? -5.383 -4.418 10.781 1 98.94 100 MET B C 1
ATOM 3504 O O . MET B 1 100 ? -5.723 -3.646 11.68 1 98.94 100 MET B O 1
ATOM 3508 N N . VAL B 1 101 ? -4.184 -4.41 10.297 1 98.94 101 VAL B N 1
ATOM 3509 C CA . VAL B 1 101 ? -3.189 -3.377 10.57 1 98.94 101 VAL B CA 1
ATOM 3510 C C . VAL B 1 101 ? -2.779 -2.701 9.266 1 98.94 101 VAL B C 1
ATOM 3512 O O . VAL B 1 101 ? -2.357 -3.369 8.32 1 98.94 101 VAL B O 1
ATOM 3515 N N . ILE B 1 102 ? -2.967 -1.403 9.172 1 98.94 102 ILE B N 1
ATOM 3516 C CA . ILE B 1 102 ? -2.535 -0.572 8.055 1 98.94 102 ILE B CA 1
ATOM 3517 C C . ILE B 1 102 ? -1.326 0.263 8.469 1 98.94 102 ILE B C 1
ATOM 3519 O O . ILE B 1 102 ? -1.336 0.901 9.523 1 98.94 102 ILE B O 1
ATOM 3523 N N . VAL B 1 103 ? -0.292 0.274 7.688 1 98.88 103 VAL B N 1
ATOM 3524 C CA . VAL B 1 103 ? 0.863 1.134 7.926 1 98.88 103 VAL B CA 1
ATOM 3525 C C . VAL B 1 103 ? 1.1 2.031 6.715 1 98.88 103 VAL B C 1
ATOM 3527 O O . VAL B 1 103 ? 1.05 1.567 5.57 1 98.88 103 VAL B O 1
ATOM 3530 N N . THR B 1 104 ? 1.27 3.309 6.934 1 98.62 104 THR B N 1
ATOM 3531 C CA . THR B 1 104 ? 1.631 4.246 5.875 1 98.62 104 THR B CA 1
ATOM 3532 C C . THR B 1 104 ? 2.988 4.883 6.16 1 98.62 104 THR B C 1
ATOM 3534 O O . THR B 1 104 ? 3.273 5.27 7.297 1 98.62 104 THR B O 1
ATOM 3537 N N . SER B 1 105 ? 3.826 4.938 5.176 1 98.06 105 SER B N 1
ATOM 3538 C CA . SER B 1 105 ? 5.09 5.668 5.191 1 98.06 105 SER B CA 1
ATOM 3539 C C . SER B 1 105 ? 5.652 5.836 3.785 1 98.06 105 SER B C 1
ATOM 3541 O O . SER B 1 105 ? 5.438 4.98 2.922 1 98.06 105 SER B O 1
ATOM 3543 N N . CYS B 1 106 ? 6.316 6.914 3.547 1 96.88 106 CYS B N 1
ATOM 3544 C CA . CYS B 1 106 ? 6.996 7.098 2.27 1 96.88 106 CYS B CA 1
ATOM 3545 C C . CYS B 1 106 ? 8.453 7.5 2.477 1 96.88 106 CYS B C 1
ATOM 3547 O O . CYS B 1 106 ? 9.133 7.902 1.53 1 96.88 106 CYS B O 1
ATOM 3549 N N . THR B 1 107 ? 8.977 7.441 3.725 1 97.44 107 THR B N 1
ATOM 3550 C CA . THR B 1 107 ? 10.32 7.922 4.031 1 97.44 107 THR B CA 1
ATOM 3551 C C . THR B 1 107 ? 11.273 6.754 4.254 1 97.44 107 THR B C 1
ATOM 3553 O O . THR B 1 107 ? 12.43 6.957 4.625 1 97.44 107 THR B O 1
ATOM 3556 N N . GLY B 1 108 ? 10.812 5.559 4.066 1 96.12 108 GLY B N 1
ATOM 3557 C CA . GLY B 1 108 ? 11.594 4.332 4.16 1 96.12 108 GLY B CA 1
ATOM 3558 C C . GLY B 1 108 ? 10.789 3.09 3.826 1 96.12 108 GLY B C 1
ATOM 3559 O O . GLY B 1 108 ? 9.555 3.121 3.824 1 96.12 108 GLY B O 1
ATOM 3560 N N . PHE B 1 109 ? 11.5 2.045 3.51 1 95.38 109 PHE B N 1
ATOM 3561 C CA . PHE B 1 109 ? 10.867 0.78 3.15 1 95.38 109 PHE B CA 1
ATOM 3562 C C . PHE B 1 109 ? 11.562 -0.386 3.842 1 95.38 109 PHE B C 1
ATOM 3564 O O . PHE B 1 109 ? 12.766 -0.322 4.125 1 95.38 109 PHE B O 1
ATOM 3571 N N . MET B 1 110 ? 10.727 -1.337 4.125 1 94.44 110 MET B N 1
ATOM 3572 C CA . MET B 1 110 ? 11.203 -2.521 4.832 1 94.44 110 MET B CA 1
ATOM 3573 C C . MET B 1 110 ? 10.594 -3.789 4.242 1 94.44 110 MET B C 1
ATOM 3575 O O . MET B 1 110 ? 9.484 -3.76 3.707 1 94.44 110 MET B O 1
ATOM 3579 N N . MET B 1 111 ? 11.297 -4.863 4.348 1 95.56 111 MET B N 1
ATOM 3580 C CA . MET B 1 111 ? 10.766 -6.195 4.078 1 95.56 111 MET B CA 1
ATOM 3581 C C . MET B 1 111 ? 11.344 -7.215 5.055 1 95.56 111 MET B C 1
ATOM 3583 O O . MET B 1 111 ? 12.555 -7.418 5.102 1 95.56 111 MET B O 1
ATOM 3587 N N . PRO B 1 112 ? 10.586 -7.938 5.891 1 96.94 112 PRO B N 1
ATOM 3588 C CA . PRO B 1 112 ? 9.133 -7.801 5.867 1 96.94 112 PRO B CA 1
ATOM 3589 C C . PRO B 1 112 ? 8.664 -6.395 6.234 1 96.94 112 PRO B C 1
ATOM 3591 O O . PRO B 1 112 ? 9.43 -5.613 6.801 1 96.94 112 PRO B O 1
ATOM 3594 N N . SER B 1 113 ? 7.406 -6.113 5.828 1 97.19 113 SER B N 1
ATOM 3595 C CA . SER B 1 113 ? 6.781 -4.82 6.094 1 97.19 113 SER B CA 1
ATOM 3596 C C . SER B 1 113 ? 6.68 -4.555 7.594 1 97.19 113 SER B C 1
ATOM 3598 O O . SER B 1 113 ? 6.719 -5.488 8.398 1 97.19 113 SER B O 1
ATOM 3600 N N . LEU B 1 114 ? 6.578 -3.236 7.965 1 98.25 114 LEU B N 1
ATOM 3601 C CA . LEU B 1 114 ? 6.336 -2.883 9.359 1 98.25 114 LEU B CA 1
ATOM 3602 C C . LEU B 1 114 ? 5.047 -3.527 9.867 1 98.25 114 LEU B C 1
ATOM 3604 O O . LEU B 1 114 ? 4.941 -3.863 11.047 1 98.25 114 LEU B O 1
ATOM 3608 N N . THR B 1 115 ? 4.02 -3.773 9.008 1 98.5 115 THR B N 1
ATOM 3609 C CA . THR B 1 115 ? 2.805 -4.469 9.422 1 98.5 115 THR B CA 1
ATOM 3610 C C . THR B 1 115 ? 3.137 -5.84 10 1 98.5 115 THR B C 1
ATOM 3612 O O . THR B 1 115 ? 2.594 -6.23 11.031 1 98.5 115 THR B O 1
ATOM 3615 N N . ALA B 1 116 ? 4.027 -6.555 9.336 1 98.19 116 ALA B N 1
ATOM 3616 C CA . ALA B 1 116 ? 4.43 -7.875 9.82 1 98.19 116 ALA B CA 1
ATOM 3617 C C . ALA B 1 116 ? 5.113 -7.777 11.18 1 98.19 116 ALA B C 1
ATOM 3619 O O . ALA B 1 116 ? 4.844 -8.578 12.078 1 98.19 116 ALA B O 1
ATOM 3620 N N . HIS B 1 117 ? 5.996 -6.789 11.328 1 98.06 117 HIS B N 1
ATOM 3621 C CA . HIS B 1 117 ? 6.691 -6.602 12.594 1 98.06 117 HIS B CA 1
ATOM 3622 C C . HIS B 1 117 ? 5.711 -6.27 13.719 1 98.06 117 HIS B C 1
ATOM 3624 O O . HIS B 1 117 ? 5.867 -6.738 14.844 1 98.06 117 HIS B O 1
ATOM 3630 N N . LEU B 1 118 ? 4.719 -5.441 13.383 1 98.62 118 LEU B N 1
ATOM 3631 C CA . LEU B 1 118 ? 3.729 -5.055 14.383 1 98.62 118 LEU B CA 1
ATOM 3632 C C . LEU B 1 118 ? 2.898 -6.254 14.82 1 98.62 118 LEU B C 1
ATOM 3634 O O . LEU B 1 118 ? 2.557 -6.383 15.992 1 98.62 118 LEU B O 1
ATOM 3638 N N . ILE B 1 119 ? 2.492 -7.145 13.852 1 98.62 119 ILE B N 1
ATOM 3639 C CA . ILE B 1 119 ? 1.743 -8.344 14.203 1 98.62 119 ILE B CA 1
ATOM 3640 C C . ILE B 1 119 ? 2.533 -9.164 15.227 1 98.62 119 ILE B C 1
ATOM 3642 O O . ILE B 1 119 ? 1.975 -9.633 16.219 1 98.62 119 ILE B O 1
ATOM 3646 N N . ASN B 1 120 ? 3.807 -9.266 15.016 1 97.81 120 ASN B N 1
ATOM 3647 C CA . ASN B 1 120 ? 4.656 -10.023 15.93 1 97.81 120 ASN B CA 1
ATOM 3648 C C . ASN B 1 120 ? 4.844 -9.289 17.25 1 97.81 120 ASN B C 1
ATOM 3650 O O . ASN B 1 120 ? 4.652 -9.867 18.328 1 97.81 120 ASN B O 1
ATOM 3654 N N . ASP B 1 121 ? 5.223 -8.023 17.219 1 97.75 121 ASP B N 1
ATOM 3655 C CA . ASP B 1 121 ? 5.586 -7.254 18.406 1 97.75 121 ASP B CA 1
ATOM 3656 C C . ASP B 1 121 ? 4.398 -7.117 19.359 1 97.75 121 ASP B C 1
ATOM 3658 O O . ASP B 1 121 ? 4.574 -7.098 20.578 1 97.75 121 ASP B O 1
ATOM 3662 N N . LEU B 1 122 ? 3.195 -7.008 18.766 1 98.5 122 LEU B N 1
ATOM 3663 C CA . LEU B 1 122 ? 2 -6.785 19.562 1 98.5 122 LEU B CA 1
ATOM 3664 C C . LEU B 1 122 ? 1.288 -8.102 19.859 1 98.5 122 LEU B C 1
ATOM 3666 O O . LEU B 1 122 ? 0.387 -8.148 20.703 1 98.5 122 LEU B O 1
ATOM 3670 N N . ALA B 1 123 ? 1.725 -9.172 19.172 1 98.19 123 ALA B N 1
ATOM 3671 C CA . ALA B 1 123 ? 1.051 -10.469 19.266 1 98.19 123 ALA B CA 1
ATOM 3672 C C . ALA B 1 123 ? -0.389 -10.367 18.766 1 98.19 123 ALA B C 1
ATOM 3674 O O . ALA B 1 123 ? -1.313 -10.852 19.422 1 98.19 123 ALA B O 1
ATOM 3675 N N . LEU B 1 124 ? -0.575 -9.672 17.688 1 98.69 124 LEU B N 1
ATOM 3676 C CA . LEU B 1 124 ? -1.886 -9.656 17.047 1 98.69 124 LEU B CA 1
ATOM 3677 C C . LEU B 1 124 ? -2.277 -11.047 16.562 1 98.69 124 LEU B C 1
ATOM 3679 O O . LEU B 1 124 ? -1.415 -11.914 16.375 1 98.69 124 LEU B O 1
ATOM 3683 N N . PRO B 1 125 ? -3.578 -11.25 16.359 1 98.5 125 PRO B N 1
ATOM 3684 C CA . PRO B 1 125 ? -3.994 -12.555 15.836 1 98.5 125 PRO B CA 1
ATOM 3685 C C . PRO B 1 125 ? -3.275 -12.922 14.539 1 98.5 125 PRO B C 1
ATOM 3687 O O . PRO B 1 125 ? -3.041 -12.055 13.695 1 98.5 125 PRO B O 1
ATOM 3690 N N . THR B 1 126 ? -3.004 -14.172 14.297 1 97.94 126 THR B N 1
ATOM 3691 C CA . THR B 1 126 ? -2.285 -14.648 13.125 1 97.94 126 THR B CA 1
ATOM 3692 C C . THR B 1 126 ? -3.121 -14.453 11.859 1 97.94 126 THR B C 1
ATOM 3694 O O . THR B 1 126 ? -2.596 -14.516 10.75 1 97.94 126 THR B O 1
ATOM 3697 N N . SER B 1 127 ? -4.383 -14.195 12 1 98.38 127 SER B N 1
ATOM 3698 C CA . SER B 1 127 ? -5.277 -13.961 10.875 1 98.38 127 SER B CA 1
ATOM 3699 C C . SER B 1 127 ? -5.348 -12.477 10.523 1 98.38 127 SER B C 1
ATOM 3701 O O . SER B 1 127 ? -6.094 -12.086 9.617 1 98.38 127 SER B O 1
ATOM 3703 N N . THR B 1 128 ? -4.586 -11.641 11.227 1 98.75 128 THR B N 1
ATOM 3704 C CA . THR B 1 128 ? -4.66 -10.203 11.008 1 98.75 128 THR B CA 1
ATOM 3705 C C . THR B 1 128 ? -4.301 -9.852 9.57 1 98.75 128 THR B C 1
ATOM 3707 O O . THR B 1 128 ? -3.256 -10.273 9.062 1 98.75 128 THR B O 1
ATOM 3710 N N . VAL B 1 129 ? -5.164 -9.102 8.922 1 98.69 129 VAL B N 1
ATOM 3711 C CA . VAL B 1 129 ? -4.926 -8.617 7.57 1 98.69 129 VAL B CA 1
ATOM 3712 C C . VAL B 1 129 ? -3.867 -7.52 7.59 1 98.69 129 VAL B C 1
ATOM 3714 O O . VAL B 1 129 ? -3.877 -6.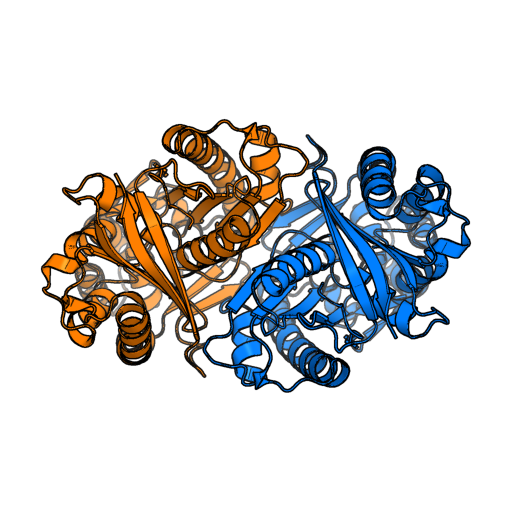66 8.477 1 98.69 129 VAL B O 1
ATOM 3717 N N . GLN B 1 130 ? -2.9 -7.605 6.699 1 98.69 130 GLN B N 1
ATOM 3718 C CA . GLN B 1 130 ? -1.852 -6.602 6.555 1 98.69 130 GLN B CA 1
ATOM 3719 C C . GLN B 1 130 ? -2.119 -5.691 5.359 1 98.69 130 GLN B C 1
ATOM 3721 O O . GLN B 1 130 ? -2.469 -6.168 4.277 1 98.69 130 GLN B O 1
ATOM 3726 N N . LEU B 1 131 ? -1.945 -4.387 5.555 1 98.81 131 LEU B N 1
ATOM 3727 C CA . LEU B 1 131 ? -2.07 -3.457 4.438 1 98.81 131 LEU B CA 1
ATOM 3728 C C . LEU B 1 131 ? -1.002 -2.371 4.512 1 98.81 131 LEU B C 1
ATOM 3730 O O . LEU B 1 131 ? -1.278 -1.251 4.949 1 98.81 131 LEU B O 1
ATOM 3734 N N . PRO B 1 132 ? 0.2 -2.643 4.059 1 98.38 132 PRO B N 1
ATOM 3735 C CA . PRO B 1 132 ? 1.228 -1.604 3.963 1 98.38 132 PRO B CA 1
ATOM 3736 C C . PRO B 1 132 ? 1.048 -0.707 2.74 1 98.38 132 PRO B C 1
ATOM 3738 O O . PRO B 1 132 ? 1.308 -1.136 1.613 1 98.38 132 PRO B O 1
ATOM 3741 N N . ILE B 1 133 ? 0.57 0.531 2.961 1 97.88 133 ILE B N 1
ATOM 3742 C CA . ILE B 1 133 ? 0.365 1.536 1.922 1 97.88 133 ILE B CA 1
ATOM 3743 C C . ILE B 1 133 ? 1.597 2.432 1.82 1 97.88 133 ILE B C 1
ATOM 3745 O O . ILE B 1 133 ? 1.937 3.141 2.771 1 97.88 133 ILE B O 1
ATOM 3749 N N . ALA B 1 134 ? 2.207 2.295 0.693 1 93 134 ALA B N 1
ATOM 3750 C CA . ALA B 1 134 ? 3.406 3.109 0.502 1 93 134 ALA B CA 1
ATOM 3751 C C . ALA B 1 134 ? 3.234 4.07 -0.671 1 93 134 ALA B C 1
ATOM 3753 O O . ALA B 1 134 ? 2.27 3.965 -1.432 1 93 134 ALA B O 1
ATOM 3754 N N . GLN B 1 135 ? 3.885 5.129 -0.768 1 93.5 135 GLN B N 1
ATOM 3755 C CA . GLN B 1 135 ? 4.098 5.957 -1.948 1 93.5 135 GLN B CA 1
ATOM 3756 C C . GLN B 1 135 ? 2.955 6.953 -2.131 1 93.5 135 GLN B C 1
ATOM 3758 O O . GLN B 1 135 ? 2.684 7.398 -3.25 1 93.5 135 GLN B O 1
ATOM 3763 N N . LEU B 1 136 ? 2.119 7.172 -1.072 1 97.69 136 LEU B N 1
ATOM 3764 C CA . LEU B 1 136 ? 1.057 8.164 -1.17 1 97.69 136 LEU B CA 1
ATOM 3765 C C . LEU B 1 136 ? 1.464 9.469 -0.484 1 97.69 136 LEU B C 1
ATOM 3767 O O . LEU B 1 136 ? 0.725 10.453 -0.523 1 97.69 136 LEU B O 1
ATOM 3771 N N . GLY B 1 137 ? 2.592 9.492 0.169 1 96.81 137 GLY B N 1
ATOM 3772 C CA . GLY B 1 137 ? 3.062 10.703 0.824 1 96.81 137 GLY B CA 1
ATOM 3773 C C . GLY B 1 137 ? 2.104 11.219 1.878 1 96.81 137 GLY B C 1
ATOM 3774 O O . GLY B 1 137 ? 1.608 10.453 2.707 1 96.81 137 GLY B O 1
ATOM 3775 N N . CYS B 1 138 ? 1.866 12.492 1.887 1 97.25 138 CYS B N 1
ATOM 3776 C CA . CYS B 1 138 ? 1.139 13.188 2.945 1 97.25 138 CYS B CA 1
ATOM 3777 C C . CYS B 1 138 ? -0.328 12.773 2.957 1 97.25 138 CYS B C 1
ATOM 3779 O O . CYS B 1 138 ? -0.998 12.883 3.986 1 97.25 138 CYS B O 1
ATOM 3781 N N . VAL B 1 139 ? -0.844 12.32 1.847 1 98.44 139 VAL B N 1
ATOM 3782 C CA . VAL B 1 139 ? -2.266 12 1.767 1 98.44 139 VAL B CA 1
ATOM 3783 C C . VAL B 1 139 ? -2.523 10.625 2.363 1 98.44 139 VAL B C 1
ATOM 3785 O O . VAL B 1 139 ? -3.666 10.266 2.662 1 98.44 139 VAL B O 1
ATOM 3788 N N . ALA B 1 140 ? -1.507 9.906 2.678 1 98.75 140 ALA B N 1
ATOM 3789 C CA . ALA B 1 140 ? -1.602 8.492 3.006 1 98.75 140 ALA B CA 1
ATOM 3790 C C . ALA B 1 140 ? -2.395 8.273 4.293 1 98.75 140 ALA B C 1
ATOM 3792 O O . ALA B 1 140 ? -3.104 7.277 4.43 1 98.75 140 ALA B O 1
ATOM 3793 N N . GLY B 1 141 ? -2.238 9.141 5.273 1 98.88 141 GLY B N 1
ATOM 3794 C CA . GLY B 1 141 ? -3.012 8.992 6.496 1 98.88 141 GLY B CA 1
ATOM 3795 C C . GLY B 1 141 ? -4.508 8.961 6.254 1 98.88 141 GLY B C 1
ATOM 3796 O O . GLY B 1 141 ? -5.207 8.086 6.758 1 98.88 141 GLY B O 1
ATOM 3797 N N . ALA B 1 142 ? -4.988 9.93 5.473 1 98.94 142 ALA B N 1
ATOM 3798 C CA . ALA B 1 142 ? -6.414 9.992 5.152 1 98.94 142 ALA B CA 1
ATOM 3799 C C . ALA B 1 142 ? -6.832 8.805 4.285 1 98.94 142 ALA B C 1
ATOM 3801 O O . ALA B 1 142 ? -7.93 8.273 4.441 1 98.94 142 ALA B O 1
ATOM 3802 N N . ALA B 1 143 ? -5.957 8.438 3.348 1 98.88 143 ALA B N 1
ATOM 3803 C CA . ALA B 1 143 ? -6.238 7.266 2.523 1 98.88 143 ALA B CA 1
ATOM 3804 C C . ALA B 1 143 ? -6.395 6.016 3.385 1 98.88 143 ALA B C 1
ATOM 3806 O O . ALA B 1 143 ? -7.273 5.188 3.135 1 98.88 143 ALA B O 1
ATOM 3807 N N . ALA B 1 144 ? -5.516 5.883 4.371 1 98.94 144 ALA B N 1
ATOM 3808 C CA . ALA B 1 144 ? -5.582 4.742 5.281 1 98.94 144 ALA B CA 1
ATOM 3809 C C . ALA B 1 144 ? -6.895 4.738 6.062 1 98.94 144 ALA B C 1
ATOM 3811 O O . ALA B 1 144 ? -7.496 3.684 6.27 1 98.94 144 ALA B O 1
ATOM 3812 N N . ILE B 1 145 ? -7.32 5.879 6.52 1 98.94 145 ILE B N 1
ATOM 3813 C CA . ILE B 1 145 ? -8.578 6 7.238 1 98.94 145 ILE B CA 1
ATOM 3814 C C . ILE B 1 145 ? -9.734 5.535 6.348 1 98.94 145 ILE B C 1
ATOM 3816 O O . ILE B 1 145 ? -10.594 4.773 6.785 1 98.94 145 ILE B O 1
ATOM 3820 N N . ASN B 1 146 ? -9.727 6.004 5.082 1 98.88 146 ASN B N 1
ATOM 3821 C CA . ASN B 1 146 ? -10.789 5.629 4.156 1 98.88 146 ASN B CA 1
ATOM 3822 C C . ASN B 1 146 ? -10.797 4.125 3.891 1 98.88 146 ASN B C 1
ATOM 3824 O O . ASN B 1 146 ? -11.867 3.512 3.814 1 98.88 146 ASN B O 1
ATOM 3828 N N . ARG B 1 147 ? -9.617 3.498 3.725 1 98.88 147 ARG B N 1
ATOM 3829 C CA . ARG B 1 147 ? -9.539 2.057 3.518 1 98.88 147 ARG B CA 1
ATOM 3830 C C . ARG B 1 147 ? -9.984 1.298 4.766 1 98.88 147 ARG B C 1
ATOM 3832 O O . ARG B 1 147 ? -10.656 0.272 4.664 1 98.88 147 ARG B O 1
ATOM 3839 N N . ALA B 1 148 ? -9.547 1.807 5.949 1 98.94 148 ALA B N 1
ATOM 3840 C CA . ALA B 1 148 ? -10.008 1.21 7.199 1 98.94 148 ALA B CA 1
ATOM 3841 C C . ALA B 1 148 ? -11.531 1.239 7.293 1 98.94 148 ALA B C 1
ATOM 3843 O O . ALA B 1 148 ? -12.148 0.263 7.719 1 98.94 148 ALA B O 1
ATOM 3844 N N . ASN B 1 149 ? -12.117 2.365 6.91 1 98.81 149 ASN B N 1
ATOM 3845 C CA . ASN B 1 149 ? -13.57 2.498 6.906 1 98.81 149 ASN B CA 1
ATOM 3846 C C . ASN B 1 149 ? -14.227 1.474 5.984 1 98.81 149 ASN B C 1
ATOM 3848 O O . ASN B 1 149 ? -15.242 0.874 6.34 1 98.81 149 ASN B O 1
ATOM 3852 N N . ASP B 1 150 ? -13.664 1.261 4.742 1 98.62 150 ASP B N 1
ATOM 3853 C CA . ASP B 1 150 ? -14.18 0.26 3.814 1 98.62 150 ASP B CA 1
ATOM 3854 C C . ASP B 1 150 ? -14.227 -1.12 4.465 1 98.62 150 ASP B C 1
ATOM 3856 O O . ASP B 1 150 ? -15.234 -1.828 4.359 1 98.62 150 ASP B O 1
ATOM 3860 N N . PHE B 1 151 ? -13.133 -1.514 5.164 1 98.75 151 PHE B N 1
ATOM 3861 C CA . PHE B 1 151 ? -13.008 -2.826 5.789 1 98.75 151 PHE B CA 1
ATOM 3862 C C . PHE B 1 151 ? -13.961 -2.957 6.973 1 98.75 151 PHE B C 1
ATOM 3864 O O . PHE B 1 151 ? -14.609 -3.99 7.141 1 98.75 151 PHE B O 1
ATOM 3871 N N . ALA B 1 152 ? -14.062 -1.917 7.742 1 98.56 152 ALA B N 1
ATOM 3872 C CA . ALA B 1 152 ? -14.898 -1.912 8.938 1 98.56 152 ALA B CA 1
ATOM 3873 C C . ALA B 1 152 ? -16.375 -2.074 8.578 1 98.56 152 ALA B C 1
ATOM 3875 O O . ALA B 1 152 ? -17.141 -2.656 9.336 1 98.56 152 ALA B O 1
ATOM 3876 N N . ARG B 1 153 ? -16.766 -1.605 7.43 1 97.69 153 ARG B N 1
ATOM 3877 C CA . ARG B 1 153 ? -18.172 -1.634 7.004 1 97.69 153 ARG B CA 1
ATOM 3878 C C . ARG B 1 153 ? -18.609 -3.053 6.656 1 97.69 153 ARG B C 1
ATOM 3880 O O . ARG B 1 153 ? -19.797 -3.326 6.535 1 97.69 153 ARG B O 1
ATOM 3887 N N . LEU B 1 154 ? -17.688 -3.939 6.438 1 97.62 154 LEU B N 1
ATOM 3888 C CA . LEU B 1 154 ? -18 -5.305 6.039 1 97.62 154 LEU B CA 1
ATOM 3889 C C . LEU B 1 154 ? -18.484 -6.125 7.23 1 97.62 154 LEU B C 1
ATOM 3891 O O . LEU B 1 154 ? -19.203 -7.121 7.059 1 97.62 154 LEU B O 1
ATOM 3895 N N . ASP B 1 155 ? -17.984 -5.824 8.445 1 97.62 155 ASP B N 1
ATOM 3896 C CA . ASP B 1 155 ? -18.312 -6.559 9.664 1 97.62 155 ASP B CA 1
ATOM 3897 C C . ASP B 1 155 ? -18.047 -5.715 10.906 1 97.62 155 ASP B C 1
ATOM 3899 O O . ASP B 1 155 ? -17.016 -5.023 10.977 1 97.62 155 ASP B O 1
ATOM 3903 N N . ALA B 1 156 ? -18.906 -5.77 11.922 1 97.31 156 ALA B N 1
ATOM 3904 C CA . ALA B 1 156 ? -18.797 -4.953 13.133 1 97.31 156 ALA B CA 1
ATOM 3905 C C . ALA B 1 156 ? -17.594 -5.363 13.977 1 97.31 156 ALA B C 1
ATOM 3907 O O . ALA B 1 156 ? -17.188 -4.637 14.883 1 97.31 156 ALA B O 1
ATOM 3908 N N . ARG B 1 157 ? -16.969 -6.535 13.672 1 97.62 157 ARG B N 1
ATOM 3909 C CA . ARG B 1 157 ? -15.805 -7.012 14.406 1 97.62 157 ARG B CA 1
ATOM 3910 C C . ARG B 1 157 ? -14.516 -6.57 13.727 1 97.62 157 ARG B C 1
ATOM 3912 O O . ARG B 1 157 ? -13.422 -6.789 14.25 1 97.62 157 ARG B O 1
ATOM 3919 N N . ASN B 1 158 ? -14.578 -5.867 12.562 1 98.69 158 ASN B N 1
ATOM 3920 C CA . ASN B 1 158 ? -13.422 -5.523 11.742 1 98.69 158 ASN B CA 1
ATOM 3921 C C . ASN B 1 158 ? -12.742 -4.246 12.234 1 98.69 158 ASN B C 1
ATOM 3923 O O . ASN B 1 158 ? -12.602 -3.281 11.484 1 98.69 158 ASN B O 1
ATOM 3927 N N . HIS B 1 159 ? -12.273 -4.262 13.539 1 98.94 159 HIS B N 1
ATOM 3928 C CA . HIS B 1 159 ? -11.5 -3.141 14.055 1 98.94 159 HIS B CA 1
ATOM 3929 C C . HIS B 1 159 ? -10.133 -3.064 13.383 1 98.94 159 HIS B C 1
ATOM 3931 O O . HIS B 1 159 ? -9.484 -4.09 13.164 1 98.94 159 HIS B O 1
ATOM 3937 N N . VAL B 1 160 ? -9.742 -1.813 13.055 1 98.94 160 VAL B N 1
ATOM 3938 C CA . VAL B 1 160 ? -8.523 -1.639 12.281 1 98.94 160 VAL B CA 1
ATOM 3939 C C . VAL B 1 160 ? -7.531 -0.78 13.055 1 98.94 160 VAL B C 1
ATOM 3941 O O . VAL B 1 160 ? -7.883 0.294 13.555 1 98.94 160 VAL B O 1
ATOM 3944 N N . LEU B 1 161 ? -6.301 -1.248 13.211 1 99 161 LEU B N 1
ATOM 3945 C CA . LEU B 1 161 ? -5.184 -0.453 13.711 1 99 161 LEU B CA 1
ATOM 3946 C C . LEU B 1 161 ? -4.461 0.25 12.57 1 99 161 LEU B C 1
ATOM 3948 O O . LEU B 1 161 ? -3.986 -0.402 11.633 1 99 161 LEU B O 1
ATOM 3952 N N . ILE B 1 162 ? -4.422 1.562 12.586 1 99 162 ILE B N 1
ATOM 3953 C CA . ILE B 1 162 ? -3.713 2.363 11.594 1 99 162 ILE B CA 1
ATOM 3954 C C . ILE B 1 162 ? -2.449 2.953 12.219 1 99 162 ILE B C 1
ATOM 3956 O O . ILE B 1 162 ? -2.516 3.646 13.234 1 99 162 ILE B O 1
ATOM 3960 N N . VAL B 1 163 ? -1.324 2.688 11.641 1 98.94 163 VAL B N 1
ATOM 3961 C CA . VAL B 1 163 ? -0.059 3.289 12.047 1 98.94 163 VAL B CA 1
ATOM 3962 C C . VAL B 1 163 ? 0.521 4.105 10.898 1 98.94 163 VAL B C 1
ATOM 3964 O O . VAL B 1 163 ? 0.723 3.588 9.797 1 98.94 163 VAL B O 1
ATOM 3967 N N . SER B 1 164 ? 0.725 5.387 11.094 1 98.88 164 SER B N 1
ATOM 3968 C CA . SER B 1 164 ? 1.4 6.285 10.164 1 98.88 164 SER B CA 1
ATOM 3969 C C . SER B 1 164 ? 2.738 6.758 10.719 1 98.88 164 SER B C 1
ATOM 3971 O O . SER B 1 164 ? 2.811 7.223 11.859 1 98.88 164 SER B O 1
ATOM 3973 N N . LEU B 1 165 ? 3.777 6.594 9.969 1 98.5 165 LEU B N 1
ATOM 3974 C CA . LEU B 1 165 ? 5.082 7.062 10.43 1 98.5 165 LEU B CA 1
ATOM 3975 C C . LEU B 1 165 ? 5.852 7.727 9.297 1 98.5 165 LEU B C 1
ATOM 3977 O O . LEU B 1 165 ? 5.785 7.277 8.148 1 98.5 165 LEU B O 1
ATOM 3981 N N . GLU B 1 166 ? 6.547 8.797 9.625 1 98.5 166 GLU B N 1
ATOM 3982 C CA . GLU B 1 166 ? 7.379 9.547 8.688 1 98.5 166 GLU B CA 1
ATOM 3983 C C . GLU B 1 166 ? 8.641 10.062 9.367 1 98.5 166 GLU B C 1
ATOM 3985 O O . GLU B 1 166 ? 8.57 10.789 10.359 1 98.5 166 GLU B O 1
ATOM 3990 N N . PHE B 1 167 ? 9.758 9.602 8.891 1 98.5 167 PHE B N 1
ATOM 3991 C CA . PHE B 1 167 ? 11.047 10.148 9.289 1 98.5 167 PHE B CA 1
ATOM 3992 C C . PHE B 1 167 ? 11.672 10.93 8.141 1 98.5 167 PHE B C 1
ATOM 3994 O O . PHE B 1 167 ? 12.703 10.523 7.59 1 98.5 167 PHE B O 1
ATOM 4001 N N . SER B 1 168 ? 11.094 12.07 7.883 1 97.69 168 SER B N 1
ATOM 4002 C CA . SER B 1 168 ? 11.492 12.906 6.758 1 97.69 168 SER B CA 1
ATOM 4003 C C . SER B 1 168 ? 12.93 13.391 6.91 1 97.69 168 SER B C 1
ATOM 4005 O O . SER B 1 168 ? 13.625 13.609 5.914 1 97.69 168 SER B O 1
ATOM 4007 N N . SER B 1 169 ? 13.398 13.508 8.117 1 97.62 169 SER B N 1
ATOM 4008 C CA . SER B 1 169 ? 14.758 13.969 8.375 1 97.62 169 SER B CA 1
ATOM 4009 C C . SER B 1 169 ? 15.789 13.008 7.781 1 97.62 169 SER B C 1
ATOM 4011 O O . SER B 1 169 ? 16.891 13.422 7.43 1 97.62 169 SER B O 1
ATOM 4013 N N . LEU B 1 170 ? 15.414 11.75 7.66 1 97.5 170 LEU B N 1
ATOM 4014 C CA . LEU B 1 170 ? 16.328 10.766 7.105 1 97.5 170 LEU B CA 1
ATOM 4015 C C . LEU B 1 170 ? 16.453 10.93 5.594 1 97.5 170 LEU B C 1
ATOM 4017 O O . LEU B 1 170 ? 17.359 10.359 4.977 1 97.5 170 LEU B O 1
ATOM 4021 N N . CYS B 1 171 ? 15.625 11.727 4.996 1 96.62 171 CYS B N 1
ATOM 4022 C CA . CYS B 1 171 ? 15.688 12.031 3.568 1 96.62 171 CYS B CA 1
ATOM 4023 C C . CYS B 1 171 ? 16.453 13.32 3.316 1 96.62 171 CYS B C 1
ATOM 4025 O O . CYS B 1 171 ? 16.594 13.75 2.17 1 96.62 171 CYS B O 1
ATOM 4027 N N . TYR B 1 172 ? 17 13.984 4.328 1 96.69 172 TYR B N 1
ATOM 4028 C CA . TYR B 1 172 ? 17.75 15.227 4.242 1 96.69 172 TYR B CA 1
ATOM 4029 C C . TYR B 1 172 ? 19.016 15.047 3.424 1 96.69 172 TYR B C 1
ATOM 4031 O O . TYR B 1 172 ? 19.781 14.102 3.658 1 96.69 172 TYR B O 1
ATOM 4039 N N . GLN B 1 173 ? 19.234 15.898 2.406 1 96.25 173 GLN B N 1
ATOM 4040 C CA . GLN B 1 173 ? 20.438 15.945 1.564 1 96.25 173 GLN B CA 1
ATOM 4041 C C . GLN B 1 173 ? 21.234 17.219 1.82 1 96.25 173 GLN B C 1
ATOM 4043 O O . GLN B 1 173 ? 21.047 18.234 1.137 1 96.25 173 GLN B O 1
ATOM 4048 N N . PRO B 1 174 ? 22.219 17.125 2.627 1 95.5 174 PRO B N 1
ATOM 4049 C CA . PRO B 1 174 ? 22.922 18.328 3.045 1 95.5 174 PRO B CA 1
ATOM 4050 C C . PRO B 1 174 ? 23.656 19.016 1.893 1 95.5 174 PRO B C 1
ATOM 4052 O O . PRO B 1 174 ? 23.906 20.234 1.946 1 95.5 174 PRO B O 1
ATOM 4055 N N . ASP B 1 175 ? 23.953 18.312 0.839 1 93.88 175 ASP B N 1
ATOM 4056 C CA . ASP B 1 175 ? 24.734 18.875 -0.258 1 93.88 175 ASP B CA 1
ATOM 4057 C C . ASP B 1 175 ? 23.828 19.516 -1.31 1 93.88 175 ASP B C 1
ATOM 4059 O O . ASP B 1 175 ? 24.312 20.141 -2.252 1 93.88 175 ASP B O 1
ATOM 4063 N N . ASP B 1 176 ? 22.578 19.312 -1.151 1 94.12 176 ASP B N 1
ATOM 4064 C CA . ASP B 1 176 ? 21.656 19.953 -2.068 1 94.12 176 ASP B CA 1
ATOM 4065 C C . ASP B 1 176 ? 21.484 21.438 -1.729 1 94.12 176 ASP B C 1
ATOM 4067 O O . ASP B 1 176 ? 20.938 21.781 -0.678 1 94.12 176 ASP B O 1
ATOM 4071 N N . THR B 1 177 ? 21.859 22.312 -2.664 1 94.06 177 THR B N 1
ATOM 4072 C CA . THR B 1 177 ? 21.906 23.734 -2.334 1 94.06 177 THR B CA 1
ATOM 4073 C C . THR B 1 177 ? 20.75 24.484 -3.002 1 94.06 177 THR B C 1
ATOM 4075 O O . THR B 1 177 ? 20.703 25.703 -2.979 1 94.06 177 THR B O 1
ATOM 4078 N N . LYS B 1 178 ? 19.891 23.766 -3.609 1 92.69 178 LYS B N 1
ATOM 4079 C CA . LYS B 1 178 ? 18.719 24.406 -4.203 1 92.69 178 LYS B CA 1
ATOM 4080 C C . LYS B 1 178 ? 17.812 24.984 -3.131 1 92.69 178 LYS B C 1
ATOM 4082 O O . LYS B 1 178 ? 17.656 24.406 -2.053 1 92.69 178 LYS B O 1
ATOM 4087 N N . LEU B 1 179 ? 17.125 26.047 -3.482 1 92.06 179 LEU B N 1
ATOM 4088 C CA . LEU B 1 179 ? 16.25 26.75 -2.547 1 92.06 179 LEU B CA 1
ATOM 4089 C C . LEU B 1 179 ? 15.133 25.828 -2.053 1 92.06 179 LEU B C 1
ATOM 4091 O O . LEU B 1 179 ? 14.812 25.812 -0.863 1 92.06 179 LEU B O 1
ATOM 4095 N N . HIS B 1 180 ? 14.531 25.047 -2.932 1 90.25 180 HIS B N 1
ATOM 4096 C CA . HIS B 1 180 ? 13.438 24.156 -2.543 1 90.25 180 HIS B CA 1
ATOM 4097 C C . HIS B 1 180 ? 13.906 23.125 -1.524 1 90.25 180 HIS B C 1
ATOM 4099 O O . HIS B 1 180 ? 13.133 22.719 -0.649 1 90.25 180 HIS B O 1
ATOM 4105 N N . ALA B 1 181 ? 15.141 22.688 -1.649 1 92.69 181 ALA B N 1
ATOM 4106 C CA . ALA B 1 181 ? 15.688 21.734 -0.7 1 92.69 181 ALA B CA 1
ATOM 4107 C C . ALA B 1 181 ? 15.805 22.344 0.694 1 92.69 181 ALA B C 1
ATOM 4109 O O . ALA B 1 181 ? 15.562 21.672 1.697 1 92.69 181 ALA B O 1
ATOM 4110 N N . PHE B 1 182 ? 16.172 23.641 0.764 1 94.12 182 PHE B N 1
ATOM 4111 C CA . PHE B 1 182 ? 16.25 24.344 2.037 1 94.12 182 PHE B CA 1
ATOM 4112 C C . PHE B 1 182 ? 14.883 24.438 2.689 1 94.12 182 PHE B C 1
ATOM 4114 O O . PHE B 1 182 ? 14.734 24.172 3.885 1 94.12 182 PHE B O 1
ATOM 4121 N N . ILE B 1 183 ? 13.93 24.75 1.89 1 92 183 ILE B N 1
ATOM 4122 C CA . ILE B 1 183 ? 12.578 24.938 2.398 1 92 183 ILE B CA 1
ATOM 4123 C C . ILE B 1 183 ? 12.023 23.594 2.885 1 92 183 ILE B C 1
ATOM 4125 O O . ILE B 1 183 ? 11.438 23.516 3.965 1 92 183 ILE B O 1
ATOM 4129 N N . SER B 1 184 ? 12.211 22.531 2.086 1 92.44 184 SER B N 1
ATOM 4130 C CA . SER B 1 184 ? 11.766 21.203 2.482 1 92.44 184 SER B CA 1
ATOM 4131 C C . SER B 1 184 ? 12.406 20.766 3.797 1 92.44 184 SER B C 1
ATOM 4133 O O . SER B 1 184 ? 11.734 20.219 4.668 1 92.44 184 SER B O 1
ATOM 4135 N N . ALA B 1 185 ? 13.664 21.062 3.881 1 92.81 185 ALA B N 1
ATOM 4136 C CA . ALA B 1 185 ? 14.391 20.688 5.086 1 92.81 185 ALA B CA 1
ATOM 4137 C C . ALA B 1 185 ? 13.852 21.422 6.309 1 92.81 185 ALA B C 1
ATOM 4139 O O . ALA B 1 185 ? 13.883 20.891 7.422 1 92.81 185 ALA B O 1
ATOM 4140 N N . ALA B 1 186 ? 13.336 22.578 6.098 1 94.75 186 ALA B N 1
ATOM 4141 C CA . ALA B 1 186 ? 12.836 23.406 7.199 1 94.75 186 ALA B CA 1
ATOM 4142 C C . ALA B 1 186 ? 11.359 23.125 7.461 1 94.75 186 ALA B C 1
ATOM 4144 O O . ALA B 1 186 ? 10.828 23.484 8.516 1 94.75 186 ALA B O 1
ATOM 4145 N N . LEU B 1 187 ? 10.711 22.438 6.578 1 95.62 187 LEU B N 1
ATOM 4146 C CA . LEU B 1 187 ? 9.266 22.25 6.613 1 95.62 187 LEU B CA 1
ATOM 4147 C C . LEU B 1 187 ? 8.914 20.906 7.25 1 95.62 187 LEU B C 1
ATOM 4149 O O . LEU B 1 187 ? 8.008 20.844 8.086 1 95.62 187 LEU B O 1
ATOM 4153 N N . PHE B 1 188 ? 9.609 19.859 6.879 1 97.25 188 PHE B N 1
ATOM 4154 C CA . PHE B 1 188 ? 9.203 18.5 7.211 1 97.25 188 PHE B CA 1
ATOM 4155 C C . PHE B 1 188 ? 9.789 18.062 8.547 1 97.25 188 PHE B C 1
ATOM 4157 O O . PHE B 1 188 ? 10.938 18.391 8.859 1 97.25 188 PHE B O 1
ATOM 4164 N N . GLY B 1 189 ? 9.008 17.391 9.336 1 98.06 189 GLY B N 1
ATOM 4165 C CA . GLY B 1 189 ? 9.422 16.812 10.602 1 98.06 189 GLY B CA 1
ATOM 4166 C C . GLY B 1 189 ? 9.172 15.32 10.695 1 98.06 189 GLY B C 1
ATOM 4167 O O . GLY B 1 189 ? 8.688 14.703 9.742 1 98.06 189 GLY B O 1
ATOM 4168 N N . ASP B 1 190 ? 9.602 14.742 11.828 1 98.81 190 ASP B N 1
ATOM 4169 C CA . ASP B 1 190 ? 9.469 13.305 12.062 1 98.81 190 ASP B CA 1
ATOM 4170 C C . ASP B 1 190 ? 8.406 13.023 13.125 1 98.81 190 ASP B C 1
ATOM 4172 O O . ASP B 1 190 ? 8.305 13.75 14.117 1 98.81 190 ASP B O 1
ATOM 4176 N N . ALA B 1 191 ? 7.594 12.016 12.875 1 98.88 191 ALA B N 1
ATOM 4177 C CA . ALA B 1 191 ? 6.613 11.594 13.875 1 98.88 191 ALA B CA 1
ATOM 4178 C C . ALA B 1 191 ? 6.047 10.219 13.539 1 98.88 191 ALA B C 1
ATOM 4180 O O . ALA B 1 191 ? 6.16 9.758 12.406 1 98.88 191 ALA B O 1
ATOM 4181 N N . VAL B 1 192 ? 5.492 9.555 14.539 1 98.88 192 VAL B N 1
ATOM 4182 C CA . VAL B 1 192 ? 4.742 8.305 14.414 1 98.88 192 VAL B CA 1
ATOM 4183 C C . VAL B 1 192 ? 3.373 8.461 15.078 1 98.88 192 VAL B C 1
ATOM 4185 O O . VAL B 1 192 ? 3.252 9.094 16.125 1 98.88 192 VAL B O 1
ATOM 4188 N N . SER B 1 193 ? 2.387 8 14.453 1 98.94 193 SER B N 1
ATOM 4189 C CA . SER B 1 193 ? 1.071 7.953 15.086 1 98.94 193 SER B CA 1
ATOM 4190 C C . SER B 1 193 ? 0.442 6.57 14.938 1 98.94 193 SER B C 1
ATOM 4192 O O . SER B 1 193 ? 0.779 5.82 14.023 1 98.94 193 SER B O 1
ATOM 4194 N N . ALA B 1 194 ? -0.401 6.227 15.844 1 98.94 194 ALA B N 1
ATOM 4195 C CA . ALA B 1 194 ? -1.31 5.086 15.75 1 98.94 194 ALA B CA 1
ATOM 4196 C C . ALA B 1 194 ? -2.734 5.484 16.125 1 98.94 194 ALA B C 1
ATOM 4198 O O . ALA B 1 194 ? -2.939 6.348 16.969 1 98.94 194 ALA B O 1
ATOM 4199 N N . CYS B 1 195 ? -3.631 4.891 15.523 1 98.94 195 CYS B N 1
ATOM 4200 C CA . CYS B 1 195 ? -5.051 5.156 15.734 1 98.94 195 CYS B CA 1
ATOM 4201 C C . CYS B 1 195 ? -5.891 3.928 15.398 1 98.94 195 CYS B C 1
ATOM 4203 O O . CYS B 1 195 ? -5.586 3.205 14.445 1 98.94 195 CYS B O 1
ATOM 4205 N N . VAL B 1 196 ? -6.898 3.65 16.234 1 98.94 196 VAL B N 1
ATOM 4206 C CA . VAL B 1 196 ? -7.82 2.561 15.93 1 98.94 196 VAL B CA 1
ATOM 4207 C C . VAL B 1 196 ? -9.102 3.123 15.328 1 98.94 196 VAL B C 1
ATOM 4209 O O . VAL B 1 196 ? -9.664 4.098 15.836 1 98.94 196 VAL B O 1
ATOM 4212 N N . LEU B 1 197 ? -9.492 2.633 14.188 1 98.94 197 LEU B N 1
ATOM 4213 C CA . LEU B 1 197 ? -10.852 2.803 13.688 1 98.94 197 LEU B CA 1
ATOM 4214 C C . LEU B 1 197 ? -11.742 1.641 14.117 1 98.94 197 LEU B C 1
ATOM 4216 O O . LEU B 1 197 ? -11.562 0.511 13.656 1 98.94 197 LEU B O 1
ATOM 4220 N N . ARG B 1 198 ? -12.656 1.891 14.969 1 98.62 198 ARG B N 1
ATOM 4221 C CA . ARG B 1 198 ? -13.555 0.846 15.453 1 98.62 198 ARG B CA 1
ATOM 4222 C C . ARG B 1 198 ? -14.719 0.631 14.492 1 98.62 198 ARG B C 1
ATOM 4224 O O . ARG B 1 198 ? -15.266 1.592 13.953 1 98.62 198 ARG B O 1
ATOM 4231 N N . ALA B 1 199 ? -15.047 -0.579 14.305 1 98.31 199 ALA B N 1
ATOM 4232 C CA . ALA B 1 199 ? -16.094 -0.941 13.359 1 98.31 199 ALA B CA 1
ATOM 4233 C C . ALA B 1 199 ? -17.469 -0.968 14.047 1 98.31 199 ALA B C 1
ATOM 4235 O O . ALA B 1 199 ? -18.5 -0.971 13.383 1 98.31 199 ALA B O 1
ATOM 4236 N N . ASP B 1 200 ? -17.531 -0.885 15.406 1 95.69 200 ASP B N 1
ATOM 4237 C CA . ASP B 1 200 ? -18.797 -0.899 16.141 1 95.69 200 ASP B CA 1
ATOM 4238 C C . ASP B 1 200 ? -19.172 0.504 16.609 1 95.69 200 ASP B C 1
ATOM 4240 O O . ASP B 1 200 ? -18.516 1.482 16.25 1 95.69 200 ASP B O 1
ATOM 4244 N N . ASP B 1 201 ? -20.219 0.655 17.266 1 91.12 201 ASP B N 1
ATOM 4245 C CA . ASP B 1 201 ? -20.734 1.957 17.688 1 91.12 201 ASP B CA 1
ATOM 4246 C C . ASP B 1 201 ? -20.438 2.229 19.156 1 91.12 201 ASP B C 1
ATOM 4248 O O . ASP B 1 201 ? -21.172 2.961 19.812 1 91.12 201 ASP B O 1
ATOM 4252 N N . GLN B 1 202 ? -19.391 1.72 19.609 1 92.06 202 GLN B N 1
ATOM 4253 C CA . GLN B 1 202 ? -19.172 1.78 21.047 1 92.06 202 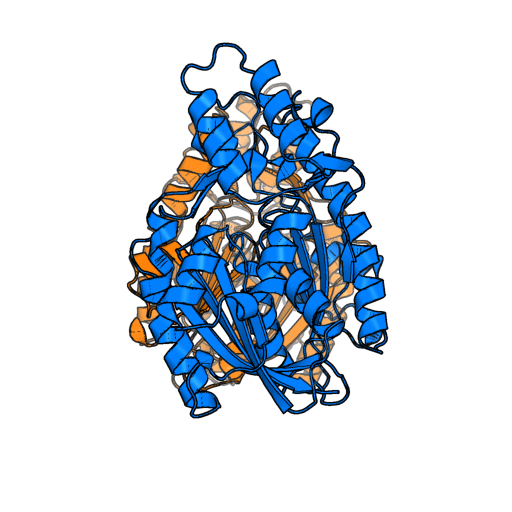GLN B CA 1
ATOM 4254 C C . GLN B 1 202 ? -18.047 2.738 21.406 1 92.06 202 GLN B C 1
ATOM 4256 O O . GLN B 1 202 ? -17.594 2.785 22.547 1 92.06 202 GLN B O 1
ATOM 4261 N N . ALA B 1 203 ? -17.531 3.41 20.469 1 92.38 203 ALA B N 1
ATOM 4262 C CA . ALA B 1 203 ? -16.406 4.293 20.75 1 92.38 203 ALA B CA 1
ATOM 4263 C C . ALA B 1 203 ? -16.781 5.754 20.5 1 92.38 203 ALA B C 1
ATOM 4265 O O . ALA B 1 203 ? -17.672 6.047 19.703 1 92.38 203 ALA B O 1
ATOM 4266 N N . GLY B 1 204 ? -16.125 6.648 21.297 1 95.25 204 GLY B N 1
ATOM 4267 C CA . GLY B 1 204 ? -16.188 8.07 21.016 1 95.25 204 GLY B CA 1
ATOM 4268 C C . GLY B 1 204 ? -15.125 8.539 20.047 1 95.25 204 GLY B C 1
ATOM 4269 O O . GLY B 1 204 ? -14.055 7.941 19.969 1 95.25 204 GLY B O 1
ATOM 4270 N N . GLY B 1 205 ? -15.477 9.602 19.391 1 98.12 205 GLY B N 1
ATOM 4271 C CA . GLY B 1 205 ? -14.547 10.188 18.438 1 98.12 205 GLY B CA 1
ATOM 4272 C C . GLY B 1 205 ? -15.203 10.625 17.141 1 98.12 205 GLY B C 1
ATOM 4273 O O . GLY B 1 205 ? -16.328 11.125 17.156 1 98.12 205 GLY B O 1
ATOM 4274 N N . PHE B 1 206 ? -14.492 10.562 16.047 1 98.69 206 PHE B N 1
ATOM 4275 C CA . PHE B 1 206 ? -14.984 11 14.742 1 98.69 206 PHE B CA 1
ATOM 4276 C C . PHE B 1 206 ? -15.648 9.844 14 1 98.69 206 PHE B C 1
ATOM 4278 O O . PHE B 1 206 ? -14.969 8.961 13.477 1 98.69 206 PHE B O 1
ATOM 4285 N N . LYS B 1 207 ? -16.953 9.852 13.961 1 98.5 207 LYS B N 1
ATOM 4286 C CA . LYS B 1 207 ? -17.734 8.828 13.273 1 98.5 207 LYS B CA 1
ATOM 4287 C C . LYS B 1 207 ? -17.891 9.156 11.789 1 98.5 207 LYS B C 1
ATOM 4289 O O . LYS B 1 207 ? -18.516 10.148 11.43 1 98.5 207 LYS B O 1
ATOM 4294 N N . ILE B 1 208 ? -17.375 8.312 10.945 1 98.56 208 ILE B N 1
ATOM 4295 C CA . ILE B 1 208 ? -17.312 8.578 9.516 1 98.56 208 ILE B CA 1
ATOM 4296 C C . ILE B 1 208 ? -18.656 8.258 8.859 1 98.56 208 ILE B C 1
ATOM 4298 O O . ILE B 1 208 ? -19.203 7.164 9.055 1 98.56 208 ILE B O 1
ATOM 4302 N N . LYS B 1 209 ? -19.141 9.195 8.109 1 98.31 209 LYS B N 1
ATOM 4303 C CA . LYS B 1 209 ? -20.406 9.016 7.395 1 98.31 209 LYS B CA 1
ATOM 4304 C C . LYS B 1 209 ? -20.156 8.68 5.926 1 98.31 209 LYS B C 1
ATOM 4306 O O . LYS B 1 209 ? -20.828 7.805 5.363 1 98.31 209 LYS B O 1
ATOM 4311 N N . LYS B 1 210 ? -19.25 9.359 5.297 1 98.5 210 LYS B N 1
ATOM 4312 C CA . LYS B 1 210 ? -18.969 9.195 3.875 1 98.5 210 LYS B CA 1
ATOM 4313 C C . LYS B 1 210 ? -17.516 9.578 3.559 1 98.5 210 LYS B C 1
ATOM 4315 O O . LYS B 1 210 ? -16.938 10.438 4.219 1 98.5 210 LYS B O 1
ATOM 4320 N N . THR B 1 211 ? -16.906 8.883 2.66 1 98.62 211 THR B N 1
ATOM 4321 C CA . THR B 1 211 ? -15.555 9.18 2.213 1 98.62 211 THR B CA 1
ATOM 4322 C C . THR B 1 211 ? -15.531 9.469 0.714 1 98.62 211 THR B C 1
ATOM 4324 O O . THR B 1 211 ? -16.469 9.117 -0.004 1 98.62 211 THR B O 1
ATOM 4327 N N . GLU B 1 212 ? -14.477 10.141 0.275 1 98.44 212 GLU B N 1
ATOM 4328 C CA . GLU B 1 212 ? -14.297 10.43 -1.145 1 98.44 212 GLU B CA 1
ATOM 4329 C C . GLU B 1 212 ? -12.82 10.586 -1.493 1 98.44 212 GLU B C 1
ATOM 4331 O O . GLU B 1 212 ? -12.023 11.047 -0.667 1 98.44 212 GLU B O 1
ATOM 4336 N N . SER B 1 213 ? -12.469 10.094 -2.672 1 98.62 213 SER B N 1
ATOM 4337 C CA . SER B 1 213 ? -11.148 10.297 -3.26 1 98.62 213 SER B CA 1
ATOM 4338 C C . SER B 1 213 ? -11.219 11.219 -4.473 1 98.62 213 SER B C 1
ATOM 4340 O O . SER B 1 213 ? -12.227 11.234 -5.191 1 98.62 213 SER B O 1
ATOM 4342 N N . TYR B 1 214 ? -10.156 12.008 -4.676 1 98.62 214 TYR B N 1
ATOM 4343 C CA . TYR B 1 214 ? -10.062 12.867 -5.852 1 98.62 214 TYR B CA 1
ATOM 4344 C C . TYR B 1 214 ? -8.633 12.93 -6.367 1 98.62 214 TYR B C 1
ATOM 4346 O O . TYR B 1 214 ? -7.691 13.102 -5.59 1 98.62 214 TYR B O 1
ATOM 4354 N N . PHE B 1 215 ? -8.492 12.742 -7.613 1 98.38 215 PHE B N 1
ATOM 4355 C CA . PHE B 1 215 ? -7.215 12.844 -8.312 1 98.38 215 PHE B CA 1
ATOM 4356 C C . PHE B 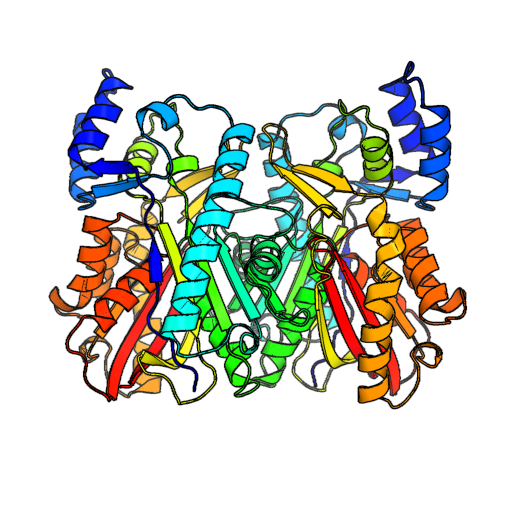1 215 ? -7.234 14 -9.305 1 98.38 215 PHE B C 1
ATOM 4358 O O . PHE B 1 215 ? -8.133 14.086 -10.148 1 98.38 215 PHE B O 1
ATOM 4365 N N . LEU B 1 216 ? -6.246 14.93 -9.172 1 97.88 216 LEU B N 1
ATOM 4366 C CA . LEU B 1 216 ? -6.102 16.031 -10.125 1 97.88 216 LEU B CA 1
ATOM 4367 C C . LEU B 1 216 ? -5.281 15.594 -11.336 1 97.88 216 LEU B C 1
ATOM 4369 O O . LEU B 1 216 ? -4.074 15.367 -11.227 1 97.88 216 LEU B O 1
ATOM 4373 N N . PRO B 1 217 ? -5.895 15.508 -12.555 1 96.88 217 PRO B N 1
ATOM 4374 C CA . PRO B 1 217 ? -5.172 15.055 -13.75 1 96.88 217 PRO B CA 1
ATOM 4375 C C . PRO B 1 217 ? -3.957 15.93 -14.062 1 96.88 217 PRO B C 1
ATOM 4377 O O . PRO B 1 217 ? -3.984 17.141 -13.836 1 96.88 217 PRO B O 1
ATOM 4380 N N . LYS B 1 218 ? -2.898 15.305 -14.578 1 95.69 218 LYS B N 1
ATOM 4381 C CA . LYS B 1 218 ? -1.688 15.945 -15.086 1 95.69 218 LYS B CA 1
ATOM 4382 C C . LYS B 1 218 ? -0.966 16.703 -13.977 1 95.69 218 LYS B C 1
ATOM 4384 O O . LYS B 1 218 ? -0.432 17.797 -14.211 1 95.69 218 LYS B O 1
ATOM 4389 N N . SER B 1 219 ? -1.027 16.203 -12.758 1 96.44 219 SER B N 1
ATOM 4390 C CA . SER B 1 219 ? -0.425 16.875 -11.609 1 96.44 219 SER B CA 1
ATOM 4391 C C . SER B 1 219 ? 0.7 16.031 -11.008 1 96.44 219 SER B C 1
ATOM 4393 O O . SER B 1 219 ? 1.075 16.219 -9.852 1 96.44 219 SER B O 1
ATOM 4395 N N . GLU B 1 220 ? 1.262 15.07 -11.766 1 95.31 220 GLU B N 1
ATOM 4396 C CA . GLU B 1 220 ? 2.262 14.133 -11.25 1 95.31 220 GLU B CA 1
ATOM 4397 C C . GLU B 1 220 ? 3.533 14.867 -10.828 1 95.31 220 GLU B C 1
ATOM 4399 O O . GLU B 1 220 ? 4.23 14.43 -9.914 1 95.31 220 GLU B O 1
ATOM 4404 N N . HIS B 1 221 ? 3.752 16.016 -11.438 1 94.38 221 HIS B N 1
ATOM 4405 C CA . HIS B 1 221 ? 4.996 16.734 -11.164 1 94.38 221 HIS B CA 1
ATOM 4406 C C . HIS B 1 221 ? 4.855 17.625 -9.938 1 94.38 221 HIS B C 1
ATOM 4408 O O . HIS B 1 221 ? 5.836 18.219 -9.484 1 94.38 221 HIS B O 1
ATOM 4414 N N . TYR B 1 222 ? 3.633 17.734 -9.344 1 95 222 TYR B N 1
ATOM 4415 C CA . TYR B 1 222 ? 3.398 18.672 -8.242 1 95 222 TYR B CA 1
ATOM 4416 C C . TYR B 1 222 ? 4.211 18.266 -7.012 1 95 222 TYR B C 1
ATOM 4418 O O . TYR B 1 222 ? 4.855 19.125 -6.391 1 95 222 TYR B O 1
ATOM 4426 N N . ILE B 1 223 ? 4.109 17.047 -6.582 1 94.75 223 ILE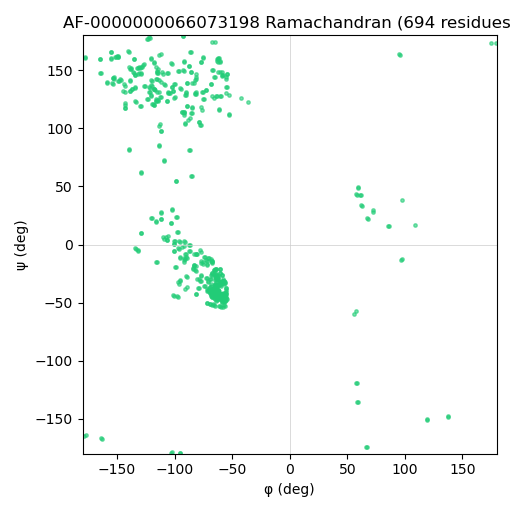 B N 1
ATOM 4427 C CA . ILE B 1 223 ? 4.805 16.453 -5.441 1 94.75 223 ILE B CA 1
ATOM 4428 C C . ILE B 1 223 ? 5.453 15.141 -5.863 1 94.75 223 ILE B C 1
ATOM 4430 O O . ILE B 1 223 ? 4.77 14.211 -6.305 1 94.75 223 ILE B O 1
ATOM 4434 N N . LYS B 1 224 ? 6.738 15.062 -5.75 1 94.94 224 LYS B N 1
ATOM 4435 C CA . LYS B 1 224 ? 7.414 13.852 -6.199 1 94.94 224 LYS B CA 1
ATOM 4436 C C . LYS B 1 224 ? 8.695 13.609 -5.406 1 94.94 224 LYS B C 1
ATOM 4438 O O . LYS B 1 224 ? 9.117 14.469 -4.629 1 94.94 224 LYS B O 1
ATOM 4443 N N . TYR B 1 225 ? 9.172 12.367 -5.457 1 94.81 225 TYR B N 1
ATOM 4444 C CA . TYR B 1 225 ? 10.57 12.156 -5.082 1 94.81 225 TYR B CA 1
ATOM 4445 C C . TYR B 1 225 ? 11.281 11.281 -6.109 1 94.81 225 TYR B C 1
ATOM 4447 O O . TYR B 1 225 ? 10.641 10.531 -6.852 1 94.81 225 TYR B O 1
ATOM 4455 N N . ASP B 1 226 ? 12.578 11.453 -6.238 1 93.88 226 ASP B N 1
ATOM 4456 C CA . ASP B 1 226 ? 13.461 10.547 -6.969 1 93.88 226 ASP B CA 1
ATOM 4457 C C . ASP B 1 226 ? 14.203 9.617 -6.008 1 93.88 226 ASP B C 1
ATOM 4459 O O . ASP B 1 226 ? 14.594 10.023 -4.91 1 93.88 226 ASP B O 1
ATOM 4463 N N . VAL B 1 227 ? 14.289 8.359 -6.422 1 94.94 227 VAL B N 1
ATOM 4464 C CA . VAL B 1 227 ? 15.109 7.414 -5.672 1 94.94 227 VAL B CA 1
ATOM 4465 C C . VAL B 1 227 ? 16.531 7.391 -6.238 1 94.94 227 VAL B C 1
ATOM 4467 O O . VAL B 1 227 ? 16.734 7.012 -7.395 1 94.94 227 VAL B O 1
ATOM 4470 N N . LYS B 1 228 ? 17.484 7.852 -5.434 1 95.44 228 LYS B N 1
ATOM 4471 C CA . LYS B 1 228 ? 18.891 7.918 -5.852 1 95.44 228 LYS B CA 1
ATOM 4472 C C . LYS B 1 228 ? 19.781 7.113 -4.914 1 95.44 228 LYS B C 1
ATOM 4474 O O . LYS B 1 228 ? 19.297 6.508 -3.955 1 95.44 228 LYS B O 1
ATOM 4479 N N . ASP B 1 229 ? 21.094 7.066 -5.227 1 95.25 229 ASP B N 1
ATOM 4480 C CA . ASP B 1 229 ? 22.078 6.32 -4.441 1 95.25 229 ASP B CA 1
ATOM 4481 C C . ASP B 1 229 ? 22.109 6.809 -2.996 1 95.25 229 ASP B C 1
ATOM 4483 O O . ASP B 1 229 ? 22.406 6.039 -2.082 1 95.25 229 ASP B O 1
ATOM 4487 N N . THR B 1 230 ? 21.703 8.109 -2.824 1 94.75 230 THR B N 1
ATOM 4488 C CA . THR B 1 230 ? 21.797 8.703 -1.495 1 94.75 230 THR B CA 1
ATOM 4489 C C . THR B 1 230 ? 20.438 8.695 -0.808 1 94.75 230 THR B C 1
ATOM 4491 O O . THR B 1 230 ? 20.266 9.297 0.257 1 94.75 230 THR B O 1
ATOM 4494 N N . GLY B 1 231 ? 19.422 8.102 -1.48 1 95.12 231 GLY B N 1
ATOM 4495 C CA . GLY B 1 231 ? 18.125 7.988 -0.851 1 95.12 231 GLY B CA 1
ATOM 4496 C C . GLY B 1 231 ? 17.031 8.703 -1.619 1 95.12 231 GLY B C 1
ATOM 4497 O O . GLY B 1 231 ? 17.031 8.711 -2.852 1 95.12 231 GLY B O 1
ATOM 4498 N N . PHE B 1 232 ? 16.047 9.148 -0.875 1 95.12 232 PHE B N 1
ATOM 4499 C CA . PHE B 1 232 ? 14.875 9.773 -1.464 1 95.12 232 PHE B CA 1
ATOM 4500 C C . PHE B 1 232 ? 15.07 11.281 -1.594 1 95.12 232 PHE B C 1
ATOM 4502 O O . PHE B 1 232 ? 15.438 11.945 -0.626 1 95.12 232 PHE B O 1
ATOM 4509 N N . HIS B 1 233 ? 14.828 11.828 -2.795 1 94.88 233 HIS B N 1
ATOM 4510 C CA . HIS B 1 233 ? 14.961 13.25 -3.092 1 94.88 233 HIS B CA 1
ATOM 4511 C C . HIS B 1 233 ? 13.609 13.875 -3.4 1 94.88 233 HIS B C 1
ATOM 4513 O O . HIS B 1 233 ? 13.141 13.828 -4.543 1 94.88 233 HIS B O 1
ATOM 4519 N N . PHE B 1 234 ? 13.102 14.555 -2.428 1 92.19 234 PHE B N 1
ATOM 4520 C CA . PHE B 1 234 ? 11.773 15.133 -2.525 1 92.19 234 PHE B CA 1
ATOM 4521 C C . PHE B 1 234 ? 11.805 16.453 -3.295 1 92.19 234 PHE B C 1
ATOM 4523 O O . PHE B 1 234 ? 12.734 17.234 -3.141 1 92.19 234 PHE B O 1
ATOM 4530 N N . THR B 1 235 ? 10.766 16.672 -4.09 1 90.69 235 THR B N 1
ATOM 4531 C CA . THR B 1 235 ? 10.586 17.922 -4.812 1 90.69 235 THR B CA 1
ATOM 4532 C C . THR B 1 235 ? 9.133 18.391 -4.738 1 90.69 235 THR B C 1
ATOM 4534 O O . THR B 1 235 ? 8.211 17.594 -4.941 1 90.69 235 THR B O 1
ATOM 4537 N N . LEU B 1 236 ? 9.016 19.594 -4.469 1 90.25 236 LEU B N 1
ATOM 4538 C CA . LEU B 1 236 ? 7.711 20.25 -4.438 1 90.25 236 LEU B CA 1
ATOM 4539 C C . LEU B 1 236 ? 7.625 21.328 -5.508 1 90.25 236 LEU B C 1
ATOM 4541 O O . LEU B 1 236 ? 8.453 22.25 -5.543 1 90.25 236 LEU B O 1
ATOM 4545 N N . ASP B 1 237 ? 6.637 21.172 -6.332 1 91.94 237 ASP B N 1
ATOM 4546 C CA . ASP B 1 237 ? 6.379 22.188 -7.352 1 91.94 237 ASP B CA 1
ATOM 4547 C C . ASP B 1 237 ? 5.504 23.312 -6.805 1 91.94 237 ASP B C 1
ATOM 4549 O O . ASP B 1 237 ? 4.621 23.062 -5.977 1 91.94 237 ASP B O 1
ATOM 4553 N N . LYS B 1 238 ? 5.672 24.531 -7.27 1 87.25 238 LYS B N 1
ATOM 4554 C CA . LYS B 1 238 ? 4.914 25.688 -6.805 1 87.25 238 LYS B CA 1
ATOM 4555 C C . LYS B 1 238 ? 3.432 25.547 -7.137 1 87.25 238 LYS B C 1
ATOM 4557 O O . LYS B 1 238 ? 2.58 26.141 -6.477 1 87.25 238 LYS B O 1
ATOM 4562 N N . ALA B 1 239 ? 3.188 24.703 -8.102 1 90.56 239 ALA B N 1
ATOM 4563 C CA . ALA B 1 239 ? 1.812 24.516 -8.547 1 90.56 239 ALA B CA 1
ATOM 4564 C C . ALA B 1 239 ? 0.952 23.906 -7.449 1 90.56 239 ALA B C 1
ATOM 4566 O O . ALA B 1 239 ? -0.272 24.047 -7.453 1 90.56 239 ALA B O 1
ATOM 4567 N N . VAL B 1 240 ? 1.608 23.266 -6.523 1 89.25 240 VAL B N 1
ATOM 4568 C CA . VAL B 1 240 ? 0.896 22.656 -5.406 1 89.25 240 VAL B CA 1
ATOM 4569 C C . VAL B 1 240 ? 0.091 23.719 -4.66 1 89.25 240 VAL B C 1
ATOM 4571 O O . VAL B 1 240 ? -1.014 23.453 -4.184 1 89.25 240 VAL B O 1
ATOM 4574 N N . MET B 1 241 ? 0.566 24.922 -4.629 1 84.88 241 MET B N 1
ATOM 4575 C CA . MET B 1 241 ? 0.018 25.984 -3.797 1 84.88 241 MET B CA 1
ATOM 4576 C C . MET B 1 241 ? -1.321 26.469 -4.344 1 84.88 241 MET B C 1
ATOM 4578 O O . MET B 1 241 ? -2.094 27.109 -3.627 1 84.88 241 MET B O 1
ATOM 4582 N N . ASN B 1 242 ? -1.639 26.109 -5.539 1 88.19 242 ASN B N 1
ATOM 4583 C CA . ASN B 1 242 ? -2.885 26.562 -6.141 1 88.19 242 ASN B CA 1
ATOM 4584 C C . ASN B 1 242 ? -3.799 25.391 -6.5 1 88.19 242 ASN B C 1
ATOM 4586 O O . ASN B 1 242 ? -4.66 25.516 -7.371 1 88.19 242 ASN B O 1
ATOM 4590 N N . SER B 1 243 ? -3.574 24.297 -5.836 1 93.62 243 SER B N 1
ATOM 4591 C CA . SER B 1 243 ? -4.297 23.094 -6.234 1 93.62 243 SER B CA 1
ATOM 4592 C C . SER B 1 243 ? -5.598 22.953 -5.449 1 93.62 243 SER B C 1
ATOM 4594 O O . SER B 1 243 ? -6.492 22.203 -5.859 1 93.62 243 SER B O 1
ATOM 4596 N N . ILE B 1 244 ? -5.766 23.688 -4.363 1 95.88 244 ILE B N 1
ATOM 4597 C CA . ILE B 1 244 ? -6.926 23.547 -3.494 1 95.88 244 ILE B CA 1
ATOM 4598 C C . ILE B 1 244 ? -8.18 24.031 -4.219 1 95.88 244 ILE B C 1
ATOM 4600 O O . ILE B 1 244 ? -9.273 23.516 -3.998 1 95.88 244 ILE B O 1
ATOM 4604 N N . LYS B 1 245 ? -8.023 24.984 -5.125 1 96.75 245 LYS B N 1
ATOM 4605 C CA . LYS B 1 245 ? -9.141 25.5 -5.898 1 96.75 245 LYS B CA 1
ATOM 4606 C C . LYS B 1 245 ? -9.859 24.391 -6.66 1 96.75 245 LYS B C 1
ATOM 4608 O O . LYS B 1 245 ? -11.07 24.469 -6.883 1 96.75 245 LYS B O 1
ATOM 4613 N N . ASP B 1 246 ? -9.109 23.375 -7.066 1 96.44 246 ASP B N 1
ATOM 4614 C CA . ASP B 1 246 ? -9.656 22.266 -7.84 1 96.44 246 ASP B CA 1
ATOM 4615 C C . ASP B 1 246 ? -10.289 21.219 -6.926 1 96.44 246 ASP B C 1
ATOM 4617 O O . ASP B 1 246 ? -11.156 20.453 -7.355 1 96.44 246 ASP B O 1
ATOM 4621 N N . VAL B 1 247 ? -9.938 21.156 -5.629 1 97.25 247 VAL B N 1
ATOM 4622 C CA . VAL B 1 247 ? -10.398 20.141 -4.68 1 97.25 247 VAL B CA 1
ATOM 4623 C C . VAL B 1 247 ? -11.609 20.672 -3.91 1 97.25 247 VAL B C 1
ATOM 4625 O O . VAL B 1 247 ? -12.5 19.922 -3.539 1 97.25 247 VAL B O 1
ATOM 4628 N N . ALA B 1 248 ? -11.664 21.969 -3.699 1 98 248 ALA B N 1
ATOM 4629 C CA . ALA B 1 248 ? -12.656 22.609 -2.836 1 98 248 ALA B CA 1
ATOM 4630 C C . ALA B 1 248 ? -14.078 22.281 -3.291 1 98 248 ALA B C 1
ATOM 4632 O O . ALA B 1 248 ? -14.938 21.969 -2.469 1 98 248 ALA B O 1
ATOM 4633 N N . PRO B 1 249 ? -14.352 22.312 -4.621 1 98.25 249 PRO B N 1
ATOM 4634 C CA . PRO B 1 249 ? -15.703 21.969 -5.051 1 98.25 249 PRO B CA 1
ATOM 4635 C C . PRO B 1 249 ? -16.094 20.531 -4.699 1 98.25 249 PRO B C 1
ATOM 4637 O O . PRO B 1 249 ? -17.25 20.25 -4.418 1 98.25 249 PRO B O 1
ATOM 4640 N N . VAL B 1 250 ? -15.141 19.609 -4.73 1 98.5 250 VAL B N 1
ATOM 4641 C CA . VAL B 1 250 ? -15.383 18.219 -4.387 1 98.5 250 VAL B CA 1
ATOM 4642 C C . VAL B 1 250 ? -15.695 18.094 -2.895 1 98.5 250 VAL B C 1
ATOM 4644 O O . VAL B 1 250 ? -16.594 17.359 -2.5 1 98.5 250 VAL B O 1
ATOM 4647 N N . MET B 1 251 ? -14.969 18.859 -2.051 1 98.62 251 MET B N 1
ATOM 4648 C CA . MET B 1 251 ? -15.203 18.891 -0.61 1 98.62 251 MET B CA 1
ATOM 4649 C C . MET B 1 251 ? -16.594 19.422 -0.299 1 98.62 251 MET B C 1
ATOM 4651 O O . MET B 1 251 ? -17.312 18.844 0.52 1 98.62 251 MET B O 1
ATOM 4655 N N . GLU B 1 252 ? -16.938 20.484 -0.979 1 98.75 252 GLU B N 1
ATOM 4656 C CA . GLU B 1 252 ? -18.25 21.094 -0.783 1 98.75 252 GLU B CA 1
ATOM 4657 C C . GLU B 1 252 ? -19.375 20.125 -1.166 1 98.75 252 GLU B C 1
ATOM 4659 O O . GLU B 1 252 ? -20.375 20.016 -0.449 1 98.75 252 GLU B O 1
ATOM 4664 N N . ARG B 1 253 ? -19.188 19.484 -2.264 1 98.69 253 ARG B N 1
ATOM 4665 C CA . ARG B 1 253 ? -20.203 18.531 -2.719 1 98.69 253 ARG B CA 1
ATOM 4666 C C . ARG B 1 253 ? -20.344 17.375 -1.729 1 98.69 253 ARG B C 1
ATOM 4668 O O . ARG B 1 253 ? -21.469 17 -1.361 1 98.69 253 ARG B O 1
ATOM 4675 N N . LEU B 1 254 ? -19.219 16.812 -1.316 1 98.69 254 LEU B N 1
ATOM 4676 C CA . LEU B 1 254 ? -19.25 15.711 -0.356 1 98.69 254 LEU B CA 1
ATOM 4677 C C . LEU B 1 254 ? -19.969 16.125 0.921 1 98.69 254 LEU B C 1
ATOM 4679 O O . LEU B 1 254 ? -20.812 15.375 1.428 1 98.69 254 LEU B O 1
ATOM 4683 N N . ASN B 1 255 ? -19.609 17.297 1.431 1 98.75 255 ASN B N 1
ATOM 4684 C CA . ASN B 1 255 ? -20.219 17.797 2.656 1 98.75 255 ASN B CA 1
ATOM 4685 C C . ASN B 1 255 ? -21.719 18.047 2.49 1 98.75 255 ASN B C 1
ATOM 4687 O O . ASN B 1 255 ? -22.516 17.641 3.342 1 98.75 255 ASN B O 1
ATOM 4691 N N . TYR B 1 256 ? -22.109 18.625 1.398 1 98.62 256 TYR B N 1
ATOM 4692 C CA . TYR B 1 256 ? -23.516 18.969 1.151 1 98.62 256 TYR B CA 1
ATOM 4693 C C . TYR B 1 256 ? -24.359 17.719 0.958 1 98.62 256 TYR B C 1
ATOM 4695 O O . TYR B 1 256 ? -25.469 17.625 1.476 1 98.62 256 TYR B O 1
ATOM 4703 N N . GLU B 1 257 ? -23.859 16.797 0.202 1 98.44 257 GLU B N 1
ATOM 4704 C CA . GLU B 1 257 ? -24.594 15.539 -0.026 1 98.44 257 GLU B CA 1
ATOM 4705 C C . GLU B 1 257 ? -24.828 14.797 1.283 1 98.44 257 GLU B C 1
ATOM 4707 O O . GLU B 1 257 ? -25.812 14.055 1.409 1 98.44 257 GLU B O 1
ATOM 4712 N N . SER B 1 258 ? -23.984 15.055 2.281 1 98.31 258 SER B N 1
ATOM 4713 C CA . SER B 1 258 ? -24.047 14.281 3.52 1 98.31 258 SER B CA 1
ATOM 4714 C C . SER B 1 258 ? -24.859 15.016 4.582 1 98.31 258 SER B C 1
ATOM 4716 O O . SER B 1 258 ? -25.547 14.383 5.391 1 98.31 258 SER B O 1
ATOM 4718 N N . PHE B 1 259 ? -24.812 16.359 4.566 1 98.44 259 PHE B N 1
ATOM 4719 C CA . PHE B 1 259 ? -25.375 17.078 5.707 1 98.44 259 PHE B CA 1
ATOM 4720 C C . PHE B 1 259 ? -26.234 18.234 5.25 1 98.44 259 PHE B C 1
ATOM 4722 O O . PHE B 1 259 ? -26.828 18.938 6.07 1 98.44 259 PHE B O 1
ATOM 4729 N N . GLU B 1 260 ? -26.328 18.5 3.994 1 98.38 260 GLU B N 1
ATOM 4730 C CA . GLU B 1 260 ? -27.141 19.562 3.408 1 98.38 260 GLU B CA 1
ATOM 4731 C C . GLU B 1 260 ? -26.766 20.938 3.979 1 98.38 260 GLU B C 1
ATOM 4733 O O . GLU B 1 260 ? -27.641 21.703 4.395 1 98.38 260 GLU B O 1
ATOM 4738 N N . GLN B 1 261 ? -25.531 21.156 4.094 1 98.19 261 GLN B N 1
ATOM 4739 C CA . GLN B 1 261 ? -24.969 22.438 4.48 1 98.19 261 GLN B CA 1
ATOM 4740 C C . GLN B 1 261 ? -23.594 22.641 3.852 1 98.19 261 GLN B C 1
ATOM 4742 O O . GLN B 1 261 ? -22.953 21.688 3.395 1 98.19 261 GLN B O 1
ATOM 4747 N N . ASN B 1 262 ? -23.188 23.875 3.85 1 97.94 262 ASN B N 1
ATOM 4748 C CA . ASN B 1 262 ? -21.859 24.203 3.346 1 97.94 262 ASN B CA 1
ATOM 4749 C C . ASN B 1 262 ? -20.781 23.859 4.367 1 97.94 262 ASN B C 1
ATOM 4751 O O . ASN B 1 262 ? -21.031 23.859 5.57 1 97.94 262 ASN B O 1
ATOM 4755 N N . CYS B 1 263 ? -19.516 23.656 3.836 1 98.19 263 CYS B N 1
ATOM 4756 C CA . CYS B 1 263 ? -18.375 23.359 4.691 1 98.19 263 CYS B CA 1
ATOM 4757 C C . CYS B 1 263 ? -18.156 24.453 5.734 1 98.19 263 CYS B C 1
ATOM 4759 O O . CYS B 1 263 ? -17.75 24.172 6.855 1 98.19 263 CYS B O 1
ATOM 4761 N N . ALA B 1 264 ? -18.453 25.656 5.391 1 98 264 ALA B N 1
ATOM 4762 C CA . ALA B 1 264 ? -18.25 26.797 6.273 1 98 264 ALA B CA 1
ATOM 4763 C C . ALA B 1 264 ? -19.062 26.656 7.555 1 98 264 ALA B C 1
ATOM 4765 O O . ALA B 1 264 ? -18.75 27.281 8.57 1 98 264 ALA B O 1
ATOM 4766 N N . HIS B 1 265 ? -20.109 25.844 7.543 1 98 265 HIS B N 1
ATOM 4767 C CA . HIS B 1 265 ? -21 25.688 8.688 1 98 265 HIS B CA 1
ATOM 4768 C C . HIS B 1 265 ? -20.625 24.469 9.516 1 98 265 HIS B C 1
ATOM 4770 O O . HIS B 1 265 ? -21.266 24.172 10.539 1 98 265 HIS B O 1
ATOM 4776 N N . ASN B 1 266 ? -19.609 23.703 9.062 1 98.44 266 ASN B N 1
ATOM 4777 C CA . ASN B 1 266 ? -19.156 22.578 9.867 1 98.44 266 ASN B CA 1
ATOM 4778 C C . ASN B 1 266 ? -18.594 23.031 11.211 1 98.44 266 ASN B C 1
ATOM 4780 O O . ASN B 1 266 ? -18.156 24.172 11.336 1 98.44 266 ASN B O 1
ATOM 4784 N N . ASP B 1 267 ? -18.562 22.156 12.18 1 97.81 267 ASP B N 1
ATOM 4785 C CA . ASP B 1 267 ? -18.156 22.484 13.539 1 97.81 267 ASP B CA 1
ATOM 4786 C C . ASP B 1 267 ? -16.656 22.297 13.734 1 97.81 267 ASP B C 1
ATOM 4788 O O . ASP B 1 267 ? -16.047 22.906 14.609 1 97.81 267 ASP B O 1
ATOM 4792 N N . PHE B 1 268 ? -16.031 21.422 12.969 1 98.12 268 PHE B N 1
ATOM 4793 C CA . PHE B 1 268 ? -14.602 21.219 13.109 1 98.12 268 PHE B CA 1
ATOM 4794 C C . PHE B 1 268 ? -14 20.672 11.82 1 98.12 268 PHE B C 1
ATOM 4796 O O . PHE B 1 268 ? -14.719 20.188 10.953 1 98.12 268 PHE B O 1
ATOM 4803 N N . PHE B 1 269 ? -12.664 20.828 11.688 1 98.62 269 PHE B N 1
ATOM 4804 C CA . PHE B 1 269 ? -11.906 20.391 10.523 1 98.62 269 PHE B CA 1
ATOM 4805 C C . PHE B 1 269 ? -10.633 19.656 10.945 1 98.62 269 PHE B C 1
ATOM 4807 O O . PHE B 1 269 ? -9.977 20.047 11.914 1 98.62 269 PHE B O 1
ATOM 4814 N N . ILE B 1 270 ? -10.367 18.547 10.305 1 98.69 270 ILE B N 1
ATOM 4815 C CA . ILE B 1 270 ? -9.109 17.828 10.422 1 98.69 270 ILE B CA 1
ATOM 4816 C C . ILE B 1 270 ? -8.359 17.875 9.094 1 98.69 270 ILE B C 1
ATOM 4818 O O . ILE B 1 270 ? -8.477 16.953 8.281 1 98.69 270 ILE B O 1
ATOM 4822 N N . PHE B 1 271 ? -7.594 18.953 8.906 1 98.44 271 PHE B N 1
ATOM 4823 C CA . PHE B 1 271 ? -6.914 19.172 7.633 1 98.44 271 PHE B CA 1
ATOM 4824 C C . PHE B 1 271 ? -5.426 18.875 7.754 1 98.44 271 PHE B C 1
ATOM 4826 O O . PHE B 1 271 ? -4.773 19.312 8.703 1 98.44 271 PHE B O 1
ATOM 4833 N N . HIS B 1 272 ? -4.996 18.062 6.777 1 95.06 272 HIS B N 1
ATOM 4834 C CA . HIS B 1 272 ? -3.555 18.016 6.551 1 95.06 272 HIS B CA 1
ATOM 4835 C C . HIS B 1 272 ? -2.99 19.406 6.289 1 95.06 272 HIS B C 1
ATOM 4837 O O . HIS B 1 272 ? -3.611 20.219 5.594 1 95.06 272 HIS B O 1
ATOM 4843 N N . THR B 1 273 ? -1.874 19.75 6.727 1 85.06 273 THR B N 1
ATOM 4844 C CA . THR B 1 273 ? -1.366 21.125 6.723 1 85.06 273 THR B CA 1
ATOM 4845 C C . THR B 1 273 ? -0.622 21.422 5.426 1 85.06 273 THR B C 1
ATOM 4847 O O . THR B 1 273 ? -0.83 22.469 4.812 1 85.06 273 THR B O 1
ATOM 4850 N N . GLY B 1 274 ? 0.13 20.422 4.867 1 84.81 274 GLY B N 1
ATOM 4851 C CA . GLY B 1 274 ? 0.981 20.672 3.717 1 84.81 274 GLY B CA 1
ATOM 4852 C C . GLY B 1 274 ? 1.982 21.797 3.955 1 84.81 274 GLY B C 1
ATOM 4853 O O . GLY B 1 274 ? 3.193 21.562 3.939 1 84.81 274 GLY B O 1
ATOM 4854 N N . GLY B 1 275 ? 1.586 23.016 4.246 1 90.56 275 GLY B N 1
ATOM 4855 C CA . GLY B 1 275 ? 2.219 24.297 4.523 1 90.56 275 GLY B CA 1
ATOM 4856 C C . GLY B 1 275 ? 1.222 25.406 4.777 1 90.56 275 GLY B C 1
ATOM 4857 O O . GLY B 1 275 ? 0.011 25.203 4.68 1 90.56 275 GLY B O 1
ATOM 4858 N N . ARG B 1 276 ? 1.74 26.5 5.152 1 91.38 276 ARG B N 1
ATOM 4859 C CA . ARG B 1 276 ? 0.901 27.641 5.488 1 91.38 276 ARG B CA 1
ATOM 4860 C C . ARG B 1 276 ? -0.034 28 4.332 1 91.38 276 ARG B C 1
ATOM 4862 O O . ARG B 1 276 ? -1.225 28.234 4.543 1 91.38 276 ARG B O 1
ATOM 4869 N N . LYS B 1 277 ? 0.408 27.938 3.166 1 93 277 LYS B N 1
ATOM 4870 C CA . LYS B 1 277 ? -0.356 28.375 2.002 1 93 277 LYS B CA 1
ATOM 4871 C C . LYS B 1 277 ? -1.515 27.438 1.714 1 93 277 LYS B C 1
ATOM 4873 O O . LYS B 1 277 ? -2.576 27.859 1.256 1 93 277 LYS B O 1
ATOM 4878 N N . ILE B 1 278 ? -1.297 26.125 1.875 1 93.75 278 ILE B N 1
ATOM 4879 C CA . ILE B 1 278 ? -2.365 25.156 1.674 1 93.75 278 ILE B CA 1
ATOM 4880 C C . ILE B 1 278 ? -3.537 25.484 2.6 1 93.75 278 ILE B C 1
ATOM 4882 O O . ILE B 1 278 ? -4.695 25.438 2.182 1 93.75 278 ILE B O 1
ATOM 4886 N N . LEU B 1 279 ? -3.262 25.797 3.838 1 95.81 279 LEU B N 1
ATOM 4887 C CA . LEU B 1 279 ? -4.297 26.141 4.812 1 95.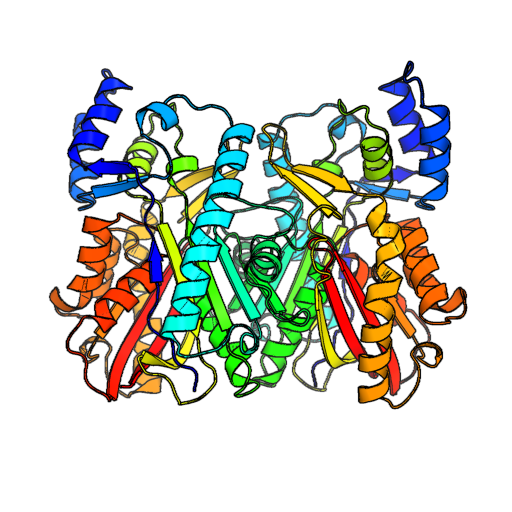81 279 LEU B CA 1
ATOM 4888 C C . LEU B 1 279 ? -4.977 27.453 4.461 1 95.81 279 LEU B C 1
ATOM 4890 O O . LEU B 1 279 ? -6.191 27.594 4.617 1 95.81 279 LEU B O 1
ATOM 4894 N N . ASP B 1 280 ? -4.188 28.406 3.963 1 96.12 280 ASP B N 1
ATOM 4895 C CA . ASP B 1 280 ? -4.766 29.672 3.5 1 96.12 280 ASP B CA 1
ATOM 4896 C C . ASP B 1 280 ? -5.758 29.438 2.365 1 96.12 280 ASP B C 1
ATOM 4898 O O . ASP B 1 280 ? -6.824 30.047 2.328 1 96.12 280 ASP B O 1
ATOM 4902 N N . GLU B 1 281 ? -5.371 28.578 1.47 1 96.12 281 GLU B N 1
ATOM 4903 C CA . GLU B 1 281 ? -6.223 28.281 0.324 1 96.12 281 GLU B CA 1
ATOM 4904 C C . GLU B 1 281 ? -7.504 27.578 0.758 1 96.12 281 GLU B C 1
ATOM 4906 O O . GLU B 1 281 ? -8.57 27.797 0.187 1 96.12 281 GLU B O 1
ATOM 4911 N N . LEU B 1 282 ? -7.391 26.703 1.736 1 97.06 282 LEU B N 1
ATOM 4912 C CA . LEU B 1 282 ? -8.578 26.031 2.264 1 97.06 282 LEU B CA 1
ATOM 4913 C C . LEU B 1 282 ? -9.547 27.047 2.861 1 97.06 282 LEU B C 1
ATOM 4915 O O . LEU B 1 282 ? -10.75 26.984 2.611 1 97.06 282 LEU B O 1
ATOM 4919 N N . VAL B 1 283 ? -8.984 27.953 3.656 1 97.38 283 VAL B N 1
ATOM 4920 C CA . VAL B 1 283 ? -9.797 29 4.273 1 97.38 283 VAL B CA 1
ATOM 4921 C C . VAL B 1 283 ? -10.492 29.828 3.191 1 97.38 283 VAL B C 1
ATOM 4923 O O . VAL B 1 283 ? -11.703 30.078 3.273 1 97.38 283 VAL B O 1
ATOM 4926 N N . MET B 1 284 ? -9.781 30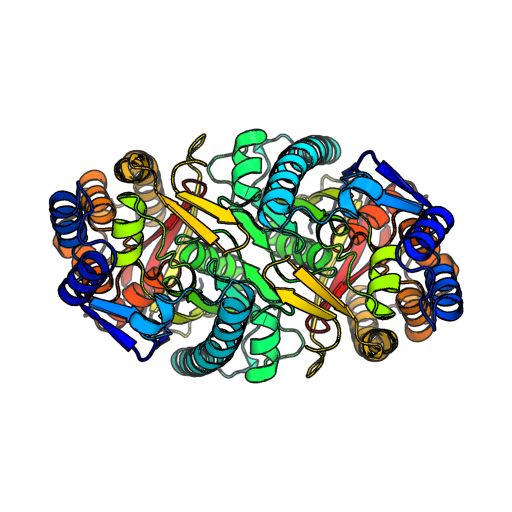.156 2.184 1 97.5 284 MET B N 1
ATOM 4927 C CA . MET B 1 284 ? -10.281 31.016 1.114 1 97.5 284 MET B CA 1
ATOM 4928 C C . MET B 1 284 ? -11.344 30.281 0.292 1 97.5 284 MET B C 1
ATOM 4930 O O . MET B 1 284 ? -12.461 30.797 0.129 1 97.5 284 MET B O 1
ATOM 4934 N N . HIS B 1 285 ? -11.086 29.094 -0.18 1 97.56 285 HIS B N 1
ATOM 4935 C CA . HIS B 1 285 ? -11.914 28.438 -1.183 1 97.56 285 HIS B CA 1
ATOM 4936 C C . HIS B 1 285 ? -13.125 27.766 -0.543 1 97.56 285 HIS B C 1
ATOM 4938 O O . HIS B 1 285 ? -14.125 27.516 -1.216 1 97.56 285 HIS B O 1
ATOM 4944 N N . LEU B 1 286 ? -13.039 27.469 0.757 1 97.94 286 LEU B N 1
ATOM 4945 C CA . LEU B 1 286 ? -14.188 26.891 1.447 1 97.94 286 LEU B CA 1
ATOM 4946 C C . LEU B 1 286 ? -14.93 27.953 2.254 1 97.94 286 LEU B C 1
ATOM 4948 O O . LEU B 1 286 ? -15.875 27.641 2.98 1 97.94 286 LEU B O 1
ATOM 4952 N N . ASP B 1 287 ? -14.469 29.172 2.223 1 97.88 287 ASP B N 1
ATOM 4953 C CA . ASP B 1 287 ? -15.07 30.297 2.912 1 97.88 287 ASP B CA 1
ATOM 4954 C C . ASP B 1 287 ? -15.125 30.062 4.418 1 97.88 287 ASP B C 1
ATOM 4956 O O . ASP B 1 287 ? -16.188 30.188 5.031 1 97.88 287 ASP B O 1
ATOM 4960 N N . LEU B 1 288 ? -14.023 29.656 4.93 1 98.06 288 LEU B N 1
ATOM 4961 C CA . LEU B 1 288 ? -13.938 29.375 6.359 1 98.06 288 LEU B CA 1
ATOM 4962 C C . LEU B 1 288 ? -13.477 30.609 7.121 1 98.06 288 LEU B C 1
ATOM 4964 O O . LEU B 1 288 ? -12.742 31.453 6.578 1 98.06 288 LEU B O 1
ATOM 4968 N N . ALA B 1 289 ? -13.961 30.703 8.406 1 96.88 289 ALA B N 1
ATOM 4969 C CA . ALA B 1 289 ? -13.266 31.609 9.312 1 96.88 289 ALA B CA 1
ATOM 4970 C C . ALA B 1 289 ? -11.836 31.141 9.578 1 96.88 289 ALA B C 1
ATOM 4972 O O . ALA B 1 289 ? -11.586 29.938 9.695 1 96.88 289 ALA B O 1
ATOM 4973 N N . SER B 1 290 ? -10.914 32.031 9.719 1 94.38 290 SER B N 1
ATOM 4974 C CA . SER B 1 290 ? -9.492 31.719 9.828 1 94.38 290 SER B CA 1
ATOM 4975 C C . SER B 1 290 ? -9.211 30.828 11.031 1 94.38 290 SER B C 1
ATOM 4977 O O . SER B 1 290 ? -8.297 30 11 1 94.38 290 SER B O 1
ATOM 4979 N N . ASN B 1 291 ? -9.992 31 12.055 1 95.12 291 ASN B N 1
ATOM 4980 C CA . ASN B 1 291 ? -9.734 30.25 13.281 1 95.12 291 ASN B CA 1
ATOM 4981 C C . ASN B 1 291 ? -10.227 28.812 13.172 1 95.12 291 ASN B C 1
ATOM 4983 O O . ASN B 1 291 ? -9.93 27.984 14.031 1 95.12 291 ASN B O 1
ATOM 4987 N N . ARG B 1 292 ? -10.898 28.453 12.055 1 95.62 292 ARG B N 1
ATOM 4988 C CA . ARG B 1 292 ? -11.445 27.109 11.875 1 95.62 292 ARG B CA 1
ATOM 4989 C C . ARG B 1 292 ? -10.352 26.109 11.516 1 95.62 292 ARG B C 1
ATOM 4991 O O . ARG B 1 292 ? -10.547 24.906 11.602 1 95.62 292 ARG B O 1
ATOM 4998 N N . VAL B 1 293 ? -9.188 26.656 11.133 1 97.06 293 VAL B N 1
ATOM 4999 C CA . VAL B 1 293 ? -8.07 25.781 10.805 1 97.06 293 VAL B CA 1
ATOM 5000 C C . VAL B 1 293 ? -6.969 25.938 11.859 1 97.06 293 VAL B C 1
ATOM 5002 O O . VAL B 1 293 ? -5.809 25.609 11.594 1 97.06 293 VAL B O 1
ATOM 5005 N N . SER B 1 294 ? -7.312 26.406 13.047 1 96.81 294 SER B N 1
ATOM 5006 C CA . SER B 1 294 ? -6.332 26.734 14.078 1 96.81 294 SER B CA 1
ATOM 5007 C C . SER B 1 294 ? -5.594 25.484 14.547 1 96.81 294 SER B C 1
ATOM 5009 O O . SER B 1 294 ? -4.391 25.531 14.812 1 96.81 294 SER B O 1
ATOM 5011 N N . GLN B 1 295 ? -6.332 24.344 14.68 1 97.62 295 GLN B N 1
ATOM 5012 C CA . GLN B 1 295 ? -5.691 23.125 15.125 1 97.62 295 GLN B CA 1
ATOM 5013 C C . GLN B 1 295 ? -4.664 22.625 14.117 1 97.62 295 GLN B C 1
ATOM 5015 O O . GLN B 1 295 ? -3.594 22.141 14.492 1 97.62 295 GLN B O 1
ATOM 5020 N N . SER B 1 296 ? -4.984 22.766 12.836 1 98.25 296 SER B N 1
ATOM 5021 C CA . SER B 1 296 ? -4.035 22.406 11.789 1 98.25 296 SER B CA 1
ATOM 5022 C C . SER B 1 296 ? -2.834 23.344 11.781 1 98.25 296 SER B C 1
ATOM 5024 O O . SER B 1 296 ? -1.697 22.906 11.594 1 98.25 296 SER B O 1
ATOM 5026 N N . ARG B 1 297 ? -3.066 24.625 11.977 1 98 297 ARG B N 1
ATOM 5027 C CA . ARG B 1 297 ? -1.979 25.594 12.031 1 98 297 ARG B CA 1
ATOM 5028 C C . ARG B 1 297 ? -1.062 25.328 13.219 1 98 297 ARG B C 1
ATOM 5030 O O . ARG B 1 297 ? 0.158 25.469 13.117 1 98 297 ARG B O 1
ATOM 5037 N N . SER B 1 298 ? -1.649 24.984 14.359 1 97.94 298 SER B N 1
ATOM 5038 C CA . SER B 1 298 ? -0.855 24.656 15.539 1 97.94 298 SER B CA 1
ATOM 5039 C C . SER B 1 298 ? -0.018 23.391 15.305 1 97.94 298 SER B C 1
ATOM 5041 O O . SER B 1 298 ? 1.146 23.328 15.703 1 97.94 298 SER B O 1
ATOM 5043 N N . SER B 1 299 ? -0.637 22.406 14.688 1 98.25 299 SER B N 1
ATOM 5044 C CA . SER B 1 299 ? 0.105 21.188 14.328 1 98.25 299 SER B CA 1
ATOM 5045 C C . SER B 1 299 ? 1.324 21.531 13.477 1 98.25 299 SER B C 1
ATOM 5047 O O . SER B 1 299 ? 2.426 21.047 13.742 1 98.25 299 SER B O 1
ATOM 5049 N N . LEU B 1 300 ? 1.133 22.344 12.469 1 98.25 300 LEU B N 1
ATOM 5050 C CA . LEU B 1 300 ? 2.215 22.734 11.578 1 98.25 300 LEU B CA 1
ATOM 5051 C C . LEU B 1 300 ? 3.299 23.5 12.336 1 98.25 300 LEU B C 1
ATOM 5053 O O . LEU B 1 300 ? 4.488 23.219 12.172 1 98.25 300 LEU B O 1
ATOM 5057 N N . SER B 1 301 ? 2.889 24.406 13.148 1 98.12 301 SER B N 1
ATOM 5058 C CA . SER B 1 301 ? 3.811 25.281 13.867 1 98.12 301 SER B CA 1
ATOM 5059 C C . SER B 1 301 ? 4.672 24.5 14.844 1 98.12 301 SER B C 1
ATOM 5061 O O . SER B 1 301 ? 5.867 24.766 14.984 1 98.12 301 SER B O 1
ATOM 5063 N N . GLU B 1 302 ? 4.094 23.469 15.43 1 98 302 GLU B N 1
ATOM 5064 C CA . GLU B 1 302 ? 4.738 22.812 16.562 1 98 302 GLU B CA 1
ATOM 5065 C C . GLU B 1 302 ? 5.453 21.547 16.125 1 98 302 GLU B C 1
ATOM 5067 O O . GLU B 1 302 ? 6.32 21.031 16.844 1 98 302 GLU B O 1
ATOM 5072 N N . ALA B 1 303 ? 5.082 21 14.938 1 98 303 ALA B N 1
ATOM 5073 C CA . ALA B 1 303 ? 5.625 19.703 14.57 1 98 303 ALA B CA 1
ATOM 5074 C C . ALA B 1 303 ? 6.168 19.719 13.141 1 98 303 ALA B C 1
ATOM 5076 O O . ALA B 1 303 ? 6.816 18.766 12.711 1 98 303 ALA B O 1
ATOM 5077 N N . GLY B 1 304 ? 5.957 20.891 12.406 1 98 304 GLY B N 1
ATOM 5078 C CA . GLY B 1 304 ? 6.25 20.859 10.984 1 98 304 GLY B CA 1
ATOM 5079 C C . GLY B 1 304 ? 5.316 19.969 10.203 1 98 304 GLY B C 1
ATOM 5080 O O . GLY B 1 304 ? 4.289 19.516 10.719 1 98 304 GLY B O 1
ATOM 5081 N N . ASN B 1 305 ? 5.621 19.812 8.922 1 97.38 305 ASN B N 1
ATOM 5082 C CA . ASN B 1 305 ? 4.875 18.859 8.109 1 97.38 305 ASN B CA 1
ATOM 5083 C C . ASN B 1 305 ? 5.32 17.422 8.375 1 97.38 305 ASN B C 1
ATOM 5085 O O . ASN B 1 305 ? 6.32 16.969 7.82 1 97.38 305 ASN B O 1
ATOM 5089 N N . ILE B 1 306 ? 4.543 16.734 9.109 1 98.44 306 ILE B N 1
ATOM 5090 C CA . ILE B 1 306 ? 4.859 15.352 9.453 1 98.44 306 ILE B CA 1
ATOM 5091 C C . ILE B 1 306 ? 4.086 14.406 8.531 1 98.44 306 ILE B C 1
ATOM 5093 O O . ILE B 1 306 ? 3.805 13.266 8.906 1 98.44 306 ILE B O 1
ATOM 5097 N N . ALA B 1 307 ? 3.738 14.883 7.43 1 97.75 307 ALA B N 1
ATOM 5098 C CA . ALA B 1 307 ? 3.236 14.141 6.273 1 97.75 307 ALA B CA 1
ATOM 5099 C C . ALA B 1 307 ? 1.99 13.344 6.633 1 97.75 307 ALA B C 1
ATOM 5101 O O . ALA B 1 307 ? 0.995 13.898 7.098 1 97.75 307 ALA B O 1
ATOM 5102 N N . SER B 1 308 ? 2.031 12.008 6.508 1 98.62 308 SER B N 1
ATOM 5103 C CA . SER B 1 308 ? 0.847 11.164 6.672 1 98.62 308 SER B CA 1
ATOM 5104 C C . SER B 1 308 ? 0.358 11.18 8.117 1 98.62 308 SER B C 1
ATOM 5106 O O . SER B 1 308 ? -0.77 10.766 8.398 1 98.62 308 SER B O 1
ATOM 5108 N N . VAL B 1 309 ? 1.124 11.641 9.078 1 98.81 309 VAL B N 1
ATOM 5109 C CA . VAL B 1 309 ? 0.812 11.625 10.5 1 98.81 309 VAL B CA 1
ATOM 5110 C C . VAL B 1 309 ? -0.074 12.82 10.844 1 98.81 309 VAL B C 1
ATOM 5112 O O . VAL B 1 309 ? -0.786 12.805 11.852 1 98.81 309 VAL B O 1
ATOM 5115 N N . VAL B 1 310 ? -0.126 13.812 10.008 1 98.75 310 VAL B N 1
ATOM 5116 C CA . VAL B 1 310 ? -0.7 15.117 10.328 1 98.75 310 VAL B CA 1
ATOM 5117 C C . VAL B 1 310 ? -2.172 14.961 10.703 1 98.75 310 VAL B C 1
ATOM 5119 O O . VAL B 1 310 ? -2.629 15.523 11.695 1 98.75 310 VAL B O 1
ATOM 5122 N N . VAL B 1 311 ? -2.945 14.203 9.93 1 98.88 311 VAL B N 1
ATOM 5123 C CA . VAL B 1 311 ? -4.383 14.125 10.164 1 98.88 311 VAL B CA 1
ATOM 5124 C C . VAL B 1 311 ? -4.648 13.508 11.539 1 98.88 311 VAL B C 1
ATOM 5126 O O . VAL B 1 311 ? -5.652 13.82 12.18 1 98.88 311 VAL B O 1
ATOM 5129 N N . PHE B 1 312 ? -3.77 12.68 12.008 1 98.94 312 PHE B N 1
ATOM 5130 C CA . PHE B 1 312 ? -3.943 12.047 13.312 1 98.94 312 PHE B CA 1
ATOM 5131 C C . PHE B 1 312 ? -3.541 13.008 14.43 1 98.94 312 PHE B C 1
ATOM 5133 O O . PHE B 1 312 ? -4.133 12.984 15.508 1 98.94 312 PHE B O 1
ATOM 5140 N N . ASP B 1 313 ? -2.488 13.789 14.172 1 98.81 313 ASP B N 1
ATOM 5141 C CA . ASP B 1 313 ? -2.119 14.812 15.141 1 98.81 313 ASP B CA 1
ATOM 5142 C C . ASP B 1 313 ? -3.24 15.828 15.32 1 98.81 313 ASP B C 1
ATOM 5144 O O . ASP B 1 313 ? -3.564 16.219 16.453 1 98.81 313 ASP B O 1
ATOM 5148 N N . VAL B 1 314 ? -3.809 16.281 14.195 1 98.81 314 VAL B N 1
ATOM 5149 C CA . VAL B 1 314 ? -4.902 17.25 14.242 1 98.81 314 VAL B CA 1
ATOM 5150 C C . VAL B 1 314 ? -6.129 16.609 14.883 1 98.81 314 VAL B C 1
ATOM 5152 O O . VAL B 1 314 ? -6.848 17.25 15.648 1 98.81 314 VAL B O 1
ATOM 5155 N N . LEU B 1 315 ? -6.391 15.344 14.57 1 98.81 315 LEU B N 1
ATOM 5156 C CA . LEU B 1 315 ? -7.48 14.617 15.211 1 98.81 315 LEU B CA 1
ATOM 5157 C C . LEU B 1 315 ? -7.289 14.586 16.734 1 98.81 315 LEU B C 1
ATOM 5159 O O . LEU B 1 315 ? -8.234 14.812 17.484 1 98.81 315 LEU B O 1
ATOM 5163 N N . LYS B 1 316 ? -6.102 14.266 17.188 1 98.69 316 LYS B N 1
ATOM 5164 C CA . LYS B 1 316 ? -5.801 14.234 18.625 1 98.69 316 LYS B CA 1
ATOM 5165 C C . LYS B 1 316 ? -6.129 15.578 19.281 1 98.69 316 LYS B C 1
ATOM 5167 O O . LYS B 1 316 ? -6.707 15.609 20.359 1 98.69 316 LYS B O 1
ATOM 5172 N N . ARG B 1 317 ? -5.773 16.641 18.594 1 97.94 317 ARG B N 1
ATOM 5173 C CA . ARG B 1 317 ? -6.031 17.984 19.109 1 97.94 317 ARG B CA 1
ATOM 5174 C C . ARG B 1 317 ? -7.527 18.25 19.203 1 97.94 317 ARG B C 1
ATOM 5176 O O . ARG B 1 317 ? -7.98 18.969 20.094 1 97.94 317 ARG B O 1
ATOM 5183 N N . GLN B 1 318 ? -8.281 17.672 18.25 1 97.81 318 GLN B N 1
ATOM 5184 C CA . GLN B 1 318 ? -9.734 17.812 18.312 1 97.81 318 GLN B CA 1
ATOM 5185 C C . GLN B 1 318 ? -10.305 17.109 19.547 1 97.81 318 GLN B C 1
ATOM 5187 O O . GLN B 1 318 ? -11.258 17.594 20.156 1 97.81 318 GLN B O 1
ATOM 5192 N N . PHE B 1 319 ? -9.742 15.961 19.984 1 97.5 319 PHE B N 1
ATOM 5193 C CA . PHE B 1 319 ? -10.172 15.258 21.188 1 97.5 319 PHE B CA 1
ATOM 5194 C C . PHE B 1 319 ? -9.945 16.125 22.422 1 97.5 319 PHE B C 1
ATOM 5196 O O . PHE B 1 319 ? -10.672 15.992 23.406 1 97.5 319 PHE B O 1
ATOM 5203 N N . ASP B 1 320 ? -8.984 16.922 22.359 1 94.62 320 ASP B N 1
ATOM 5204 C CA . ASP B 1 320 ? -8.656 17.781 23.484 1 94.62 320 ASP B CA 1
ATOM 5205 C C . ASP B 1 320 ? -9.453 19.078 23.422 1 94.62 320 ASP B C 1
ATOM 5207 O O . ASP B 1 320 ? -9.312 19.938 24.297 1 94.62 320 ASP B O 1
ATOM 5211 N N . SER B 1 321 ? -10.234 19.172 22.422 1 93.56 321 SER B N 1
ATOM 5212 C CA . SER B 1 321 ? -11.031 20.375 22.25 1 93.56 321 SER B CA 1
ATOM 5213 C C . SER B 1 321 ? -12.43 20.203 22.844 1 93.56 321 SER B C 1
ATOM 5215 O O . SER B 1 321 ? -12.711 19.188 23.484 1 93.56 321 SER B O 1
ATOM 5217 N N . ASN B 1 322 ? -13.328 21.234 22.766 1 90.25 322 ASN B N 1
ATOM 5218 C CA . ASN B 1 322 ? -14.656 21.234 23.359 1 90.25 322 ASN B CA 1
ATOM 5219 C C . ASN B 1 322 ? -15.734 20.891 22.328 1 90.25 322 ASN B C 1
ATOM 5221 O O . ASN B 1 322 ? -16.719 21.609 22.203 1 90.25 322 ASN B O 1
ATOM 5225 N N . LEU B 1 323 ? -15.508 19.703 21.656 1 96.25 323 LEU B N 1
ATOM 5226 C CA . LEU B 1 323 ? -16.516 19.281 20.688 1 96.25 323 LEU B CA 1
ATOM 5227 C C . LEU B 1 323 ? -17.672 18.594 21.375 1 96.25 323 LEU B C 1
ATOM 5229 O O . LEU B 1 323 ? -17.484 17.891 22.375 1 96.25 323 LEU B O 1
ATOM 5233 N N . ASN B 1 324 ? -18.875 18.797 20.875 1 96.38 324 ASN B N 1
ATOM 5234 C CA . ASN B 1 324 ? -20.094 18.156 21.375 1 96.38 324 ASN B CA 1
ATOM 5235 C C . ASN B 1 324 ? -20.531 17 20.484 1 96.38 324 ASN B C 1
ATOM 5237 O O . ASN B 1 324 ? -20.188 16.953 19.297 1 96.38 324 ASN B O 1
ATOM 5241 N N . ARG B 1 325 ? -21.281 16.078 21.156 1 96.62 325 ARG B N 1
ATOM 5242 C CA . ARG B 1 325 ? -21.922 15.023 20.359 1 96.62 325 ARG B CA 1
ATOM 5243 C C . ARG B 1 325 ? -22.75 15.617 19.219 1 96.62 325 ARG B C 1
ATOM 5245 O O . ARG B 1 325 ? -23.531 16.547 19.438 1 96.62 325 ARG B O 1
ATOM 5252 N N . GLY B 1 326 ? -22.5 15.102 18.016 1 97.44 326 GLY B N 1
ATOM 5253 C CA . GLY B 1 326 ? -23.297 15.547 16.875 1 97.44 326 GLY B CA 1
ATOM 5254 C C . GLY B 1 326 ? -22.609 16.625 16.062 1 97.44 326 GLY B C 1
ATOM 5255 O O . GLY B 1 326 ? -23.031 16.922 14.945 1 97.44 326 GLY B O 1
ATOM 5256 N N . ASP B 1 327 ? -21.578 17.188 16.578 1 98.2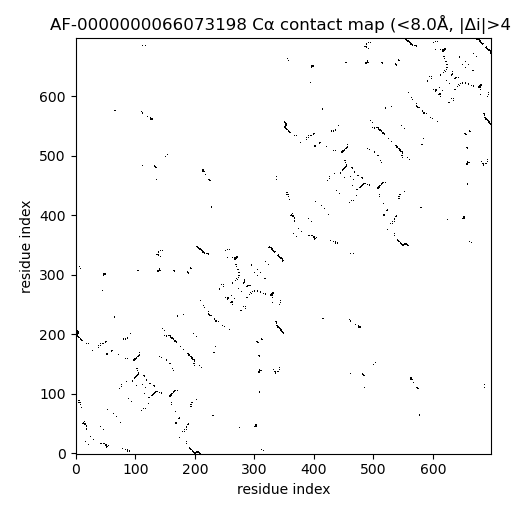5 327 ASP B N 1
ATOM 5257 C CA . ASP B 1 327 ? -20.828 18.172 15.797 1 98.25 327 ASP B CA 1
ATOM 5258 C C . ASP B 1 327 ? -20.375 17.578 14.469 1 98.25 327 ASP B C 1
ATOM 5260 O O . ASP B 1 327 ? -19.891 16.438 14.43 1 98.25 327 ASP B O 1
ATOM 5264 N N . ILE B 1 328 ? -20.531 18.344 13.375 1 98.56 328 ILE B N 1
ATOM 5265 C CA . ILE B 1 328 ? -20.234 17.891 12.023 1 98.56 328 ILE B CA 1
ATOM 5266 C C . ILE B 1 328 ? -18.812 18.312 11.633 1 98.56 328 ILE B C 1
ATOM 5268 O O . ILE B 1 328 ? -18.422 19.453 11.883 1 98.56 328 ILE B O 1
ATOM 5272 N N . GLY B 1 329 ? -18.078 17.375 11.047 1 98.5 329 GLY B N 1
ATOM 5273 C CA . GLY B 1 329 ? -16.719 17.703 10.68 1 98.5 329 GLY B CA 1
ATOM 5274 C C . GLY B 1 329 ? -16.297 17.125 9.344 1 98.5 329 GLY B C 1
ATOM 5275 O O . GLY B 1 329 ? -17.031 16.312 8.758 1 98.5 329 GLY B O 1
ATOM 5276 N N . LEU B 1 330 ? -15.141 17.641 8.828 1 98.81 330 LEU B N 1
ATOM 5277 C CA . LEU B 1 330 ? -14.539 17.219 7.566 1 98.81 330 LEU B CA 1
ATOM 5278 C C . LEU B 1 330 ? -13.039 17 7.734 1 98.81 330 LEU B C 1
ATOM 5280 O O . LEU B 1 330 ? -12.336 17.859 8.273 1 98.81 330 LEU B O 1
ATOM 5284 N N . LEU B 1 331 ? -12.617 15.789 7.398 1 98.88 331 LEU B N 1
ATOM 5285 C CA . LEU B 1 331 ? -11.211 15.422 7.336 1 98.88 331 LEU B CA 1
ATOM 5286 C C . LEU B 1 331 ? -10.711 15.406 5.895 1 98.88 331 LEU B C 1
ATOM 5288 O O . LEU B 1 331 ? -11.398 14.891 5.008 1 98.88 331 LEU B O 1
ATOM 5292 N N . ALA B 1 332 ? -9.547 16.047 5.613 1 98.75 332 ALA B N 1
ATOM 5293 C CA . ALA B 1 332 ? -8.977 16.031 4.266 1 98.75 332 ALA B CA 1
ATOM 5294 C C . ALA B 1 332 ? -7.457 16.078 4.312 1 98.75 332 ALA B C 1
ATOM 5296 O O . ALA B 1 332 ? -6.879 16.766 5.156 1 98.75 332 ALA B O 1
ATOM 5297 N N . ALA B 1 333 ? -6.852 15.359 3.469 1 98.56 333 ALA B N 1
ATOM 5298 C CA . ALA B 1 333 ? -5.41 15.398 3.252 1 98.56 333 ALA B CA 1
ATOM 5299 C C . ALA B 1 333 ? -5.078 15.414 1.763 1 98.56 333 ALA B C 1
ATOM 5301 O O . ALA B 1 333 ? -5.902 15.023 0.932 1 98.56 333 ALA B O 1
ATOM 5302 N N . PHE B 1 334 ? -3.873 15.867 1.462 1 97.5 334 PHE B N 1
ATOM 5303 C CA . PHE B 1 334 ? -3.4 16.047 0.095 1 97.5 334 PHE B CA 1
ATOM 5304 C C . PHE B 1 334 ? -1.991 15.492 -0.069 1 97.5 334 PHE B C 1
ATOM 5306 O O . PHE B 1 334 ? -1.198 15.508 0.874 1 97.5 334 PHE B O 1
ATOM 5313 N N . GLY B 1 335 ? -1.751 14.969 -1.236 1 96.75 335 GLY B N 1
ATOM 5314 C CA . GLY B 1 335 ? -0.435 14.398 -1.474 1 96.75 335 GLY B CA 1
ATOM 5315 C C . GLY B 1 335 ? -0.131 14.188 -2.945 1 96.75 335 GLY B C 1
ATOM 5316 O O . GLY B 1 335 ? -0.812 14.742 -3.809 1 96.75 335 GLY B O 1
ATOM 5317 N N . PRO B 1 336 ? 0.954 13.414 -3.24 1 96.25 336 PRO B N 1
ATOM 5318 C CA . PRO B 1 336 ? 1.41 13.211 -4.617 1 96.25 336 PRO B CA 1
ATOM 5319 C C . PRO B 1 336 ? 0.337 12.594 -5.512 1 96.25 336 PRO B C 1
ATOM 5321 O O . PRO B 1 336 ? -0.409 11.719 -5.07 1 96.25 336 PRO B O 1
ATOM 5324 N N . GLY B 1 337 ? 0.452 13.016 -6.805 1 84.31 337 GLY B N 1
ATOM 5325 C CA . GLY B 1 337 ? -0.474 12.469 -7.781 1 84.31 337 GLY B CA 1
ATOM 5326 C C . GLY B 1 337 ? -1.5 13.477 -8.266 1 84.31 337 GLY B C 1
ATOM 5327 O O . GLY B 1 337 ? -2.209 14.078 -7.457 1 84.31 337 GLY B O 1
ATOM 5328 N N . PHE B 1 338 ? -1.383 15.25 -8.094 1 95.94 338 PHE B N 1
ATOM 5329 C CA . PHE B 1 338 ? -1.921 15.695 -6.812 1 95.94 338 PHE B CA 1
ATOM 5330 C C . PHE B 1 338 ? -3.207 14.953 -6.477 1 95.94 338 PHE B C 1
ATOM 5332 O O . PHE B 1 338 ? -4.176 15 -7.238 1 95.94 338 PHE B O 1
ATOM 5339 N N . THR B 1 339 ? -3.332 14.273 -5.246 1 97.62 339 THR B N 1
ATOM 5340 C CA . THR B 1 339 ? -4.43 13.445 -4.758 1 97.62 339 THR B CA 1
ATOM 5341 C C . THR B 1 339 ? -4.996 14.016 -3.459 1 97.62 339 THR B C 1
ATOM 5343 O O . THR B 1 339 ? -4.254 14.516 -2.617 1 97.62 339 THR B O 1
ATOM 5346 N N . ALA B 1 340 ? -6.312 13.938 -3.34 1 98.44 340 ALA B N 1
ATOM 5347 C CA . ALA B 1 340 ? -6.992 14.297 -2.096 1 98.44 340 ALA B CA 1
ATOM 5348 C C . ALA B 1 340 ? -7.82 13.125 -1.571 1 98.44 340 ALA B C 1
ATOM 5350 O O . ALA B 1 340 ? -8.469 12.414 -2.348 1 98.44 340 ALA B O 1
ATOM 5351 N N . GLU B 1 341 ? -7.773 12.844 -0.35 1 98.81 341 GLU B N 1
ATOM 5352 C CA . GLU B 1 341 ? -8.633 11.914 0.38 1 98.81 341 GLU B CA 1
ATOM 5353 C C . GLU B 1 341 ? -9.43 12.633 1.463 1 98.81 341 GLU B C 1
ATOM 5355 O O . GLU B 1 341 ? -8.883 13.461 2.193 1 98.81 341 GLU B O 1
ATOM 5360 N N . MET B 1 342 ? -10.727 12.344 1.532 1 98.88 342 MET B N 1
ATOM 5361 C CA . MET B 1 342 ? -11.617 13.117 2.393 1 98.88 342 MET B CA 1
ATOM 5362 C C . MET B 1 342 ? -12.609 12.203 3.105 1 98.88 342 MET B C 1
ATOM 5364 O O . MET B 1 342 ? -12.984 11.156 2.578 1 98.88 342 MET B O 1
ATOM 5368 N N . ALA B 1 343 ? -13.023 12.602 4.223 1 98.81 343 ALA B N 1
ATOM 5369 C CA . ALA B 1 343 ? -14.094 11.969 4.996 1 98.81 343 ALA B CA 1
ATOM 5370 C C . ALA B 1 343 ? -14.93 13.008 5.738 1 98.81 343 ALA B C 1
ATOM 5372 O O . ALA B 1 343 ? -14.391 13.992 6.258 1 98.81 343 ALA B O 1
ATOM 5373 N N . VAL B 1 344 ? -16.234 12.836 5.734 1 98.81 344 VAL B N 1
ATOM 5374 C CA . VAL B 1 344 ? -17.125 13.656 6.531 1 98.81 344 VAL B CA 1
ATOM 5375 C C . VAL B 1 344 ? -17.828 12.797 7.578 1 98.81 344 VAL B C 1
ATOM 5377 O O . VAL B 1 344 ? -17.984 11.586 7.398 1 98.81 344 VAL B O 1
ATOM 5380 N N . GLY B 1 345 ? -18.156 13.469 8.617 1 98.56 345 GLY B N 1
ATOM 5381 C CA . GLY B 1 345 ? -18.797 12.719 9.688 1 98.56 345 GLY B CA 1
ATOM 5382 C C . GLY B 1 345 ? -19.188 13.586 10.867 1 98.56 345 GLY B C 1
ATOM 5383 O O . GLY B 1 345 ? -19.328 14.805 10.734 1 98.56 345 GLY B O 1
ATOM 5384 N N . GLU B 1 346 ? -19.469 12.867 11.992 1 98.25 346 GLU B N 1
ATOM 5385 C CA . GLU B 1 346 ? -19.922 13.531 13.219 1 98.25 346 GLU B CA 1
ATOM 5386 C C . GLU B 1 346 ? -19.094 13.094 14.414 1 98.25 346 GLU B C 1
ATOM 5388 O O . GLU B 1 346 ? -18.562 11.977 14.445 1 98.25 346 GLU B O 1
ATOM 5393 N N . TRP B 1 347 ? -19.047 14.023 15.359 1 98.25 347 TRP B N 1
ATOM 5394 C CA . TRP B 1 347 ? -18.375 13.695 16.609 1 98.25 347 TRP B CA 1
ATOM 5395 C C . TRP B 1 347 ? -19.297 12.906 17.531 1 98.25 347 TRP B C 1
ATOM 5397 O O . TRP B 1 347 ? -20.484 13.234 17.656 1 98.25 347 TRP B O 1
ATOM 5407 N N . THR B 1 348 ? -18.734 11.789 18.047 1 94.62 348 THR B N 1
ATOM 5408 C CA . THR B 1 348 ? -19.516 11.008 19 1 94.62 348 THR B CA 1
ATOM 5409 C C . THR B 1 348 ? -18.844 11 20.359 1 94.62 348 THR B C 1
ATOM 5411 O O . THR B 1 348 ? -17.609 11.109 20.453 1 94.62 348 THR B O 1
ATOM 5414 N N . ALA B 1 349 ? -19.547 11.055 21.391 1 77.12 349 ALA B N 1
ATOM 5415 C CA . ALA B 1 349 ? -19.094 11.18 22.781 1 77.12 349 ALA B CA 1
ATOM 5416 C C . ALA B 1 349 ? -18.656 9.828 23.328 1 77.12 349 ALA B C 1
ATOM 5418 O O . ALA B 1 349 ? -19.156 8.781 22.922 1 77.12 349 ALA B O 1
#

Secondary structure (DSSP, 8-state):
--EE---EEE--SEEEEHHHHHHHHHHH-TT-TTHHHHHHHHHHTT--EEEESS-HHHHHS--HHHHHHHHHHHHHHHHHHHHHHHHHHHTT--GGGEEEEEEEESS---BS-HHHHHHHHHT--TTPEEEEEES-GGGHHHHHHHHHHHHHTT-TT-EEEEEEEEEGGGG--TT--SHHHHHHHHHB-EEEEEEEEESSS---EEEEEEEEEEE-TT-TTTEEEEEETTEEEEEE-GGGGG-HHHHHHHHHHHHHHHHSS-GGG-SEEEE--SSHHHHHHHHHHTT--GGGGHHHHHHHHHH-B-GGGHHHHHHHHHHTS-PPTT-EEEEEEEETTTEEEEEEEEEE-/--EE---EEE--SEEEEHHHHHHHHHHH-TT-TTHHHHHHHHHHTT--EEEESS-HHHHHS--HHHHHHHHHHHHHHHHHHHHHHHHHHHTT--GGGEEEEEEEESS---BS-HHHHHHHHHT--TTPEEEEEES-GGGHHHHHHHHHHHHHTT-TT-EEEEEEEEEGGGG--TT--SHHHHHHHHHB-EEEEEEEEESSS---EEEEEEEEEEE-TT-TTTEEEEEETTEEEEEE-GGGGG-HHHHHHHHHHHHHHHHSS-GGG-SEEEE--SSHHHHHHHHHHTT--GGGGHHHHHHHHHH-B-GGGHHHHHHHHHHTS-PPTT-EEEEEEEETTTEEEEEEEEEE-

Sequence (698 aa):
MSTLCLPHVMFPQHKITQQQMVDHLENLHADHPRMALAKRMIANTEVNERHLVLPIDELAVHTGFTHRSIVYEREARQMSSAAARQAIENAGLQISDIRMVIVTSCTGFMMPSLTAHLINDLALPTSTVQLPIAQLGCVAGAAAINRANDFARLDARNHVLIVSLEFSSLCYQPDDTKLHAFISAALFGDAVSACVLRADDQAGGFKIKKTESYFLPKSEHYIKYDVKDTGFHFTLDKAVMNSIKDVAPVMERLNYESFEQNCAHNDFFIFHTGGRKILDELVMHLDLASNRVSQSRSSLSEAGNIASVVVFDVLKRQFDSNLNRGDIGLLAAFGPGFTAEMAVGEWTAMSTLCLPHVMFPQHKITQQQMVDHLENLHADHPRMALAKRMIANTEVNERHLVLPIDELAVHTGFTHRSIVYEREARQMSSAAARQAIENAGLQISDIRMVIVTSCTGFMMPSLTAHLINDLALPTSTVQLPIAQLGCVAGAAAINRANDFARLDARNHVLIVSLEFSSLCYQPDDTKLHAFISAALFGDAVSACVLRADDQAGGFKIKKTESYFLPKSEHYIKYDVKDTGFHFTLDKAVMNSIKDVAPVMERLNYESFEQNCAHNDFFIFHTGGRKILDELVMHLDLASNRVSQSRSSLSEAGNIASVVVFDVLKRQFDSNLNRGDIGLLAAFGPGFTAEMAVGEWTA

Foldseek 3Di:
DKFWFQKFKDAADAKDFLVRLLVVLCVLCVPQPCSVVLNVLLVQLLAGMAGANDYLVVLLPLPWPVVLQVSCVVCLLVQQLVRQVVQCVRFVHDLALEQEEEEEEAQYADPVGSQVSNCVSRVYDPNRHYHYDYDFWQQVLLVVVVVLQVQLQVDQSHKYKYKYWYRCSSVQDNPDSDSQSSNSNSFEHTMMMIIIIGSHDPHFAWDFDDKDKDFDPPCQQQWDWDQDRSGTRIDHDPVVLVCVLVCLVVQQVRQCVRPVDAQQPADAEQEQPSGPSNLVVNCVNSVHDSCRCVLLSVLCHHHGRHRSCRSSSSRNVVVVDPFDWFGKYKYWYAGHSRMMMITIGTGHD/DKFWFQKFKDAADAKDFLVRLLVVLCVLCVPQPCSVVLNVLLVQLLAGMAGANDYPVVLLPQPWPVVLQVSCVVCLLVQQLVRQVVQCVRFVHDLALEQEEEEEEAQYADPVGSQVSNCVSRVYDPNRHYHYDYDFWQQVLLVVVVVLQVQLQVDQSHKYKYKYWYRCSSVQDNPDSDSQSSNSNSFEHTMMMIIIIGSHDPHFAWDFDDKDKDFDPPCQQQWDWDQDRSGTRIDHDPVVLVCVLVCLVVQQVVQCVRPVDAQQPAPAEQEQPSGPSNLVVNCVNSVHDSCRCVLLSVLCHHHGRHRSCRSSSSRNVVVVDPFDWFGKYKYWYAGHSRMMMITIGTGHD

GO terms:
  GO:0034083 type III polyketide synthase complex (C, IDA)
  GO:0030639 polyketide biosynthetic process (P, IDA)

Organism: Pseudomonas fluorescens (strain ATCC BAA-477 / NRRL B-23932 / Pf-5) (NCBI:txid220664)

Nearest PDB structures (foldseek):
  4jap-assembly1_D  TM=9.330E-01  e=2.433E-36  Mycobacterium tuberculosis
  5wx3-assembly2_D  TM=9.184E-01  e=4.847E-35  Tetradium ruticarpum
  7sgy-assembly1_A  TM=8.940E-01  e=5.110E-34  Cannabis sativa
  3ale-assembly1_B  TM=8.869E-01  e=1.415E-33  Oryza sativa Japonica Group
  3ale-assembly2_C  TM=8.729E-01  e=1.713E-33  Oryza sativa Japonica Group

Radius of gyration: 24.61 Å; Cα contacts (8 Å, |Δi|>4): 1755; chains: 2; bounding box: 64×71×49 Å